Protein AF-W5SWY6-F1 (afdb_monomer_lite)

InterPro domains:
  IPR060833 Lipoprotein BTA121, duplicated domain [NF047534] (18-148)
  IPR060833 Lipoprotein BTA121, duplicated domain [NF047534] (160-293)
  IPR060833 Lipoprotein BTA121, duplicated domain [NF047534] (304-419)

Sequence (425 aa):
MLTGEGMDVKLKKLLEDFGLLDDEKKVVVYMLGFLTDPTLEPARSKTYNDSEFYNLLNSTSLFHLKIVISNIQVNIMMQAEIQSIIEKIRLNKFREELINEFESVSFRYKESLKYLFKDEYINDLTGVNIAARQKDYEPDFMKVKNRAIRVLDVENLLTGLLPEEKSIIDKLRSSATALDTGDIPYRTYNSYEFDKLLVGLGCDRVKEMIKVHLDILNRLNEAQLAIQDVKNYDERETLQKEFDKYYDDYYSGIKARFNILGEFDEEKLNRVYVQAIGDIYSSNFIRLKDTARNFENIELLYNDELSEDESEIIDNIRLIVTNPDIGRHRGTINARQFDLLLGGLDIHKIRDIIKFHLSTNAIMPEIEVLIEKVKKEESRNQLRNVFFPYKSRYQARLKSFFSKSSDYLYRRVMKNNNYFIPSYD

Foldseek 3Di:
DDPDDDLVRLLVVLCVVLVDDPLLVVLLVVLLVLLQDPVLDDPQFHRDDSVRSSVLSVPDDSVQSVLLSVLSSVVVVLLVLLVVLLVLQPPVVLSVVLVVLSVVLVSVLSSLVRRCCHPVNSVVSGSVSSNVSCVVSVVSSVVSSVLSVLSNQLVVLQVPDDPLLVVLLVLLLCLQQPADPDDDDFDHDDPVVSSVLSSLLGDVLSVLLSVLVSLLVVLLVLLLVLLVLQPPPVVSVVLVVLSVVLVVVVSNQSNVLLRDDDDDDPVNSVSSSVSSSDDPRSVSSNVSNLQSQLSVQLVCCVPPNDDPVLVVLLVVLQCLQQPCVQQVVFDRDHPSLSSSLQSNDDPVLSVLLSVLSCLQCVCLVVLVVVLVPDPDPVVSVVSCVVNVVVVSVVSNLSNNLSPDHNVSNSVSSVVCSVVPPPPPD

Organism: NCBI:txid1408429

Structure (mmCIF, N/CA/C/O backbone):
data_AF-W5SWY6-F1
#
_entry.id   AF-W5SWY6-F1
#
loop_
_atom_site.group_PDB
_atom_site.id
_atom_site.type_symbol
_atom_site.label_atom_id
_atom_site.label_alt_id
_atom_site.label_comp_id
_atom_site.label_asym_id
_atom_site.label_entity_id
_atom_site.label_seq_id
_atom_site.pdbx_PDB_ins_code
_atom_site.Cartn_x
_atom_site.Cartn_y
_atom_site.Cartn_z
_atom_site.occupancy
_atom_site.B_iso_or_equiv
_atom_site.auth_seq_id
_atom_site.auth_comp_id
_atom_site.auth_asym_id
_atom_site.auth_atom_id
_atom_site.pdbx_PDB_model_num
ATOM 1 N N . MET A 1 1 ? 40.515 20.842 -64.616 1.00 32.09 1 MET A N 1
ATOM 2 C CA . MET A 1 1 ? 40.305 19.391 -64.796 1.00 32.09 1 MET A CA 1
ATOM 3 C C . MET A 1 1 ? 39.843 18.809 -63.470 1.00 32.09 1 MET A C 1
ATOM 5 O O . MET A 1 1 ? 40.532 19.006 -62.484 1.00 32.09 1 MET A O 1
ATOM 9 N N . LEU A 1 2 ? 38.668 18.168 -63.505 1.00 36.41 2 LEU A N 1
ATOM 10 C CA . LEU A 1 2 ? 38.069 17.231 -62.541 1.00 36.41 2 LEU A CA 1
ATOM 11 C C . LEU A 1 2 ? 37.940 17.690 -61.076 1.00 36.41 2 LEU A C 1
ATOM 13 O O . LEU A 1 2 ? 38.773 17.393 -60.227 1.00 36.41 2 LEU A O 1
ATOM 17 N N . THR A 1 3 ? 36.807 18.327 -60.773 1.00 40.53 3 THR A N 1
ATOM 18 C CA . THR A 1 3 ? 36.179 18.269 -59.446 1.00 40.53 3 THR A CA 1
ATOM 19 C C . THR A 1 3 ? 35.867 16.804 -59.142 1.00 40.53 3 THR A C 1
ATOM 21 O O . THR A 1 3 ? 34.943 16.236 -59.724 1.00 40.53 3 THR A O 1
ATOM 24 N N . GLY A 1 4 ? 36.685 16.165 -58.307 1.00 51.03 4 GLY A N 1
ATOM 25 C CA . GLY A 1 4 ? 36.423 14.804 -57.852 1.00 51.03 4 GLY A CA 1
ATOM 26 C C . GLY A 1 4 ? 35.066 14.742 -57.155 1.00 51.03 4 GLY A C 1
ATOM 27 O O . GLY A 1 4 ? 34.777 15.558 -56.284 1.00 51.03 4 GLY A O 1
ATOM 28 N N . GLU A 1 5 ? 34.226 13.799 -57.571 1.00 68.19 5 GLU A N 1
ATOM 29 C CA . GLU A 1 5 ? 32.963 13.487 -56.906 1.00 68.19 5 GLU A CA 1
ATOM 30 C C . GLU A 1 5 ? 33.244 13.134 -55.432 1.00 68.19 5 GLU A C 1
ATOM 32 O O . GLU A 1 5 ? 34.099 12.287 -55.152 1.00 68.19 5 GLU A O 1
ATOM 37 N N . GLY A 1 6 ? 32.584 13.829 -54.497 1.00 77.38 6 GLY A N 1
ATOM 38 C CA . GLY A 1 6 ? 32.767 13.620 -53.057 1.00 77.38 6 GLY A CA 1
ATOM 39 C C . GLY A 1 6 ? 32.361 12.207 -52.623 1.00 77.38 6 GLY A C 1
ATOM 40 O O . GLY A 1 6 ? 31.499 11.590 -53.251 1.00 77.38 6 GLY A O 1
ATOM 41 N N . MET A 1 7 ? 32.972 11.685 -51.554 1.00 80.12 7 MET A N 1
ATOM 42 C CA . MET A 1 7 ? 32.742 10.304 -51.094 1.00 80.12 7 MET A CA 1
ATOM 43 C C . MET A 1 7 ? 31.277 10.017 -50.747 1.00 80.12 7 MET A C 1
ATOM 45 O O . MET A 1 7 ? 30.788 8.945 -51.089 1.00 80.12 7 MET A O 1
ATOM 49 N N . ASP A 1 8 ? 30.551 10.992 -50.196 1.00 80.12 8 ASP A N 1
ATOM 50 C CA . ASP A 1 8 ? 29.112 10.872 -49.922 1.00 80.12 8 ASP A CA 1
ATOM 51 C C . ASP A 1 8 ? 28.289 10.614 -51.191 1.00 80.12 8 ASP A C 1
ATOM 53 O O . ASP A 1 8 ? 27.369 9.795 -51.200 1.00 80.12 8 ASP A O 1
ATOM 57 N N . VAL A 1 9 ? 28.640 11.289 -52.292 1.00 85.56 9 VAL A N 1
ATOM 58 C CA . VAL A 1 9 ? 27.960 11.137 -53.586 1.00 85.56 9 VAL A CA 1
ATOM 59 C C . VAL A 1 9 ? 28.272 9.766 -54.186 1.00 85.56 9 VAL A C 1
ATOM 61 O O . VAL A 1 9 ? 27.363 9.081 -54.655 1.00 85.56 9 VAL A O 1
ATOM 64 N N . LYS A 1 10 ? 29.533 9.321 -54.094 1.00 87.56 10 LYS A N 1
ATOM 65 C CA . LYS A 1 10 ? 29.949 7.981 -54.537 1.00 87.56 10 LYS A CA 1
ATOM 66 C C . LYS A 1 10 ? 29.253 6.875 -53.752 1.00 87.56 10 LYS A C 1
ATOM 68 O O . LYS A 1 10 ? 28.737 5.941 -54.360 1.00 87.56 10 LYS A O 1
ATOM 73 N N . LEU A 1 11 ? 29.209 6.982 -52.422 1.00 86.44 11 LEU A N 1
ATOM 74 C CA . LEU A 1 11 ? 28.527 6.014 -51.567 1.00 86.44 11 LEU A CA 1
ATOM 75 C C . LEU A 1 11 ? 27.039 5.959 -51.911 1.00 86.44 11 LEU A C 1
ATOM 77 O O . LEU A 1 11 ? 26.518 4.876 -52.149 1.00 86.44 11 LEU A O 1
ATOM 81 N N . LYS A 1 12 ? 26.365 7.109 -52.028 1.00 88.50 12 LYS A N 1
ATOM 82 C CA . LYS A 1 12 ? 24.944 7.159 -52.397 1.00 88.50 12 LYS A CA 1
ATOM 83 C C . LYS A 1 12 ? 24.666 6.454 -53.727 1.00 88.50 12 LYS A C 1
ATOM 85 O O . LYS A 1 12 ? 23.754 5.633 -53.787 1.00 88.50 12 LYS A O 1
ATOM 90 N N . LYS A 1 13 ? 25.478 6.725 -54.753 1.00 90.44 13 LYS A N 1
ATOM 91 C CA . LYS A 1 13 ? 25.363 6.079 -56.065 1.00 90.44 13 LYS A CA 1
ATOM 92 C C . LYS A 1 13 ? 25.567 4.564 -55.981 1.00 90.44 13 LYS A C 1
ATOM 94 O O . LYS A 1 13 ? 24.775 3.824 -56.543 1.00 90.44 13 LYS A O 1
ATOM 99 N N . LEU A 1 14 ? 26.552 4.099 -55.209 1.00 88.69 14 LEU A N 1
ATOM 100 C CA . LEU A 1 14 ? 26.774 2.666 -54.982 1.00 88.69 14 LEU A CA 1
ATOM 101 C C . LEU A 1 14 ? 25.556 1.988 -54.329 1.00 88.69 14 LEU A C 1
ATOM 103 O O . LEU A 1 14 ? 25.162 0.898 -54.736 1.00 88.69 14 LEU A O 1
ATOM 107 N N . LEU A 1 15 ? 24.930 2.631 -53.336 1.00 90.75 15 LEU A N 1
ATOM 108 C CA . LEU A 1 15 ? 23.725 2.090 -52.690 1.00 90.75 15 LEU A CA 1
ATOM 109 C C . LEU A 1 15 ? 22.507 2.074 -53.631 1.00 90.75 15 LEU A C 1
ATOM 111 O O . LEU A 1 15 ? 21.652 1.194 -53.502 1.00 90.75 15 LEU A O 1
ATOM 115 N N . GLU A 1 16 ? 22.421 3.027 -54.563 1.00 90.69 16 GLU A N 1
ATOM 116 C CA . GLU A 1 16 ? 21.411 3.058 -55.631 1.00 90.69 16 GLU A CA 1
ATOM 117 C C . GLU A 1 16 ? 21.657 1.961 -56.677 1.00 90.69 16 GLU A C 1
ATOM 119 O O . GLU A 1 16 ? 20.718 1.248 -57.028 1.00 90.69 16 GLU A O 1
ATOM 124 N N . ASP A 1 17 ? 22.908 1.757 -57.098 1.00 90.94 17 ASP A N 1
ATOM 125 C CA . ASP A 1 17 ? 23.315 0.698 -58.034 1.00 90.94 17 ASP A CA 1
ATOM 126 C C . ASP A 1 17 ? 23.040 -0.704 -57.456 1.00 90.94 17 ASP A C 1
ATOM 128 O O . ASP A 1 17 ? 22.656 -1.627 -58.177 1.00 90.94 17 ASP A O 1
ATOM 132 N N . PHE A 1 18 ? 23.168 -0.864 -56.135 1.00 89.25 18 PHE A N 1
ATOM 133 C CA . PHE A 1 18 ? 22.768 -2.073 -55.410 1.00 89.25 18 PHE A CA 1
ATOM 134 C C . PHE A 1 18 ? 21.250 -2.247 -55.252 1.00 89.25 18 PHE A C 1
ATOM 136 O O . PHE A 1 18 ? 20.807 -3.309 -54.805 1.00 89.25 18 PHE A O 1
ATOM 143 N N . GLY A 1 19 ? 20.444 -1.242 -55.603 1.00 91.06 19 GLY A N 1
ATOM 144 C CA . GLY A 1 19 ? 18.988 -1.292 -55.475 1.00 91.06 19 GLY A CA 1
ATOM 145 C C . GLY A 1 19 ? 18.518 -1.465 -54.028 1.00 91.06 19 GLY A C 1
ATOM 146 O O . GLY A 1 19 ? 17.515 -2.141 -53.790 1.00 91.06 19 GLY A O 1
ATOM 147 N N . LEU A 1 20 ? 19.257 -0.914 -53.056 1.00 92.00 20 LEU A N 1
ATOM 148 C CA . LEU A 1 20 ? 18.891 -1.016 -51.643 1.00 92.00 20 LEU A CA 1
ATOM 149 C C . LEU A 1 20 ? 17.644 -0.180 -51.333 1.00 92.00 20 LEU A C 1
ATOM 151 O O . LEU A 1 20 ? 17.493 0.951 -51.806 1.00 92.00 20 LEU A O 1
ATOM 155 N N . LEU A 1 21 ? 16.769 -0.724 -50.492 1.00 93.00 21 LEU A N 1
ATOM 156 C CA . LEU A 1 21 ? 15.621 -0.005 -49.942 1.00 93.00 21 LEU A CA 1
ATOM 157 C C . LEU A 1 21 ? 16.077 1.059 -48.936 1.00 93.00 21 LEU A C 1
ATOM 159 O O . LEU A 1 21 ? 17.172 0.984 -48.382 1.00 93.00 21 LEU A O 1
ATOM 163 N N . ASP A 1 22 ? 15.226 2.041 -48.648 1.00 91.69 22 ASP A N 1
ATOM 164 C CA . ASP A 1 22 ? 15.603 3.144 -47.755 1.00 91.69 22 ASP A CA 1
ATOM 165 C C . ASP A 1 22 ? 15.934 2.682 -46.328 1.00 91.69 22 ASP A C 1
ATOM 167 O O . ASP A 1 22 ? 16.857 3.214 -45.712 1.00 91.69 22 ASP A O 1
ATOM 171 N N . ASP A 1 23 ? 15.261 1.649 -45.818 1.00 90.56 23 ASP A N 1
ATOM 172 C CA . ASP A 1 23 ? 15.608 1.064 -44.520 1.00 90.56 23 ASP A CA 1
ATOM 173 C C . ASP A 1 23 ? 16.926 0.277 -44.568 1.00 90.56 23 ASP A C 1
ATOM 175 O O . ASP A 1 23 ? 17.716 0.372 -43.633 1.00 90.56 23 ASP A O 1
ATOM 179 N N . GLU A 1 24 ? 17.236 -0.406 -45.676 1.00 93.00 24 GLU A N 1
ATOM 180 C CA . GLU A 1 24 ? 18.539 -1.060 -45.879 1.00 93.00 24 GLU A CA 1
ATOM 181 C C . GLU A 1 24 ? 19.673 -0.020 -45.927 1.00 93.00 24 GLU A C 1
ATOM 183 O O . GLU A 1 24 ? 20.719 -0.204 -45.302 1.00 93.00 24 GLU A O 1
ATOM 188 N N . LYS A 1 25 ? 19.451 1.124 -46.590 1.00 93.12 25 LYS A N 1
ATOM 189 C CA . LYS A 1 25 ? 20.408 2.244 -46.618 1.00 93.12 25 LYS A CA 1
ATOM 190 C C . LYS A 1 25 ? 20.684 2.796 -45.218 1.00 93.12 25 LYS A C 1
ATOM 192 O O . LYS A 1 25 ? 21.838 3.086 -44.907 1.00 93.12 25 LYS A O 1
ATOM 197 N N . LYS A 1 26 ? 19.669 2.908 -44.348 1.00 91.88 26 LYS A N 1
ATOM 198 C CA . LYS A 1 26 ? 19.861 3.336 -42.946 1.00 91.88 26 LYS A CA 1
ATOM 199 C C . LYS A 1 26 ? 20.770 2.378 -42.176 1.00 91.88 26 LYS A C 1
ATOM 201 O O . LYS A 1 26 ? 21.590 2.839 -41.386 1.00 91.88 26 LYS A O 1
ATOM 206 N N . VAL A 1 27 ? 20.668 1.070 -42.424 1.00 93.44 27 VAL A N 1
ATOM 207 C CA . VAL A 1 27 ? 21.574 0.079 -41.818 1.00 93.44 27 VAL A CA 1
ATOM 208 C C . VAL A 1 27 ? 23.007 0.285 -42.301 1.00 93.44 27 VAL A C 1
ATOM 210 O O . VAL A 1 27 ? 23.928 0.248 -41.492 1.00 93.44 27 VAL A O 1
ATOM 213 N N . VAL A 1 28 ? 23.215 0.574 -43.588 1.00 92.31 28 VAL A N 1
ATOM 214 C CA . VAL A 1 28 ? 24.557 0.878 -44.114 1.00 92.31 28 VAL A CA 1
ATOM 215 C C . VAL A 1 28 ? 25.134 2.152 -43.488 1.00 92.31 28 VAL A C 1
ATOM 217 O O . VAL A 1 28 ? 26.309 2.174 -43.134 1.00 92.31 28 VAL A O 1
ATOM 220 N N . VAL A 1 29 ? 24.318 3.189 -43.279 1.00 91.56 29 VAL A N 1
ATOM 221 C CA . VAL A 1 29 ? 24.738 4.405 -42.555 1.00 91.56 29 VAL A CA 1
ATOM 222 C C . VAL A 1 29 ? 25.077 4.095 -41.092 1.00 91.56 29 VAL A C 1
ATOM 224 O O . VAL A 1 29 ? 26.068 4.601 -40.570 1.00 91.56 29 VAL A O 1
ATOM 227 N N . TYR A 1 30 ? 24.308 3.226 -40.433 1.00 92.75 30 TYR A N 1
ATOM 228 C CA . TYR A 1 30 ? 24.631 2.743 -39.088 1.00 92.75 30 TYR A CA 1
ATOM 229 C C . TYR A 1 30 ? 25.970 1.990 -39.057 1.00 92.75 30 TYR A C 1
ATOM 231 O O . TYR A 1 30 ? 26.778 2.220 -38.157 1.00 92.75 30 TYR A O 1
ATOM 239 N N . MET A 1 31 ? 26.224 1.134 -40.056 1.00 92.31 31 MET A N 1
ATOM 240 C CA . MET A 1 31 ? 27.494 0.423 -40.228 1.00 92.31 31 MET A CA 1
ATOM 241 C C . MET A 1 31 ? 28.669 1.370 -40.413 1.00 92.31 31 MET A C 1
ATOM 243 O O . MET A 1 31 ? 29.668 1.226 -39.713 1.00 92.31 31 MET A O 1
ATOM 247 N N . LEU A 1 32 ? 28.530 2.348 -41.311 1.00 92.06 32 LEU A N 1
ATOM 248 C CA . LEU A 1 32 ? 29.519 3.405 -41.506 1.00 92.06 32 LEU A CA 1
ATOM 249 C C . LEU A 1 32 ? 29.863 4.042 -40.155 1.00 92.06 32 LEU A C 1
ATOM 251 O O . LEU A 1 32 ? 31.025 4.042 -39.764 1.00 92.06 32 LEU A O 1
ATOM 255 N N . GLY A 1 33 ? 28.842 4.457 -39.398 1.00 90.81 33 GLY A N 1
ATOM 256 C CA . GLY A 1 33 ? 29.008 5.124 -38.111 1.00 90.81 33 GLY A CA 1
ATOM 257 C C . GLY A 1 33 ? 29.886 4.367 -37.115 1.00 90.81 33 GLY A C 1
ATOM 258 O O . GLY A 1 33 ? 30.743 4.988 -36.503 1.00 90.81 33 GLY A O 1
ATOM 259 N N . PHE A 1 34 ? 29.724 3.049 -36.948 1.00 90.75 34 PHE A N 1
ATOM 260 C CA . PHE A 1 34 ? 30.560 2.302 -35.995 1.00 90.75 34 PHE A CA 1
ATOM 261 C C . PHE A 1 34 ? 31.896 1.816 -36.580 1.00 90.75 34 PHE A C 1
ATOM 263 O O . PHE A 1 34 ? 32.847 1.598 -35.828 1.00 90.75 34 PHE A O 1
ATOM 270 N N . LEU A 1 35 ? 31.995 1.626 -37.899 1.00 90.69 35 LEU A N 1
ATOM 271 C CA . LEU A 1 35 ? 33.230 1.170 -38.548 1.00 90.69 35 LEU A CA 1
ATOM 272 C C . LEU A 1 35 ? 34.262 2.287 -38.696 1.00 90.69 35 LEU A C 1
ATOM 274 O O . LEU A 1 35 ? 35.461 2.002 -38.660 1.00 90.69 35 LEU A O 1
ATOM 278 N N . THR A 1 36 ? 33.814 3.536 -38.824 1.00 90.06 36 THR A N 1
ATOM 279 C CA . THR A 1 36 ? 34.686 4.712 -38.940 1.00 90.06 36 THR A CA 1
ATOM 280 C C . THR A 1 36 ? 34.913 5.442 -37.617 1.00 90.06 36 THR A C 1
ATOM 282 O O . THR A 1 36 ? 35.680 6.398 -37.579 1.00 90.06 36 THR A O 1
ATOM 285 N N . ASP A 1 37 ? 34.263 5.024 -36.527 1.00 89.56 37 ASP A N 1
ATOM 286 C CA . ASP A 1 37 ? 34.407 5.654 -35.211 1.00 89.56 37 ASP A CA 1
ATOM 287 C C . ASP A 1 37 ? 35.693 5.179 -34.505 1.00 89.56 37 ASP A C 1
ATOM 289 O O . ASP A 1 37 ? 35.787 4.001 -34.134 1.00 89.56 37 ASP A O 1
ATOM 293 N N . PRO A 1 38 ? 36.687 6.063 -34.287 1.00 86.94 38 PRO A N 1
ATOM 294 C CA . PRO A 1 38 ? 37.947 5.710 -33.636 1.00 86.94 38 PRO A CA 1
ATOM 295 C C . PRO A 1 38 ? 37.809 5.464 -32.125 1.00 86.94 38 PRO A C 1
ATOM 297 O O . PRO A 1 38 ? 38.727 4.934 -31.512 1.00 86.94 38 PRO A O 1
ATOM 300 N N . THR A 1 39 ? 36.690 5.832 -31.496 1.00 86.94 39 THR A N 1
ATOM 301 C CA . THR A 1 39 ? 36.473 5.612 -30.054 1.00 86.94 39 THR A CA 1
ATOM 302 C C . THR A 1 39 ? 36.054 4.176 -29.733 1.00 86.94 39 THR A C 1
ATOM 304 O O . THR A 1 39 ? 36.273 3.694 -28.623 1.00 86.94 39 THR A O 1
ATOM 307 N N . LEU A 1 40 ? 35.517 3.459 -30.724 1.00 82.88 40 LEU A N 1
ATOM 308 C CA . LEU A 1 40 ? 35.172 2.040 -30.654 1.00 82.88 40 LEU A CA 1
ATOM 309 C C . LEU A 1 40 ? 36.395 1.163 -30.954 1.00 82.88 40 LEU A C 1
ATOM 311 O O . LEU A 1 40 ? 36.347 0.347 -31.868 1.00 82.88 40 LEU A O 1
ATOM 315 N N . GLU A 1 41 ? 37.526 1.354 -30.279 1.00 69.44 41 GLU A N 1
ATOM 316 C CA . GLU A 1 41 ? 38.742 0.561 -30.515 1.00 69.44 41 GLU A CA 1
ATOM 317 C C . GLU A 1 41 ? 38.932 -0.541 -29.456 1.00 69.44 41 GLU A C 1
ATOM 319 O O . GLU A 1 41 ? 39.718 -0.366 -28.521 1.00 69.44 41 GLU A O 1
ATOM 324 N N . PRO A 1 42 ? 38.314 -1.734 -29.599 1.00 62.34 42 PRO A N 1
ATOM 325 C CA . PRO A 1 42 ? 38.838 -2.900 -28.910 1.00 62.34 42 PRO A CA 1
ATOM 326 C C . PRO A 1 42 ? 40.255 -3.125 -29.428 1.00 62.34 42 PRO A C 1
ATOM 328 O O . PRO A 1 42 ? 40.522 -2.969 -30.630 1.00 62.34 42 PRO A O 1
ATOM 331 N N . ALA A 1 43 ? 41.158 -3.534 -28.536 1.00 59.31 43 ALA A N 1
ATOM 332 C CA . ALA A 1 43 ? 42.511 -3.921 -28.903 1.00 59.31 43 ALA A CA 1
ATOM 333 C C . ALA A 1 43 ? 42.442 -4.906 -30.087 1.00 59.31 43 ALA A C 1
ATOM 335 O O . ALA A 1 43 ? 42.049 -6.059 -29.898 1.00 59.31 43 ALA A O 1
ATOM 336 N N . ARG A 1 44 ? 42.847 -4.451 -31.288 1.00 65.25 44 ARG A N 1
ATOM 337 C CA . ARG A 1 44 ? 42.892 -5.183 -32.581 1.00 65.25 44 ARG A CA 1
ATOM 338 C C . ARG A 1 44 ? 41.698 -5.030 -33.552 1.00 65.25 44 ARG A C 1
ATOM 340 O O . ARG A 1 44 ? 41.615 -5.840 -34.476 1.00 65.25 44 ARG A O 1
ATOM 347 N N . SER A 1 45 ? 40.815 -4.037 -33.421 1.00 77.88 45 SER A N 1
ATOM 348 C CA . SER A 1 45 ? 39.872 -3.677 -34.511 1.00 77.88 45 SER A CA 1
ATOM 349 C C . SER A 1 45 ? 40.498 -2.751 -35.564 1.00 77.88 45 SER A C 1
ATOM 351 O O . SER A 1 45 ? 41.531 -2.132 -35.319 1.00 77.88 45 SER A O 1
ATOM 353 N N . LYS A 1 46 ? 39.868 -2.663 -36.744 1.00 83.50 46 LYS A N 1
ATOM 354 C CA . LYS A 1 46 ? 40.202 -1.689 -37.791 1.00 83.50 46 LYS A CA 1
ATOM 355 C C . LYS A 1 46 ? 39.204 -0.534 -37.754 1.00 83.50 46 LYS A C 1
ATOM 357 O O . LYS A 1 46 ? 37.999 -0.773 -37.789 1.00 83.50 46 LYS A O 1
ATOM 362 N N . THR A 1 47 ? 39.708 0.694 -37.711 1.00 89.25 47 THR A N 1
ATOM 363 C CA . THR A 1 47 ? 38.915 1.908 -37.939 1.00 89.25 47 THR A CA 1
ATOM 364 C C . THR A 1 47 ? 39.043 2.277 -39.412 1.00 89.25 47 THR A C 1
ATOM 366 O O . THR A 1 47 ? 40.139 2.572 -39.880 1.00 89.25 47 THR A O 1
ATOM 369 N N . TYR A 1 48 ? 37.938 2.196 -40.147 1.00 88.56 48 TYR A N 1
ATOM 370 C CA . TYR A 1 48 ? 37.895 2.485 -41.577 1.00 88.56 48 TYR A CA 1
ATOM 371 C C . TYR A 1 48 ? 37.844 3.995 -41.814 1.00 88.56 48 TYR A C 1
ATOM 373 O O . TYR A 1 48 ? 37.179 4.720 -41.078 1.00 88.56 48 TYR A O 1
ATOM 381 N N . ASN A 1 49 ? 38.482 4.476 -42.876 1.00 89.94 49 ASN A N 1
ATOM 382 C CA . ASN A 1 49 ? 38.119 5.765 -43.469 1.00 89.94 49 ASN A CA 1
ATOM 383 C C . ASN A 1 49 ? 37.035 5.593 -44.552 1.00 89.94 49 ASN A C 1
ATOM 385 O O . ASN A 1 49 ? 36.770 4.478 -45.006 1.00 89.94 49 ASN A O 1
ATOM 389 N N . ASP A 1 50 ? 36.441 6.694 -45.019 1.00 87.12 50 ASP A N 1
ATOM 390 C CA . ASP A 1 50 ? 35.349 6.668 -46.007 1.00 87.12 50 ASP A CA 1
ATOM 391 C C . ASP A 1 50 ? 35.706 5.904 -47.292 1.00 87.12 50 ASP A C 1
ATOM 393 O O . ASP A 1 50 ? 34.871 5.199 -47.861 1.00 87.12 50 ASP A O 1
ATOM 397 N N . SER A 1 51 ? 36.956 6.020 -47.759 1.00 88.81 51 SER A N 1
ATOM 398 C CA . SER A 1 51 ? 37.424 5.322 -48.966 1.00 88.81 51 SER A CA 1
ATOM 399 C C . SER A 1 51 ? 37.569 3.822 -48.732 1.00 88.81 51 SER A C 1
ATOM 401 O O . SER A 1 51 ? 37.197 3.023 -49.591 1.00 88.81 51 SER A O 1
ATOM 403 N N . GLU A 1 52 ? 38.078 3.421 -47.570 1.00 89.44 52 GLU A N 1
ATOM 404 C CA . GLU A 1 52 ? 38.190 2.012 -47.191 1.00 89.44 52 GLU A CA 1
ATOM 405 C C . GLU A 1 52 ? 36.815 1.373 -46.992 1.00 89.44 52 GLU A C 1
ATOM 407 O O . GLU A 1 52 ? 36.594 0.261 -47.467 1.00 89.44 52 GLU A O 1
ATOM 412 N N . PHE A 1 53 ? 35.876 2.076 -46.352 1.00 89.94 53 PHE A N 1
ATOM 413 C CA . PHE A 1 53 ? 34.503 1.600 -46.190 1.00 89.94 53 PHE A CA 1
ATOM 414 C C . PHE A 1 53 ? 33.783 1.469 -47.540 1.00 89.94 53 PHE A C 1
ATOM 416 O O . PHE A 1 53 ? 33.149 0.449 -47.808 1.00 89.94 53 PHE A O 1
ATOM 423 N N . TYR A 1 54 ? 33.934 2.449 -48.437 1.00 89.19 54 TYR A N 1
ATOM 424 C CA . TYR A 1 54 ? 33.408 2.350 -49.801 1.00 89.19 54 TYR A CA 1
ATOM 425 C C . TYR A 1 54 ? 33.957 1.116 -50.533 1.00 89.19 54 TYR A C 1
ATOM 427 O O . TYR A 1 54 ? 33.199 0.358 -51.137 1.00 89.19 54 TYR A O 1
ATOM 435 N N . ASN A 1 55 ? 35.269 0.877 -50.449 1.00 88.44 55 ASN A N 1
ATOM 436 C CA . ASN A 1 55 ? 35.910 -0.277 -51.081 1.00 88.44 55 ASN A CA 1
ATOM 437 C C . ASN A 1 55 ? 35.471 -1.612 -50.457 1.00 88.44 55 ASN A C 1
ATOM 439 O O . ASN A 1 55 ? 35.322 -2.603 -51.176 1.00 88.44 55 ASN A O 1
ATOM 443 N N . LEU A 1 56 ? 35.221 -1.646 -49.147 1.00 87.31 56 LEU A N 1
ATOM 444 C CA . LEU A 1 56 ? 34.646 -2.801 -48.457 1.00 87.31 56 LEU A CA 1
ATOM 445 C C . LEU A 1 56 ? 33.257 -3.137 -49.019 1.00 87.31 56 LEU A C 1
ATOM 447 O O . LEU A 1 56 ? 33.000 -4.284 -49.381 1.00 87.31 56 LEU A O 1
ATOM 451 N N . LEU A 1 57 ? 32.379 -2.141 -49.160 1.00 88.00 57 LEU A N 1
ATOM 452 C CA . LEU A 1 57 ? 31.046 -2.354 -49.730 1.00 88.00 57 LEU A CA 1
ATOM 453 C C . LEU A 1 57 ? 31.109 -2.765 -51.204 1.00 88.00 57 LEU A C 1
ATOM 455 O O . LEU A 1 57 ? 30.443 -3.716 -51.597 1.00 88.00 57 LEU A O 1
ATOM 459 N N . ASN A 1 58 ? 31.935 -2.091 -52.008 1.00 86.69 58 ASN A N 1
ATOM 460 C CA . ASN A 1 58 ? 32.060 -2.353 -53.443 1.00 86.69 58 ASN A CA 1
ATOM 461 C C . ASN A 1 58 ? 32.687 -3.727 -53.753 1.00 86.69 58 ASN A C 1
ATOM 463 O O . ASN A 1 58 ? 32.431 -4.300 -54.808 1.00 86.69 58 ASN A O 1
ATOM 467 N N . SER A 1 59 ? 33.505 -4.266 -52.842 1.00 84.88 59 SER A N 1
ATOM 468 C CA . SER A 1 59 ? 34.067 -5.620 -52.961 1.00 84.88 59 SER A CA 1
ATOM 469 C C . SER A 1 59 ? 33.145 -6.717 -52.406 1.00 84.88 59 SER A C 1
ATOM 471 O O . SER A 1 59 ? 33.351 -7.895 -52.702 1.00 84.88 59 SER A O 1
ATOM 473 N N . THR A 1 60 ? 32.093 -6.353 -51.664 1.00 82.38 60 THR A N 1
ATOM 474 C CA . THR A 1 60 ? 31.108 -7.290 -51.111 1.00 82.38 60 THR A CA 1
ATOM 475 C C . THR A 1 60 ? 29.976 -7.532 -52.111 1.00 82.38 60 THR A C 1
ATOM 477 O O . THR A 1 60 ? 29.320 -6.602 -52.570 1.00 82.38 60 THR A O 1
ATOM 480 N N . SER A 1 61 ? 29.679 -8.795 -52.437 1.00 85.00 61 SER A N 1
ATOM 481 C CA . SER A 1 61 ? 28.540 -9.104 -53.318 1.00 85.00 61 SER A CA 1
ATOM 482 C C . SER A 1 61 ? 27.210 -8.647 -52.699 1.00 85.00 61 SER A C 1
ATOM 484 O O . SER A 1 61 ? 27.012 -8.811 -51.491 1.00 85.00 61 SER A O 1
ATOM 486 N N . LEU A 1 62 ? 26.257 -8.213 -53.530 1.00 85.44 62 LEU A N 1
ATOM 487 C CA . LEU A 1 62 ? 24.928 -7.779 -53.083 1.00 85.44 62 LEU A CA 1
ATOM 488 C C . LEU A 1 62 ? 24.221 -8.806 -52.180 1.00 85.44 62 LEU A C 1
ATOM 490 O O . LEU A 1 62 ? 23.608 -8.433 -51.185 1.00 85.44 62 LEU A O 1
ATOM 494 N N . PHE A 1 63 ? 24.329 -10.100 -52.502 1.00 85.00 63 PHE A N 1
ATOM 495 C CA . PHE A 1 63 ? 23.733 -11.175 -51.703 1.00 85.00 63 PHE A CA 1
ATOM 496 C C . PHE A 1 63 ? 24.273 -11.195 -50.263 1.00 85.00 63 PHE A C 1
ATOM 498 O O . PHE A 1 63 ? 23.496 -11.179 -49.310 1.00 85.00 63 PHE A O 1
ATOM 505 N N . HIS A 1 64 ? 25.599 -11.164 -50.099 1.00 83.19 64 HIS A N 1
AT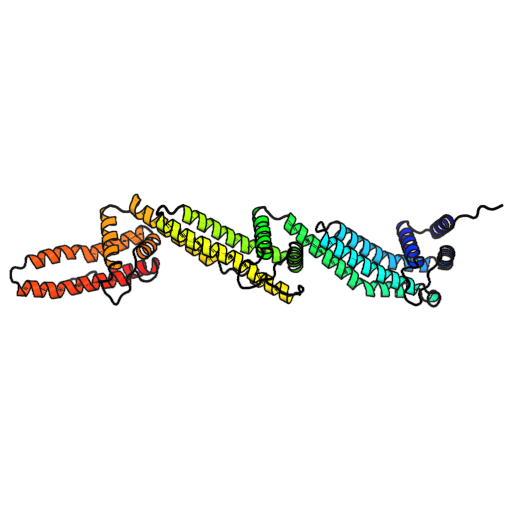OM 506 C CA . HIS A 1 64 ? 26.239 -11.137 -48.780 1.00 83.19 64 HIS A CA 1
ATOM 507 C C . HIS A 1 64 ? 25.952 -9.831 -48.031 1.00 83.19 64 HIS A C 1
ATOM 509 O O . HIS A 1 64 ? 25.644 -9.869 -46.840 1.00 83.19 64 HIS A O 1
ATOM 515 N N . LEU A 1 65 ? 25.967 -8.690 -48.729 1.00 86.25 65 LEU A N 1
ATOM 516 C CA . LEU A 1 65 ? 25.625 -7.397 -48.137 1.00 86.25 65 LEU A CA 1
ATOM 517 C C . LEU A 1 65 ? 24.188 -7.392 -47.595 1.00 86.25 65 LEU A C 1
ATOM 519 O O . LEU A 1 65 ? 23.967 -6.952 -46.469 1.00 86.25 65 LEU A O 1
ATOM 523 N N . LYS A 1 66 ? 23.219 -7.946 -48.336 1.00 88.75 66 LYS A N 1
ATOM 524 C CA . LYS A 1 66 ? 21.832 -8.071 -47.860 1.00 88.75 66 LYS A CA 1
ATOM 525 C C . LYS A 1 66 ? 21.721 -8.954 -46.619 1.00 88.75 66 LYS A C 1
ATOM 527 O O . LYS A 1 66 ? 21.006 -8.592 -45.693 1.00 88.75 66 LYS A O 1
ATOM 532 N N . ILE A 1 67 ? 22.466 -10.059 -46.549 1.00 85.88 67 ILE A N 1
ATOM 533 C CA . ILE A 1 67 ? 22.510 -10.909 -45.349 1.00 85.88 67 ILE A CA 1
ATOM 534 C C . ILE A 1 67 ? 23.045 -10.131 -44.136 1.00 85.88 67 ILE A C 1
ATOM 536 O O . ILE A 1 67 ? 22.466 -10.207 -43.051 1.00 85.88 67 ILE A O 1
ATOM 540 N N . VAL A 1 68 ? 24.137 -9.383 -44.302 1.00 87.19 68 VAL A N 1
ATOM 541 C CA . VAL A 1 68 ? 24.717 -8.542 -43.241 1.00 87.19 68 VAL A CA 1
ATOM 542 C C . VAL A 1 68 ? 23.706 -7.495 -42.773 1.00 87.19 68 VAL A C 1
ATOM 544 O O . VAL A 1 68 ? 23.434 -7.395 -41.575 1.00 87.19 68 VAL A O 1
ATOM 547 N N . ILE A 1 69 ? 23.098 -6.778 -43.723 1.00 90.75 69 ILE A N 1
ATOM 548 C CA . ILE A 1 69 ? 22.084 -5.754 -43.462 1.00 90.75 69 ILE A CA 1
ATOM 549 C C . ILE A 1 69 ? 20.912 -6.340 -42.677 1.00 90.75 69 ILE A C 1
ATOM 551 O O . ILE A 1 69 ? 20.563 -5.797 -41.632 1.00 90.75 69 ILE A O 1
ATOM 555 N N . SER A 1 70 ? 20.336 -7.460 -43.124 1.00 89.81 70 SER A N 1
ATOM 556 C CA . SER A 1 70 ? 19.175 -8.064 -42.462 1.00 89.81 70 SER A CA 1
ATOM 557 C C . SER A 1 70 ? 19.458 -8.434 -41.004 1.00 89.81 70 SER A C 1
ATOM 559 O O . SER A 1 70 ? 18.613 -8.190 -40.150 1.00 89.81 70 SER A O 1
ATOM 561 N N . ASN A 1 71 ? 20.642 -8.970 -40.689 1.00 88.50 71 ASN A N 1
ATOM 562 C CA . ASN A 1 71 ? 20.976 -9.346 -39.310 1.00 88.50 71 ASN A CA 1
ATOM 563 C C . ASN A 1 71 ? 21.184 -8.120 -38.403 1.00 88.50 71 ASN A C 1
ATOM 565 O O . ASN A 1 71 ? 20.685 -8.090 -37.280 1.00 88.50 71 ASN A O 1
ATOM 569 N N . ILE A 1 72 ? 21.864 -7.075 -38.888 1.00 91.06 72 ILE A N 1
ATOM 570 C CA . ILE A 1 72 ? 22.038 -5.829 -38.118 1.00 91.06 72 ILE A CA 1
ATOM 571 C C . ILE A 1 72 ? 20.689 -5.115 -37.938 1.00 91.06 72 ILE A C 1
ATOM 573 O O . ILE A 1 72 ? 20.410 -4.566 -36.869 1.00 91.06 72 ILE A O 1
ATOM 577 N N . GLN A 1 73 ? 19.819 -5.162 -38.951 1.00 93.19 73 GLN A N 1
ATOM 578 C CA . GLN A 1 73 ? 18.504 -4.525 -38.920 1.00 93.19 73 GLN A CA 1
ATOM 579 C C . GLN A 1 73 ? 17.642 -5.012 -37.751 1.00 93.19 73 GLN A C 1
ATOM 581 O O . GLN A 1 73 ? 17.002 -4.188 -37.099 1.00 93.19 73 GLN A O 1
ATOM 586 N N . VAL A 1 74 ? 17.654 -6.313 -37.435 1.00 90.50 74 VAL A N 1
ATOM 587 C CA . VAL A 1 74 ? 16.883 -6.855 -36.300 1.00 90.50 74 VAL A CA 1
ATOM 588 C C . VAL A 1 74 ? 17.300 -6.193 -34.984 1.00 90.50 74 VAL A C 1
ATOM 590 O O . VAL A 1 74 ? 16.450 -5.827 -34.171 1.00 90.50 74 VAL A O 1
ATOM 593 N N . ASN A 1 75 ? 18.602 -5.978 -34.781 1.00 90.62 75 ASN A N 1
ATOM 594 C CA . ASN A 1 75 ? 19.094 -5.317 -33.579 1.00 90.62 75 ASN A CA 1
ATOM 595 C C . ASN A 1 75 ? 18.768 -3.813 -33.560 1.00 90.62 75 ASN A C 1
ATOM 597 O O . ASN A 1 75 ? 18.353 -3.304 -32.522 1.00 90.62 75 ASN A O 1
ATOM 601 N N . ILE A 1 76 ? 18.862 -3.117 -34.700 1.00 92.81 76 ILE A N 1
ATOM 602 C CA . ILE A 1 76 ? 18.444 -1.707 -34.808 1.00 92.81 76 ILE A CA 1
ATOM 603 C C . ILE A 1 76 ? 16.963 -1.548 -34.439 1.00 92.81 76 ILE A C 1
ATOM 605 O O . ILE A 1 76 ? 16.611 -0.630 -33.699 1.00 92.81 76 ILE A O 1
ATOM 609 N N . MET A 1 77 ? 16.096 -2.450 -34.907 1.00 93.50 77 MET A N 1
ATOM 610 C CA . MET A 1 77 ? 14.670 -2.428 -34.563 1.00 93.50 77 MET A CA 1
ATOM 611 C C . MET A 1 77 ? 14.441 -2.630 -33.058 1.00 93.50 77 MET A C 1
ATOM 613 O O . MET A 1 77 ? 13.647 -1.908 -32.459 1.00 93.50 77 MET A O 1
ATOM 617 N N . MET A 1 78 ? 15.170 -3.559 -32.434 1.00 94.31 78 MET A N 1
ATOM 618 C CA . MET A 1 78 ? 15.123 -3.788 -30.985 1.00 94.31 78 MET A CA 1
ATOM 619 C C . MET A 1 78 ? 15.593 -2.559 -30.193 1.00 94.31 78 MET A C 1
ATOM 621 O O . MET A 1 78 ? 14.937 -2.146 -29.238 1.00 94.31 78 MET A O 1
ATOM 625 N N . GLN A 1 79 ? 16.703 -1.943 -30.610 1.00 95.69 79 GLN A N 1
ATOM 626 C CA . GLN A 1 79 ? 17.225 -0.712 -30.013 1.00 95.69 79 GLN A CA 1
ATOM 627 C C . GLN A 1 79 ? 16.216 0.438 -30.115 1.00 95.69 79 GLN A C 1
ATOM 629 O O . GLN A 1 79 ? 15.966 1.123 -29.124 1.00 95.69 79 GLN A O 1
ATOM 634 N N . ALA A 1 80 ? 15.591 0.618 -31.282 1.00 96.12 80 ALA A N 1
ATOM 635 C CA . ALA A 1 80 ? 14.570 1.641 -31.494 1.00 96.12 80 ALA A CA 1
ATOM 636 C C . ALA A 1 80 ? 13.336 1.424 -30.602 1.00 96.12 80 ALA A C 1
ATOM 638 O O . ALA A 1 80 ? 12.798 2.381 -30.043 1.00 96.12 80 ALA A O 1
ATOM 639 N N . GLU A 1 81 ? 12.903 0.173 -30.422 1.00 97.50 81 GLU A N 1
ATOM 640 C CA . GLU A 1 81 ? 11.809 -0.156 -29.509 1.00 97.50 81 GLU A CA 1
ATOM 641 C C . GLU A 1 81 ? 12.156 0.229 -28.063 1.00 97.50 81 GLU A C 1
ATOM 643 O O . GLU A 1 81 ? 11.375 0.928 -27.414 1.00 97.50 81 GLU A O 1
ATOM 648 N N . ILE A 1 82 ? 13.338 -0.166 -27.577 1.00 98.25 82 ILE A N 1
ATOM 649 C CA . ILE A 1 82 ? 13.813 0.153 -26.221 1.00 98.25 82 ILE A CA 1
ATOM 650 C C . ILE A 1 82 ? 13.877 1.666 -26.012 1.00 98.25 82 ILE A C 1
ATOM 652 O O . ILE A 1 82 ? 13.324 2.173 -25.034 1.00 98.25 82 ILE A O 1
ATOM 656 N N . GLN A 1 83 ? 14.480 2.387 -26.957 1.00 97.94 83 GLN A N 1
ATOM 657 C CA . GLN A 1 83 ? 14.570 3.844 -26.934 1.00 97.94 83 GLN A CA 1
ATOM 658 C C . GLN A 1 83 ? 13.178 4.485 -26.826 1.00 97.94 83 GLN A C 1
ATOM 660 O O . GLN A 1 83 ? 12.954 5.339 -25.969 1.00 97.94 83 GLN A O 1
ATOM 665 N N . SER A 1 84 ? 12.208 4.009 -27.614 1.00 98.19 84 SER A N 1
ATOM 666 C CA . SER A 1 84 ? 10.834 4.525 -27.582 1.00 98.19 84 SER A CA 1
ATOM 667 C C . SER A 1 84 ? 10.124 4.302 -26.238 1.00 98.19 84 SER A C 1
ATOM 669 O O . SER A 1 84 ? 9.229 5.066 -25.875 1.00 98.19 84 SER A O 1
ATOM 671 N N . ILE A 1 85 ? 10.488 3.247 -25.499 1.00 98.38 85 ILE A N 1
ATOM 672 C CA . ILE A 1 85 ? 9.958 2.975 -24.156 1.00 98.38 85 ILE A CA 1
ATOM 673 C C . ILE A 1 85 ? 10.610 3.932 -23.156 1.00 98.38 85 ILE A C 1
ATOM 675 O O . ILE A 1 85 ? 9.900 4.570 -22.380 1.00 98.38 85 ILE A O 1
ATOM 679 N N . ILE A 1 86 ? 11.938 4.080 -23.207 1.00 98.38 86 ILE A N 1
ATOM 680 C CA . ILE A 1 86 ? 12.703 4.978 -22.329 1.00 98.38 86 ILE A CA 1
ATOM 681 C C . ILE A 1 86 ? 12.236 6.432 -22.477 1.00 98.38 86 ILE A C 1
ATOM 683 O O . ILE A 1 86 ? 12.096 7.143 -21.484 1.00 98.38 86 ILE A O 1
ATOM 687 N N . GLU A 1 87 ? 11.937 6.879 -23.696 1.00 97.69 87 GLU A N 1
ATOM 688 C CA . GLU A 1 87 ? 11.455 8.239 -23.973 1.00 97.69 87 GLU A CA 1
ATOM 689 C C . GLU A 1 87 ? 10.103 8.569 -23.330 1.00 97.69 87 GLU A C 1
ATOM 691 O O . GLU A 1 87 ? 9.815 9.743 -23.091 1.00 97.69 87 GLU A O 1
ATOM 696 N N . LYS A 1 88 ? 9.286 7.556 -23.022 1.00 97.88 88 LYS A N 1
ATOM 697 C CA . LYS A 1 88 ? 7.978 7.732 -22.372 1.00 97.88 88 LYS A CA 1
ATOM 698 C C . LYS A 1 88 ? 8.075 7.885 -20.853 1.00 97.88 88 LYS A C 1
ATOM 700 O O . LYS A 1 88 ? 7.103 8.332 -20.251 1.00 97.88 88 LYS A O 1
ATOM 705 N N . ILE A 1 89 ? 9.207 7.524 -20.246 1.00 97.62 89 ILE A N 1
ATOM 706 C CA . ILE A 1 89 ? 9.419 7.581 -18.793 1.00 97.62 89 ILE A CA 1
ATOM 707 C C . ILE A 1 89 ? 9.595 9.040 -18.356 1.00 97.62 89 ILE A C 1
ATOM 709 O O . ILE A 1 89 ? 10.487 9.739 -18.844 1.00 97.62 89 ILE A O 1
ATOM 713 N N . ARG A 1 90 ? 8.775 9.503 -17.408 1.00 95.50 90 ARG A N 1
ATOM 714 C CA . ARG A 1 90 ? 8.837 10.870 -16.851 1.00 95.50 90 ARG A CA 1
ATOM 715 C C . ARG A 1 90 ? 9.690 10.947 -15.591 1.00 95.50 90 ARG A C 1
ATOM 717 O O . ARG A 1 90 ? 10.104 12.036 -15.197 1.00 95.50 90 ARG A O 1
ATOM 724 N N . LEU A 1 91 ? 9.975 9.816 -14.949 1.00 91.62 91 LEU A N 1
ATOM 725 C CA . LEU A 1 91 ? 10.881 9.764 -13.803 1.00 91.62 91 LEU A CA 1
ATOM 726 C C . LEU A 1 91 ? 12.342 9.976 -14.248 1.00 91.62 91 LEU A C 1
ATOM 728 O O . LEU A 1 91 ? 13.071 9.016 -14.499 1.00 91.62 91 LEU A O 1
ATOM 732 N N . ASN A 1 92 ? 12.775 11.241 -14.313 1.00 92.44 92 ASN A N 1
ATOM 733 C CA . ASN A 1 92 ? 14.064 11.668 -14.886 1.00 92.44 92 ASN A CA 1
ATOM 734 C C . ASN A 1 92 ? 15.263 10.814 -14.458 1.00 92.44 92 ASN A C 1
ATOM 736 O O . ASN A 1 92 ? 15.999 10.334 -15.310 1.00 92.44 92 ASN A O 1
ATOM 740 N N . LYS A 1 93 ? 15.424 10.543 -13.157 1.00 94.00 93 LYS A N 1
ATOM 741 C CA . LYS A 1 93 ? 16.555 9.739 -12.670 1.00 94.00 93 LYS A CA 1
ATOM 742 C C . LYS A 1 93 ? 16.537 8.292 -13.180 1.00 94.00 93 LYS A C 1
ATOM 744 O O . LYS A 1 93 ? 17.590 7.736 -13.461 1.00 94.00 93 LYS A O 1
ATOM 749 N N . PHE A 1 94 ? 15.366 7.660 -13.306 1.00 94.81 94 PHE A N 1
ATOM 750 C CA . PHE A 1 94 ? 15.284 6.328 -13.923 1.00 94.81 94 PHE A CA 1
ATOM 751 C C . PHE A 1 94 ? 15.561 6.384 -15.414 1.00 94.81 94 PHE A C 1
ATOM 753 O O . PHE A 1 94 ? 16.242 5.505 -15.934 1.00 94.81 94 PHE A O 1
ATOM 760 N N . ARG A 1 95 ? 15.033 7.406 -16.091 1.00 96.69 95 ARG A N 1
ATOM 761 C CA . ARG A 1 95 ? 15.276 7.613 -17.514 1.00 96.69 95 ARG A CA 1
ATOM 762 C C . ARG A 1 95 ? 16.772 7.769 -17.790 1.00 96.69 95 ARG A C 1
ATOM 764 O O . ARG A 1 95 ? 17.279 7.081 -18.662 1.00 96.69 95 ARG A O 1
ATOM 771 N N . GLU A 1 96 ? 17.476 8.596 -17.022 1.00 97.06 96 GLU A N 1
ATOM 772 C CA . GLU A 1 96 ? 18.933 8.770 -17.115 1.00 97.06 96 GLU A CA 1
ATOM 773 C C . GLU A 1 96 ? 19.690 7.457 -16.870 1.00 97.06 96 GLU A C 1
ATOM 775 O O . GLU A 1 96 ? 20.544 7.085 -17.671 1.00 97.06 96 GLU A O 1
ATOM 780 N N . GLU A 1 97 ? 19.354 6.707 -15.811 1.00 96.19 97 GLU A N 1
ATOM 781 C CA . GLU A 1 97 ? 19.974 5.398 -15.553 1.00 96.19 97 GLU A CA 1
ATOM 782 C C . GLU A 1 97 ? 19.753 4.406 -16.705 1.00 96.19 97 GLU A C 1
ATOM 784 O O . GLU A 1 97 ? 20.678 3.683 -17.076 1.00 96.19 97 GLU A O 1
ATOM 789 N N . LEU A 1 98 ? 18.549 4.375 -17.281 1.00 97.69 98 LEU A N 1
ATOM 790 C CA . LEU A 1 98 ? 18.209 3.496 -18.400 1.00 97.69 98 LEU A CA 1
ATOM 791 C C . LEU A 1 98 ? 18.891 3.917 -19.703 1.00 97.69 98 LEU A C 1
ATOM 793 O O . LEU A 1 98 ? 19.321 3.038 -20.442 1.00 97.69 98 LEU A O 1
ATOM 797 N N . ILE A 1 99 ? 19.019 5.222 -19.971 1.00 98.25 99 ILE A N 1
ATOM 798 C CA . ILE A 1 99 ? 19.791 5.742 -21.111 1.00 98.25 99 ILE A CA 1
ATOM 799 C C . ILE A 1 99 ? 21.245 5.293 -20.983 1.00 98.25 99 ILE A C 1
ATOM 801 O O . ILE A 1 99 ? 21.772 4.689 -21.909 1.00 98.25 99 ILE A O 1
ATOM 805 N N . ASN A 1 100 ? 21.862 5.486 -19.816 1.00 97.94 100 ASN A N 1
ATOM 806 C CA . ASN A 1 100 ? 23.252 5.087 -19.590 1.00 97.94 100 ASN A CA 1
ATOM 807 C C . ASN A 1 100 ? 23.451 3.565 -19.743 1.00 97.94 100 ASN A C 1
ATOM 809 O O . ASN A 1 100 ? 24.426 3.121 -20.352 1.00 97.94 100 ASN A O 1
ATOM 813 N N . GLU A 1 101 ? 22.531 2.748 -19.214 1.00 97.56 101 GLU A N 1
ATOM 814 C CA . GLU A 1 101 ? 22.581 1.285 -19.366 1.00 97.56 101 GLU A CA 1
ATOM 815 C C . GLU A 1 101 ? 22.409 0.875 -20.839 1.00 97.56 101 GLU A C 1
ATOM 817 O O . GLU A 1 101 ? 23.184 0.069 -21.359 1.00 97.56 101 GLU A O 1
ATOM 822 N N . PHE A 1 102 ? 21.442 1.477 -21.535 1.00 98.12 102 PHE A N 1
ATOM 823 C CA . PHE A 1 102 ? 21.179 1.247 -22.953 1.00 98.12 102 PHE A CA 1
ATOM 824 C C . PHE A 1 102 ? 22.367 1.630 -23.843 1.00 98.12 102 PHE A C 1
ATOM 826 O O . PHE A 1 102 ? 22.767 0.848 -24.710 1.00 98.12 102 PHE A O 1
ATOM 833 N N . GLU A 1 103 ? 22.957 2.804 -23.624 1.00 97.19 103 GLU A N 1
ATOM 834 C CA . GLU A 1 103 ? 24.125 3.290 -24.359 1.00 97.19 103 GLU A CA 1
ATOM 835 C C . GLU A 1 103 ? 25.341 2.397 -24.115 1.00 97.19 103 GLU A C 1
ATOM 837 O O . GLU A 1 103 ? 26.043 2.053 -25.064 1.00 97.19 103 GLU A O 1
ATOM 842 N N . SER A 1 104 ? 25.548 1.933 -22.878 1.00 96.12 104 SER A N 1
ATOM 843 C CA . SER A 1 104 ? 26.625 0.996 -22.545 1.00 96.12 104 SER A CA 1
ATOM 844 C C . SER A 1 104 ? 26.483 -0.347 -23.274 1.00 96.12 104 SER A C 1
ATOM 846 O O . SER A 1 104 ? 27.454 -0.862 -23.837 1.00 96.12 104 SER A O 1
ATOM 848 N N . VAL A 1 105 ? 25.277 -0.925 -23.313 1.00 96.25 105 VAL A N 1
ATOM 849 C CA . VAL A 1 105 ? 25.015 -2.167 -24.065 1.00 96.25 105 VAL A CA 1
ATOM 850 C C . VAL A 1 105 ? 25.191 -1.934 -25.568 1.00 96.25 105 VAL A C 1
ATOM 852 O O . VAL A 1 105 ? 25.868 -2.717 -26.237 1.00 96.25 105 VAL A O 1
ATOM 855 N N . SER A 1 106 ? 24.657 -0.828 -26.088 1.00 94.81 106 SER A N 1
ATOM 856 C CA . SER A 1 106 ? 24.757 -0.453 -27.503 1.00 94.81 106 SER A CA 1
ATOM 857 C C . SER A 1 106 ? 26.201 -0.225 -27.946 1.00 94.81 106 SER A C 1
ATOM 859 O O . SER A 1 106 ? 26.582 -0.651 -29.037 1.00 94.81 106 SER A O 1
ATOM 861 N N . PHE A 1 107 ? 27.018 0.403 -27.100 1.00 93.75 107 PHE A N 1
ATOM 862 C CA . PHE A 1 107 ? 28.445 0.607 -27.333 1.00 93.75 107 PHE A CA 1
ATOM 863 C C . PHE A 1 107 ? 29.174 -0.733 -27.455 1.00 93.75 107 PHE A C 1
ATOM 865 O O . PHE A 1 107 ? 29.805 -0.990 -28.478 1.00 93.75 107 PHE A O 1
ATOM 872 N N . ARG A 1 108 ? 29.013 -1.632 -26.473 1.00 92.56 108 ARG A N 1
ATOM 873 C CA . ARG A 1 108 ? 29.658 -2.958 -26.492 1.00 92.56 108 ARG A CA 1
ATOM 874 C C . ARG A 1 108 ? 29.204 -3.808 -27.682 1.00 92.56 108 ARG A C 1
ATOM 876 O O . ARG A 1 108 ? 30.008 -4.543 -28.249 1.00 92.56 108 ARG A O 1
ATOM 883 N N . TYR A 1 109 ? 27.938 -3.703 -28.086 1.00 93.06 109 TYR A N 1
ATOM 884 C CA . TYR A 1 109 ? 27.442 -4.376 -29.287 1.00 93.06 109 TYR A CA 1
ATOM 885 C C . TYR A 1 109 ? 28.134 -3.858 -30.557 1.00 93.06 109 TYR A C 1
ATOM 887 O O . TYR A 1 109 ? 28.643 -4.657 -31.344 1.00 93.06 109 TYR A O 1
ATOM 895 N N . LYS A 1 110 ? 28.218 -2.532 -30.737 1.00 92.50 110 LYS A N 1
ATOM 896 C CA . LYS A 1 110 ? 28.928 -1.908 -31.869 1.00 92.50 110 LYS A CA 1
ATOM 897 C C . LYS A 1 110 ? 30.410 -2.275 -31.888 1.00 92.50 110 LYS A C 1
ATOM 899 O O . LYS A 1 110 ? 30.942 -2.595 -32.946 1.00 92.50 110 LYS A O 1
ATOM 904 N N . GLU A 1 111 ? 31.055 -2.283 -30.727 1.00 90.25 111 GLU A N 1
ATOM 905 C CA . GLU A 1 111 ? 32.443 -2.714 -30.546 1.00 90.25 111 GLU A CA 1
ATOM 906 C C . GLU A 1 111 ? 32.648 -4.159 -31.040 1.00 90.25 111 GLU A C 1
ATOM 908 O O . GLU A 1 111 ? 33.558 -4.454 -31.821 1.00 90.25 111 GLU A O 1
ATOM 913 N N . SER A 1 112 ? 31.736 -5.052 -30.648 1.00 88.75 112 SER A N 1
ATOM 914 C CA . SER A 1 112 ? 31.737 -6.460 -31.047 1.00 88.75 112 SER A CA 1
ATOM 915 C C . SER A 1 112 ? 31.482 -6.654 -32.541 1.00 88.75 112 SER A C 1
ATOM 917 O O . SER A 1 112 ? 32.141 -7.478 -33.181 1.00 88.75 112 SER A O 1
ATOM 919 N N . LEU A 1 113 ? 30.568 -5.870 -33.124 1.00 89.00 113 LEU A N 1
ATOM 920 C CA . LEU A 1 113 ? 30.353 -5.855 -34.569 1.00 89.00 113 LEU A CA 1
ATOM 921 C C . LEU A 1 113 ? 31.602 -5.375 -35.303 1.00 89.00 113 LEU A C 1
ATOM 923 O O . LEU A 1 113 ? 32.050 -6.059 -36.217 1.00 89.00 113 LEU A O 1
ATOM 927 N N . LYS A 1 114 ? 32.201 -4.251 -34.893 1.00 88.94 114 LYS A N 1
ATOM 928 C CA . LYS A 1 114 ? 33.405 -3.689 -35.526 1.00 88.94 114 LYS A CA 1
ATOM 929 C C . LYS A 1 114 ? 34.549 -4.700 -35.579 1.00 88.94 114 LYS A C 1
ATOM 931 O O . LYS A 1 114 ? 35.249 -4.786 -36.584 1.00 88.94 114 LYS A O 1
ATOM 936 N N . TYR A 1 115 ? 34.701 -5.519 -34.538 1.00 85.75 115 TYR A N 1
ATOM 937 C CA . TYR A 1 115 ? 35.689 -6.597 -34.510 1.00 85.75 115 TYR A CA 1
ATOM 938 C C . TYR A 1 115 ? 35.513 -7.623 -35.647 1.00 85.75 115 TYR A C 1
ATOM 940 O O . TYR A 1 115 ? 36.507 -8.116 -36.181 1.00 85.75 115 TYR A O 1
ATOM 948 N N . LEU A 1 116 ? 34.274 -7.926 -36.056 1.00 84.25 116 LEU A N 1
ATOM 949 C CA . LEU A 1 116 ? 33.999 -8.862 -37.157 1.00 84.25 116 LEU A CA 1
ATOM 950 C C . LEU A 1 116 ? 34.427 -8.324 -38.527 1.00 84.25 116 LEU A C 1
ATOM 952 O O . LEU A 1 116 ? 34.703 -9.106 -39.429 1.00 84.25 116 LEU A O 1
ATOM 956 N N . PHE A 1 117 ? 34.518 -7.003 -38.680 1.00 82.38 117 PHE A N 1
ATOM 957 C CA . PHE A 1 117 ? 34.949 -6.348 -39.915 1.00 82.38 117 PHE A CA 1
ATOM 958 C C . PHE A 1 117 ? 36.469 -6.152 -39.985 1.00 82.38 117 PHE A C 1
ATOM 960 O O . PHE A 1 117 ? 36.958 -5.330 -40.754 1.00 82.38 117 PHE A O 1
ATOM 967 N N . LYS A 1 118 ? 37.254 -6.874 -39.184 1.00 77.38 118 LYS A N 1
ATOM 968 C CA . LYS A 1 118 ? 38.716 -6.860 -39.304 1.00 77.38 118 LYS A CA 1
ATOM 969 C C . LYS A 1 118 ? 39.149 -7.601 -40.577 1.00 77.38 118 LYS A C 1
ATOM 971 O O . LYS A 1 118 ? 38.602 -8.656 -40.874 1.00 77.38 118 LYS A O 1
ATOM 976 N N . ASP A 1 119 ? 40.179 -7.099 -41.266 1.00 65.44 119 ASP A N 1
ATOM 977 C CA . ASP A 1 119 ? 40.693 -7.632 -42.546 1.00 65.44 119 ASP A CA 1
ATOM 978 C C . ASP A 1 119 ? 40.943 -9.157 -42.553 1.00 65.44 119 ASP A C 1
ATOM 980 O O . ASP A 1 119 ? 40.709 -9.819 -43.559 1.00 65.44 119 ASP A O 1
ATOM 984 N N . GLU A 1 120 ? 41.357 -9.731 -41.418 1.00 61.25 120 GLU A N 1
ATOM 985 C CA . GLU A 1 120 ? 41.583 -11.178 -41.241 1.00 61.25 120 GLU A CA 1
ATOM 986 C C . GLU A 1 120 ? 40.293 -12.022 -41.277 1.00 61.25 120 GLU A C 1
ATOM 988 O O . GLU A 1 120 ? 40.362 -13.212 -41.566 1.00 61.25 120 GLU A O 1
ATOM 993 N N . TYR A 1 121 ? 39.132 -11.418 -41.010 1.00 59.97 121 TYR A N 1
ATOM 994 C CA . TYR A 1 121 ? 37.829 -12.084 -40.892 1.00 59.97 121 TYR A CA 1
ATOM 995 C C . TYR A 1 121 ? 36.804 -11.603 -41.928 1.00 59.97 121 TYR A C 1
ATOM 997 O O . TYR A 1 121 ? 35.677 -12.087 -41.924 1.00 59.97 121 TYR A O 1
ATOM 1005 N N . ILE A 1 122 ? 37.164 -10.688 -42.840 1.00 63.84 122 ILE A N 1
ATOM 1006 C CA . ILE A 1 122 ? 36.250 -10.191 -43.890 1.00 63.84 122 ILE A CA 1
ATOM 1007 C C . ILE A 1 122 ? 35.724 -11.340 -44.763 1.00 63.84 122 ILE A C 1
ATOM 1009 O O . ILE A 1 122 ? 34.547 -11.357 -45.112 1.00 63.84 122 ILE A O 1
ATOM 1013 N N . ASN A 1 123 ? 36.566 -12.332 -45.066 1.00 60.97 123 ASN A N 1
ATOM 1014 C CA . ASN A 1 123 ? 36.154 -13.521 -45.823 1.00 60.97 123 ASN A CA 1
ATOM 1015 C C . ASN A 1 123 ? 35.252 -14.467 -45.007 1.00 60.97 123 ASN A C 1
ATOM 1017 O O . ASN A 1 123 ? 34.499 -15.245 -45.588 1.00 60.97 123 ASN A O 1
ATOM 1021 N N . ASP A 1 124 ? 35.290 -14.349 -43.678 1.00 61.69 124 ASP A N 1
ATOM 1022 C CA . ASP A 1 124 ? 34.448 -15.073 -42.724 1.00 61.69 124 ASP A CA 1
ATOM 1023 C C . ASP A 1 124 ? 33.241 -14.229 -42.267 1.00 61.69 124 ASP A C 1
ATOM 1025 O O . ASP A 1 124 ? 32.487 -14.652 -41.382 1.00 61.69 124 ASP A O 1
ATOM 1029 N N . LEU A 1 125 ? 33.022 -13.040 -42.852 1.00 67.88 125 LEU A N 1
ATOM 1030 C CA . LEU A 1 125 ? 31.892 -12.154 -42.562 1.00 67.88 125 LEU A CA 1
ATOM 1031 C C . LEU A 1 125 ? 30.595 -12.752 -43.126 1.00 67.88 125 LEU A C 1
ATOM 1033 O O . LEU A 1 125 ? 30.021 -12.314 -44.122 1.00 67.88 125 LEU A O 1
ATOM 1037 N N . THR A 1 126 ? 30.131 -13.803 -42.467 1.00 66.56 126 THR A N 1
ATOM 1038 C CA . THR A 1 126 ? 28.887 -14.490 -42.778 1.00 66.56 126 THR A CA 1
ATOM 1039 C C . THR A 1 126 ? 27.754 -13.914 -41.937 1.00 66.56 126 THR A C 1
ATOM 1041 O O . THR A 1 126 ? 27.955 -13.449 -40.811 1.00 66.56 126 THR A O 1
ATOM 1044 N N . GLY A 1 127 ? 26.521 -14.024 -42.439 1.00 64.75 127 GLY A N 1
ATOM 1045 C CA . GLY A 1 127 ? 25.335 -13.725 -41.631 1.00 64.75 127 GLY A CA 1
ATOM 1046 C C . GLY A 1 127 ? 25.283 -14.507 -40.321 1.00 64.75 127 GLY A C 1
ATOM 1047 O O . GLY A 1 127 ? 24.750 -14.009 -39.339 1.00 64.75 127 GLY A O 1
ATOM 1048 N N . VAL A 1 128 ? 25.895 -15.695 -40.282 1.00 71.38 128 VAL A N 1
ATOM 1049 C CA . VAL A 1 128 ? 25.963 -16.550 -39.092 1.00 71.38 128 VAL A CA 1
ATOM 1050 C C . VAL A 1 128 ? 26.761 -15.884 -37.970 1.00 71.38 128 VAL A C 1
ATOM 1052 O O . VAL A 1 128 ? 26.310 -15.888 -36.828 1.00 71.38 128 VAL A O 1
ATOM 1055 N N . ASN A 1 129 ? 27.900 -15.259 -38.279 1.00 80.19 129 ASN A N 1
ATOM 1056 C CA . ASN A 1 129 ? 28.736 -14.602 -37.270 1.00 80.19 129 ASN A CA 1
ATOM 1057 C C . ASN A 1 129 ? 28.070 -13.342 -36.699 1.00 80.19 129 ASN A C 1
ATOM 1059 O O . ASN A 1 129 ? 28.136 -13.098 -35.495 1.00 80.19 129 ASN A O 1
ATOM 1063 N N . ILE A 1 130 ? 27.363 -12.573 -37.532 1.00 82.38 130 ILE A N 1
ATOM 1064 C CA . ILE A 1 130 ? 26.600 -11.400 -37.076 1.00 82.38 130 ILE A CA 1
ATOM 1065 C C . ILE A 1 130 ? 25.388 -11.830 -36.243 1.00 82.38 130 ILE A C 1
ATOM 1067 O O . ILE A 1 130 ? 25.152 -11.269 -35.173 1.00 82.38 130 ILE A O 1
ATOM 1071 N N . ALA A 1 131 ? 24.658 -12.858 -36.684 1.00 82.31 131 ALA A N 1
ATOM 1072 C CA . ALA A 1 131 ? 23.541 -13.425 -35.932 1.00 82.31 131 ALA A CA 1
ATOM 1073 C C . ALA A 1 131 ? 23.991 -13.987 -34.572 1.00 82.31 131 ALA A C 1
ATOM 1075 O O . ALA A 1 131 ? 23.298 -13.810 -33.570 1.00 82.31 131 ALA A O 1
ATOM 1076 N N . ALA A 1 132 ? 25.171 -14.612 -34.505 1.00 84.75 132 ALA A N 1
ATOM 1077 C CA . ALA A 1 132 ? 25.758 -15.066 -33.247 1.00 84.75 132 ALA A CA 1
ATOM 1078 C C . ALA A 1 132 ? 26.012 -13.892 -32.288 1.00 84.75 132 ALA A C 1
ATOM 1080 O O . ALA A 1 132 ? 25.578 -13.949 -31.141 1.00 84.75 132 ALA A O 1
ATOM 1081 N N . ARG A 1 133 ? 26.602 -12.783 -32.763 1.00 86.44 133 ARG A N 1
ATOM 1082 C CA . ARG A 1 133 ? 26.781 -11.579 -31.929 1.00 86.44 133 ARG A CA 1
ATOM 1083 C C . ARG A 1 133 ? 25.464 -10.991 -31.467 1.00 86.44 133 ARG A C 1
ATOM 1085 O O . ARG A 1 133 ? 25.341 -10.613 -30.312 1.00 86.44 133 ARG A O 1
ATOM 1092 N N . GLN A 1 134 ? 24.466 -10.924 -32.338 1.00 86.19 134 GLN A N 1
ATOM 1093 C CA . GLN A 1 134 ? 23.143 -10.472 -31.925 1.00 86.19 134 GLN A CA 1
ATOM 1094 C C . GLN A 1 134 ? 22.611 -11.314 -30.757 1.00 86.19 134 GLN A C 1
ATOM 1096 O O . GLN A 1 134 ? 22.148 -10.750 -29.769 1.00 86.19 134 GLN A O 1
ATOM 1101 N N . LYS A 1 135 ? 22.724 -12.642 -30.850 1.00 88.75 135 LYS A N 1
ATOM 1102 C CA . LYS A 1 135 ? 22.286 -13.569 -29.803 1.00 88.75 135 LYS A CA 1
ATOM 1103 C C . LYS A 1 135 ? 23.060 -13.396 -28.490 1.00 88.75 135 LYS A C 1
ATOM 1105 O O . LYS A 1 135 ? 22.467 -13.543 -27.426 1.00 88.75 135 LYS A O 1
ATOM 1110 N N . ASP A 1 136 ? 24.346 -13.050 -28.552 1.00 92.75 136 ASP A N 1
ATOM 1111 C CA . ASP A 1 136 ? 25.167 -12.790 -27.361 1.00 92.75 136 ASP A CA 1
ATOM 1112 C C . ASP A 1 136 ? 24.690 -11.550 -26.579 1.00 92.75 136 ASP A C 1
ATOM 1114 O O . ASP A 1 136 ? 24.728 -11.545 -25.350 1.00 92.75 136 ASP A O 1
ATOM 1118 N N . TYR A 1 137 ? 24.225 -10.504 -27.276 1.00 93.81 137 TYR A N 1
ATOM 1119 C CA . TYR A 1 137 ? 23.800 -9.231 -26.666 1.00 93.81 137 TYR A CA 1
ATOM 1120 C C . TYR A 1 137 ? 22.285 -9.107 -26.456 1.00 93.81 137 TYR A C 1
ATOM 1122 O O . TYR A 1 137 ? 21.837 -8.218 -25.731 1.00 93.81 137 TYR A O 1
ATOM 1130 N N . GLU A 1 138 ? 21.481 -9.982 -27.061 1.00 94.19 138 GLU A N 1
ATOM 1131 C CA . GLU A 1 138 ? 20.024 -10.004 -26.891 1.00 94.19 138 GLU A CA 1
ATOM 1132 C C . GLU A 1 138 ? 19.593 -10.045 -25.410 1.00 94.19 138 GLU A C 1
ATOM 1134 O O . GLU A 1 138 ? 18.735 -9.239 -25.040 1.00 94.19 138 GLU A O 1
ATOM 1139 N N . PRO A 1 139 ? 20.191 -10.866 -24.518 1.00 96.62 139 PRO A N 1
ATOM 1140 C CA . PRO A 1 139 ? 19.833 -10.863 -23.098 1.00 96.62 139 PRO A CA 1
ATOM 1141 C C . PRO A 1 139 ? 20.056 -9.511 -22.408 1.00 96.62 139 PRO A C 1
ATOM 1143 O O . PRO A 1 139 ? 19.228 -9.099 -21.593 1.00 96.62 139 PRO A O 1
ATOM 1146 N N . ASP A 1 140 ? 21.136 -8.802 -22.749 1.00 97.06 140 ASP A N 1
ATOM 1147 C CA . ASP A 1 140 ? 21.461 -7.492 -22.176 1.00 97.06 140 ASP A CA 1
ATOM 1148 C C . ASP A 1 140 ? 20.453 -6.428 -22.635 1.00 97.06 140 ASP A C 1
ATOM 1150 O O . ASP A 1 140 ? 19.913 -5.684 -21.813 1.00 97.06 140 ASP A O 1
ATOM 1154 N N . PHE A 1 141 ? 20.115 -6.396 -23.928 1.00 97.19 141 PHE A N 1
ATOM 1155 C CA . PHE A 1 141 ? 19.064 -5.510 -24.439 1.00 97.19 141 PHE A CA 1
ATOM 1156 C C . PHE A 1 141 ? 17.697 -5.831 -23.827 1.00 97.19 141 PHE A C 1
ATOM 1158 O O . PHE A 1 141 ? 16.979 -4.924 -23.403 1.00 97.19 141 PHE A O 1
ATOM 1165 N N . MET A 1 142 ? 17.345 -7.114 -23.717 1.00 97.62 142 MET A N 1
ATOM 1166 C CA . MET A 1 142 ? 16.091 -7.542 -23.096 1.00 97.62 142 MET A CA 1
ATOM 1167 C C . MET A 1 142 ? 16.032 -7.187 -21.609 1.00 97.62 142 MET A C 1
ATOM 1169 O O . MET A 1 142 ? 14.963 -6.832 -21.111 1.00 97.62 142 MET A O 1
ATOM 1173 N N . LYS A 1 143 ? 17.161 -7.215 -20.894 1.00 96.88 143 LYS A N 1
ATOM 1174 C CA . LYS A 1 143 ? 17.242 -6.747 -19.506 1.00 96.88 143 LYS A CA 1
ATOM 1175 C C . LYS A 1 143 ? 16.907 -5.256 -19.402 1.00 96.88 143 LYS A C 1
ATOM 1177 O O . LYS A 1 143 ? 16.048 -4.898 -18.592 1.00 96.88 143 LYS A O 1
ATOM 1182 N N . VAL A 1 144 ? 17.507 -4.414 -20.247 1.00 98.06 144 VAL A N 1
ATOM 1183 C CA . VAL A 1 144 ? 17.205 -2.970 -20.303 1.00 98.06 144 VAL A CA 1
ATOM 1184 C C . VAL A 1 144 ? 15.738 -2.739 -20.663 1.00 98.06 144 VAL A C 1
ATOM 1186 O O . VAL A 1 144 ? 15.043 -1.998 -19.966 1.00 98.06 144 VAL A O 1
ATOM 1189 N N . LYS A 1 145 ? 15.236 -3.432 -21.694 1.00 98.25 145 LYS A N 1
ATOM 1190 C CA . LYS A 1 145 ? 13.834 -3.369 -22.130 1.00 98.25 145 LYS A CA 1
ATOM 1191 C C . LYS A 1 145 ? 12.874 -3.682 -20.987 1.00 98.25 145 LYS A C 1
ATOM 1193 O O . LYS A 1 145 ? 11.983 -2.892 -20.689 1.00 98.25 145 LYS A O 1
ATOM 1198 N N . ASN A 1 146 ? 13.071 -4.817 -20.321 1.00 97.19 146 ASN A N 1
ATOM 1199 C CA . ASN A 1 146 ? 12.205 -5.270 -19.236 1.00 97.19 146 ASN A CA 1
ATOM 1200 C C . ASN A 1 146 ? 12.248 -4.313 -18.041 1.00 97.19 146 ASN A C 1
ATOM 1202 O O . ASN A 1 146 ? 11.216 -4.059 -17.420 1.00 97.19 146 ASN A O 1
ATOM 1206 N N . ARG A 1 147 ? 13.421 -3.750 -17.727 1.00 96.06 147 ARG A N 1
ATOM 1207 C CA . ARG A 1 147 ? 13.559 -2.730 -16.683 1.00 96.06 147 ARG A CA 1
ATOM 1208 C C . ARG A 1 147 ? 12.810 -1.445 -17.054 1.00 96.06 147 ARG A C 1
ATOM 1210 O O . ARG A 1 147 ? 12.083 -0.922 -16.213 1.00 96.06 147 ARG A O 1
ATOM 1217 N N . ALA A 1 148 ? 12.929 -0.977 -18.297 1.00 98.06 148 ALA A N 1
ATOM 1218 C CA . ALA A 1 148 ? 12.218 0.203 -18.791 1.00 98.06 148 ALA A CA 1
ATOM 1219 C C . ALA A 1 148 ? 10.692 0.013 -18.777 1.00 98.06 148 ALA A C 1
ATOM 1221 O O . ALA A 1 148 ? 9.974 0.897 -18.315 1.00 98.06 148 ALA A O 1
ATOM 1222 N N . ILE A 1 149 ? 10.202 -1.161 -19.196 1.00 98.19 149 ILE A N 1
ATOM 1223 C CA . ILE A 1 149 ? 8.776 -1.521 -19.126 1.00 98.19 149 ILE A CA 1
ATOM 1224 C C . ILE A 1 149 ? 8.280 -1.475 -17.679 1.00 98.19 149 ILE A C 1
ATOM 1226 O O . ILE A 1 149 ? 7.289 -0.811 -17.406 1.00 98.19 149 ILE A O 1
ATOM 1230 N N . ARG A 1 150 ? 8.995 -2.097 -16.730 1.00 96.62 150 ARG A N 1
ATOM 1231 C CA . ARG A 1 150 ? 8.595 -2.080 -15.311 1.00 96.62 150 ARG A CA 1
ATOM 1232 C C . ARG A 1 150 ? 8.505 -0.668 -14.734 1.00 96.62 150 ARG A C 1
ATOM 1234 O O . ARG A 1 150 ? 7.567 -0.380 -13.996 1.00 96.62 150 ARG A O 1
ATOM 1241 N N . VAL A 1 151 ? 9.468 0.199 -15.056 1.00 97.75 151 VAL A N 1
ATOM 1242 C CA . VAL A 1 151 ? 9.434 1.610 -14.635 1.00 97.75 151 VAL A CA 1
ATOM 1243 C C . VAL A 1 151 ? 8.195 2.298 -15.205 1.00 97.75 151 VAL A C 1
ATOM 1245 O O . VAL A 1 151 ? 7.446 2.916 -14.452 1.00 97.75 151 VAL A O 1
ATOM 1248 N N . LEU A 1 152 ? 7.960 2.155 -16.512 1.00 97.81 152 LEU A N 1
ATOM 1249 C CA . LEU A 1 152 ? 6.833 2.780 -17.200 1.00 97.81 152 LEU A CA 1
ATOM 1250 C C . LEU A 1 152 ? 5.481 2.281 -16.670 1.00 97.81 152 LEU A C 1
ATOM 1252 O O . LEU A 1 152 ? 4.570 3.079 -16.468 1.00 97.81 152 LEU A O 1
ATOM 1256 N N . ASP A 1 153 ? 5.347 0.982 -16.409 1.00 97.75 153 ASP A N 1
ATOM 1257 C CA . ASP A 1 153 ? 4.119 0.385 -15.883 1.00 97.75 153 ASP A CA 1
ATOM 1258 C C . ASP A 1 153 ? 3.784 0.920 -14.487 1.00 97.75 153 ASP A C 1
ATOM 1260 O O . ASP A 1 153 ? 2.641 1.312 -14.235 1.00 97.75 153 ASP A O 1
ATOM 1264 N N . VAL A 1 154 ? 4.774 0.990 -13.589 1.00 97.19 154 VAL A N 1
ATOM 1265 C CA . VAL A 1 154 ? 4.576 1.548 -12.243 1.00 97.19 154 VAL A CA 1
ATOM 1266 C C . VAL A 1 154 ? 4.293 3.048 -12.313 1.00 97.19 154 VAL A C 1
ATOM 1268 O O . VAL A 1 154 ? 3.409 3.533 -11.614 1.00 97.19 154 VAL A O 1
ATOM 1271 N N . GLU A 1 155 ? 4.965 3.792 -13.188 1.00 96.50 155 GLU A N 1
ATOM 1272 C CA . GLU A 1 155 ? 4.682 5.216 -13.393 1.00 96.50 155 GLU A CA 1
ATOM 1273 C C . GLU A 1 155 ? 3.245 5.455 -13.894 1.00 96.50 155 GLU A C 1
ATOM 1275 O O . GLU A 1 155 ? 2.531 6.327 -13.380 1.00 96.50 155 GLU A O 1
ATOM 1280 N N . ASN A 1 156 ? 2.792 4.653 -14.860 1.00 97.12 156 ASN A N 1
ATOM 1281 C CA . ASN A 1 156 ? 1.426 4.698 -15.378 1.00 97.12 156 ASN A CA 1
ATOM 1282 C C . ASN A 1 156 ? 0.404 4.343 -14.295 1.00 97.12 156 ASN A C 1
ATOM 1284 O O . ASN A 1 156 ? -0.614 5.029 -14.178 1.00 97.12 156 ASN A O 1
ATOM 1288 N N . LEU A 1 157 ? 0.692 3.325 -13.476 1.00 97.56 157 LEU A N 1
ATOM 1289 C CA . LEU A 1 157 ? -0.117 2.979 -12.310 1.00 97.56 157 LEU A CA 1
ATOM 1290 C C . LEU A 1 157 ? -0.258 4.184 -11.377 1.00 97.56 157 LEU A C 1
ATOM 1292 O O . LEU A 1 157 ? -1.380 4.604 -11.116 1.00 97.56 157 LEU A O 1
ATOM 1296 N N . LEU A 1 158 ? 0.857 4.766 -10.925 1.00 95.75 158 LEU A N 1
ATOM 1297 C CA . LEU A 1 158 ? 0.864 5.891 -9.982 1.00 95.75 158 LEU A CA 1
ATOM 1298 C C . LEU A 1 158 ? 0.139 7.126 -10.538 1.00 95.75 158 LEU A C 1
ATOM 1300 O O . LEU A 1 158 ? -0.579 7.815 -9.812 1.00 95.75 158 LEU A O 1
ATOM 1304 N N . THR A 1 159 ? 0.279 7.390 -11.838 1.00 95.25 159 THR A N 1
ATOM 1305 C CA . THR A 1 159 ? -0.426 8.490 -12.515 1.00 95.25 159 THR A CA 1
ATOM 1306 C C . THR A 1 159 ? -1.940 8.252 -12.552 1.00 95.25 159 THR A C 1
ATOM 1308 O O . THR A 1 159 ? -2.716 9.191 -12.337 1.00 95.25 159 THR A O 1
ATOM 1311 N N . GLY A 1 160 ? -2.349 7.003 -12.797 1.00 96.31 160 GLY A N 1
ATOM 1312 C CA . GLY A 1 160 ? -3.741 6.567 -12.921 1.00 96.31 160 GLY A CA 1
ATOM 1313 C C . GLY A 1 160 ? -4.493 6.364 -11.604 1.00 96.31 160 GLY A C 1
ATOM 1314 O O . GLY A 1 160 ? -5.698 6.136 -11.651 1.00 96.31 160 GLY A O 1
ATOM 1315 N N . LEU A 1 161 ? -3.821 6.463 -10.453 1.00 96.56 161 LEU A N 1
ATOM 1316 C CA . LEU A 1 161 ? -4.455 6.340 -9.138 1.00 96.56 161 LEU A CA 1
ATOM 1317 C C . LEU A 1 161 ? -5.521 7.422 -8.897 1.00 96.56 161 LEU A C 1
ATOM 1319 O O . LEU A 1 161 ? -5.346 8.596 -9.270 1.00 96.56 161 LEU A O 1
ATOM 1323 N N . LEU A 1 162 ? -6.594 7.029 -8.210 1.00 96.50 162 LEU A N 1
ATOM 1324 C CA . LEU A 1 162 ? -7.611 7.939 -7.680 1.00 96.50 162 LEU A CA 1
ATOM 1325 C C . LEU A 1 162 ? -7.022 8.838 -6.572 1.00 96.50 162 LEU A C 1
ATOM 1327 O O . LEU A 1 162 ? -5.977 8.506 -6.005 1.00 96.50 162 LEU A O 1
ATOM 1331 N N . PRO A 1 163 ? -7.646 9.987 -6.243 1.00 95.19 163 PRO A N 1
ATOM 1332 C CA . PRO A 1 163 ? -7.138 10.894 -5.208 1.00 95.19 163 PRO A CA 1
ATOM 1333 C C . PRO A 1 163 ? -6.871 10.217 -3.854 1.00 95.19 163 PRO A C 1
ATOM 1335 O O . PRO A 1 163 ? -5.850 10.483 -3.217 1.00 95.19 163 PRO A O 1
ATOM 1338 N N . GLU A 1 164 ? -7.743 9.304 -3.433 1.00 93.56 164 GLU A N 1
ATOM 1339 C CA . GLU A 1 164 ? -7.637 8.581 -2.165 1.00 93.56 164 GLU A CA 1
ATOM 1340 C C . GLU A 1 164 ? -6.447 7.612 -2.181 1.00 93.56 164 GLU A C 1
ATOM 1342 O O . GLU A 1 164 ? -5.670 7.552 -1.231 1.00 93.56 164 GLU A O 1
ATOM 1347 N N . GLU A 1 165 ? -6.247 6.905 -3.294 1.00 95.38 165 GLU A N 1
ATOM 1348 C CA . GLU A 1 165 ? -5.113 5.999 -3.500 1.00 95.38 165 GLU A CA 1
ATOM 1349 C C . GLU A 1 165 ? -3.783 6.760 -3.593 1.00 95.38 165 GLU A C 1
ATOM 1351 O O . GLU A 1 165 ? -2.767 6.316 -3.054 1.00 95.38 165 GLU A O 1
ATOM 1356 N N . LYS A 1 166 ? -3.778 7.940 -4.227 1.00 94.62 166 LYS A N 1
ATOM 1357 C CA . LYS A 1 166 ? -2.612 8.840 -4.245 1.00 94.62 166 LYS A CA 1
ATOM 1358 C C . LYS A 1 166 ? -2.241 9.281 -2.837 1.00 94.62 166 LYS A C 1
ATOM 1360 O O . LYS A 1 166 ? -1.069 9.212 -2.478 1.00 94.62 166 LYS A O 1
ATOM 1365 N N . SER A 1 167 ? -3.235 9.629 -2.017 1.00 92.81 167 SER A N 1
ATOM 1366 C CA . SER A 1 167 ? -3.011 9.977 -0.612 1.00 92.81 167 SER A CA 1
ATOM 1367 C C . SER A 1 167 ? -2.341 8.840 0.167 1.00 92.81 167 SER A C 1
ATOM 1369 O O . SER A 1 167 ? -1.485 9.110 1.008 1.00 92.81 167 SER A O 1
ATOM 1371 N N . ILE A 1 168 ? -2.660 7.573 -0.135 1.00 93.00 168 ILE A N 1
ATOM 1372 C CA . ILE A 1 168 ? -1.950 6.422 0.444 1.00 93.00 168 ILE A CA 1
ATOM 1373 C C . ILE A 1 168 ? -0.472 6.449 0.069 1.00 93.00 168 ILE A C 1
ATOM 1375 O O . ILE A 1 168 ? 0.375 6.407 0.959 1.00 93.00 168 ILE A O 1
ATOM 1379 N N . ILE A 1 169 ? -0.148 6.538 -1.223 1.00 94.06 169 ILE A N 1
ATOM 1380 C CA . ILE A 1 169 ? 1.247 6.556 -1.682 1.00 94.06 169 ILE A CA 1
ATOM 1381 C C . ILE A 1 169 ? 2.011 7.737 -1.086 1.00 94.06 169 ILE A C 1
ATOM 1383 O O . ILE A 1 169 ? 3.137 7.553 -0.625 1.00 94.06 169 ILE A O 1
ATOM 1387 N N . ASP A 1 170 ? 1.402 8.919 -1.037 1.00 92.44 170 ASP A N 1
ATOM 1388 C CA . ASP A 1 170 ? 2.025 10.106 -0.460 1.00 92.44 170 ASP A CA 1
ATOM 1389 C C . ASP A 1 170 ? 2.286 9.932 1.036 1.00 92.44 170 ASP A C 1
ATOM 1391 O O . ASP A 1 170 ? 3.382 10.237 1.497 1.00 92.44 170 ASP A O 1
ATOM 1395 N N . LYS A 1 171 ? 1.343 9.355 1.788 1.00 89.50 171 LYS A N 1
ATOM 1396 C CA . LYS A 1 171 ? 1.535 9.037 3.209 1.00 89.50 171 LYS A CA 1
ATOM 1397 C C . LYS A 1 171 ? 2.637 8.003 3.428 1.00 89.50 171 LYS A C 1
ATOM 1399 O O . LYS A 1 171 ? 3.502 8.221 4.272 1.00 89.50 171 LYS A O 1
ATOM 1404 N N . LEU A 1 172 ? 2.645 6.911 2.659 1.00 90.00 172 LEU A N 1
ATOM 1405 C CA . LEU A 1 172 ? 3.699 5.893 2.734 1.00 90.00 172 LEU A CA 1
ATOM 1406 C C . LEU A 1 172 ? 5.070 6.498 2.414 1.00 90.00 172 LEU A C 1
ATOM 1408 O O . LEU A 1 172 ? 6.036 6.247 3.137 1.00 90.00 172 LEU A O 1
ATOM 1412 N N . ARG A 1 173 ? 5.139 7.342 1.377 1.00 91.06 173 ARG A N 1
ATOM 1413 C CA . ARG A 1 173 ? 6.345 8.086 1.009 1.00 91.06 173 ARG A CA 1
ATOM 1414 C C . ARG A 1 173 ? 6.775 8.993 2.157 1.00 91.06 173 ARG A C 1
ATOM 1416 O O . ARG A 1 173 ? 7.902 8.862 2.611 1.00 91.06 173 ARG A O 1
ATOM 1423 N N . SER A 1 174 ? 5.890 9.847 2.671 1.00 89.06 174 SER A N 1
ATOM 1424 C CA . SER A 1 174 ? 6.191 10.753 3.785 1.00 89.06 174 SER A CA 1
ATOM 1425 C C . SER A 1 174 ? 6.700 10.008 5.017 1.00 89.06 174 SER A C 1
ATOM 1427 O O . SER A 1 174 ? 7.686 10.442 5.607 1.00 89.06 174 SER A O 1
ATOM 1429 N N . SER A 1 175 ? 6.101 8.868 5.375 1.00 86.25 175 SER A N 1
ATOM 1430 C CA . SER A 1 175 ? 6.576 8.030 6.482 1.00 86.25 175 SER A CA 1
ATOM 1431 C C . SER A 1 175 ? 7.965 7.440 6.217 1.00 86.25 175 SER A C 1
ATOM 1433 O O . SER A 1 175 ? 8.810 7.461 7.110 1.00 86.25 175 SER A O 1
ATOM 1435 N N . ALA A 1 176 ? 8.229 6.952 5.001 1.00 84.94 176 ALA A N 1
ATOM 1436 C CA . ALA A 1 176 ? 9.524 6.378 4.624 1.00 84.94 176 ALA A CA 1
ATOM 1437 C C . ALA A 1 176 ? 10.641 7.431 4.468 1.00 84.94 176 ALA A C 1
ATOM 1439 O O . ALA A 1 176 ? 11.817 7.117 4.664 1.00 84.94 176 ALA A O 1
ATOM 1440 N N . THR A 1 177 ? 10.288 8.674 4.125 1.00 85.00 177 THR A N 1
ATOM 1441 C CA . THR A 1 177 ? 11.234 9.784 3.918 1.00 85.00 177 THR A CA 1
ATOM 1442 C C . THR A 1 177 ? 11.381 10.707 5.128 1.00 85.00 177 THR A C 1
ATOM 1444 O O . THR A 1 177 ? 12.211 11.613 5.105 1.00 85.00 177 THR A O 1
ATOM 1447 N N . ALA A 1 178 ? 10.560 10.540 6.168 1.00 81.06 178 ALA A N 1
ATOM 1448 C CA . ALA A 1 178 ? 10.661 11.340 7.383 1.00 81.06 178 ALA A CA 1
ATOM 1449 C C . ALA A 1 178 ? 12.023 11.115 8.054 1.00 81.06 178 ALA A C 1
ATOM 1451 O O . ALA A 1 178 ? 12.488 9.980 8.150 1.00 81.06 178 ALA A O 1
ATOM 1452 N N . LEU A 1 179 ? 12.643 12.178 8.568 1.00 74.44 179 LEU A N 1
ATOM 1453 C CA . LEU A 1 179 ? 13.831 12.051 9.415 1.00 74.44 179 LEU A CA 1
ATOM 1454 C C . LEU A 1 179 ? 13.451 11.352 10.727 1.00 74.44 179 LEU A C 1
ATOM 1456 O O . LEU A 1 179 ? 12.342 11.534 11.231 1.00 74.44 179 LEU A O 1
ATOM 1460 N N . ASP A 1 180 ? 14.337 10.512 11.261 1.00 66.75 180 ASP A N 1
ATOM 1461 C CA . ASP A 1 180 ? 14.118 9.929 12.586 1.00 66.75 180 ASP A CA 1
ATOM 1462 C C . ASP A 1 180 ? 14.194 10.994 13.673 1.00 66.75 180 ASP A C 1
ATOM 1464 O O . ASP A 1 180 ? 15.116 11.806 13.715 1.00 66.75 180 ASP A O 1
ATOM 1468 N N . THR A 1 181 ? 13.222 10.949 14.578 1.00 55.81 181 THR A N 1
ATOM 1469 C CA . THR A 1 181 ? 13.190 11.744 15.809 1.00 55.81 181 THR A CA 1
ATOM 1470 C C . THR A 1 181 ? 13.310 10.870 17.064 1.00 55.81 181 THR A C 1
ATOM 1472 O O . THR A 1 181 ? 13.174 11.385 18.170 1.00 55.81 181 THR A O 1
ATOM 1475 N N . GLY A 1 182 ? 13.559 9.561 16.909 1.00 56.84 182 GLY A N 1
ATOM 1476 C CA . GLY A 1 182 ? 13.622 8.579 17.999 1.00 56.84 182 GLY A CA 1
ATOM 1477 C C . GLY A 1 182 ? 14.956 7.827 18.099 1.00 56.84 182 GLY A C 1
ATOM 1478 O O . GLY A 1 182 ? 15.835 7.978 17.256 1.00 56.84 182 GLY A O 1
ATOM 1479 N N . ASP A 1 183 ? 15.079 6.987 19.134 1.00 54.56 183 ASP A N 1
ATOM 1480 C CA . ASP A 1 183 ? 16.323 6.295 19.525 1.00 54.56 183 ASP A CA 1
ATOM 1481 C C . ASP A 1 183 ? 16.785 5.177 18.569 1.00 54.56 183 ASP A C 1
ATOM 1483 O O . ASP A 1 183 ? 17.934 4.738 18.640 1.00 54.56 183 ASP A O 1
ATOM 1487 N N . ILE A 1 184 ? 15.911 4.688 17.680 1.00 58.94 184 ILE A N 1
ATOM 1488 C CA . ILE A 1 184 ? 16.246 3.635 16.711 1.00 58.94 184 ILE A CA 1
ATOM 1489 C C . ILE A 1 184 ? 16.456 4.287 15.339 1.00 58.94 184 ILE A C 1
ATOM 1491 O O . ILE A 1 184 ? 15.483 4.782 14.771 1.00 58.94 184 ILE A O 1
ATOM 1495 N N . PRO A 1 185 ? 17.683 4.271 14.784 1.00 65.31 185 PRO A N 1
ATOM 1496 C CA . PRO A 1 185 ? 17.946 4.825 13.464 1.00 65.31 185 PRO A CA 1
ATOM 1497 C C . PRO A 1 185 ? 17.380 3.886 12.391 1.00 65.31 185 PRO A C 1
ATOM 1499 O O . PRO A 1 185 ? 17.959 2.842 12.074 1.00 65.31 185 PRO A O 1
ATOM 1502 N N . TYR A 1 186 ? 16.232 4.252 11.835 1.00 74.12 186 TYR A N 1
ATOM 1503 C CA . TYR A 1 186 ? 15.683 3.668 10.624 1.00 74.12 186 TYR A CA 1
ATOM 1504 C C . TYR A 1 186 ? 16.339 4.314 9.394 1.00 74.12 186 TYR A C 1
ATOM 1506 O O . TYR A 1 186 ? 16.742 5.479 9.379 1.00 74.12 186 TYR A O 1
ATOM 1514 N N . ARG A 1 187 ? 16.451 3.565 8.297 1.00 76.81 187 ARG A N 1
ATOM 1515 C CA . ARG A 1 187 ? 16.874 4.148 7.024 1.00 76.81 187 ARG A CA 1
ATOM 1516 C C . ARG A 1 187 ? 15.853 5.201 6.603 1.00 76.81 187 ARG A C 1
ATOM 1518 O O . ARG A 1 187 ? 14.678 4.897 6.418 1.00 76.81 187 ARG A O 1
ATOM 1525 N N . THR A 1 188 ? 16.327 6.423 6.393 1.00 82.19 188 THR A N 1
ATOM 1526 C CA . THR A 1 188 ? 15.538 7.479 5.759 1.00 82.19 188 THR A CA 1
ATOM 1527 C C . THR A 1 188 ? 15.720 7.374 4.253 1.00 82.19 188 THR A C 1
ATOM 1529 O O . THR A 1 188 ? 16.832 7.533 3.747 1.00 82.19 188 THR A O 1
ATOM 1532 N N . TYR A 1 189 ? 14.638 7.082 3.539 1.00 83.19 189 TYR A N 1
ATOM 1533 C CA . TYR A 1 189 ? 14.645 7.063 2.082 1.00 83.19 189 TYR A CA 1
ATOM 1534 C C . TYR A 1 189 ? 14.621 8.494 1.554 1.00 83.19 189 TYR A C 1
ATOM 1536 O O . TYR A 1 189 ? 13.931 9.354 2.097 1.00 83.19 189 TYR A O 1
ATOM 1544 N N . ASN A 1 190 ? 15.315 8.766 0.454 1.00 88.06 190 ASN A N 1
ATOM 1545 C CA . ASN A 1 190 ? 14.946 9.906 -0.381 1.00 88.06 190 ASN A CA 1
ATOM 1546 C C . ASN A 1 190 ? 13.821 9.511 -1.358 1.00 88.06 190 ASN A C 1
ATOM 1548 O O . ASN A 1 190 ? 13.572 8.327 -1.594 1.00 88.06 190 ASN A O 1
ATOM 1552 N N . SER A 1 191 ? 13.152 10.501 -1.962 1.00 88.00 191 SER A N 1
ATOM 1553 C CA . SER A 1 191 ? 12.024 10.255 -2.882 1.00 88.00 191 SER A CA 1
ATOM 1554 C C . SER A 1 191 ? 12.373 9.267 -3.997 1.00 88.00 191 SER A C 1
ATOM 1556 O O . SER A 1 191 ? 11.569 8.410 -4.341 1.00 88.00 191 SER A O 1
ATOM 1558 N N . TYR A 1 192 ? 13.592 9.349 -4.530 1.00 89.94 192 TYR A N 1
ATOM 1559 C CA . TYR A 1 192 ? 14.024 8.487 -5.619 1.00 89.94 192 TYR A CA 1
ATOM 1560 C C . TYR A 1 192 ? 14.259 7.038 -5.177 1.00 89.94 192 TYR A C 1
ATOM 1562 O O . TYR A 1 192 ? 13.928 6.107 -5.907 1.00 89.94 192 TYR A O 1
ATOM 1570 N N . GLU A 1 193 ? 14.801 6.821 -3.979 1.00 89.81 193 GLU A N 1
ATOM 1571 C CA . GLU A 1 193 ? 14.947 5.472 -3.425 1.00 89.81 193 GLU A CA 1
ATOM 1572 C C . GLU A 1 193 ? 13.589 4.829 -3.121 1.00 89.81 193 GLU A C 1
ATOM 1574 O O . GLU A 1 193 ? 13.429 3.623 -3.309 1.00 89.81 193 GLU A O 1
ATOM 1579 N N . PHE A 1 194 ? 12.605 5.623 -2.690 1.00 91.00 194 PHE A N 1
ATOM 1580 C CA . PHE A 1 194 ? 11.235 5.145 -2.517 1.00 91.00 194 PHE A CA 1
ATOM 1581 C C . PHE A 1 194 ? 10.597 4.774 -3.863 1.00 91.00 194 PHE A C 1
ATOM 1583 O O . PHE A 1 194 ? 10.010 3.704 -3.992 1.00 91.00 194 PHE A O 1
ATOM 1590 N N . ASP A 1 195 ? 10.784 5.582 -4.908 1.00 92.44 195 ASP A N 1
ATOM 1591 C CA . ASP A 1 195 ? 10.288 5.231 -6.243 1.00 92.44 195 ASP A CA 1
ATOM 1592 C C . ASP A 1 195 ? 10.997 3.966 -6.791 1.00 92.44 195 ASP A C 1
ATOM 1594 O O . ASP A 1 195 ? 10.348 3.103 -7.384 1.00 92.44 195 ASP A O 1
ATOM 1598 N N . LYS A 1 196 ? 12.302 3.778 -6.517 1.00 92.25 196 LYS A N 1
ATOM 1599 C CA . LYS A 1 196 ? 13.045 2.515 -6.765 1.00 92.25 196 LYS A CA 1
ATOM 1600 C C . LYS A 1 196 ? 12.417 1.314 -6.092 1.00 92.25 196 LYS A C 1
ATOM 1602 O O . LYS A 1 196 ? 12.329 0.257 -6.718 1.00 92.25 196 LYS A O 1
ATOM 1607 N N . LEU A 1 197 ? 11.962 1.472 -4.858 1.00 92.25 197 LEU A N 1
ATOM 1608 C CA . LEU A 1 197 ? 11.264 0.411 -4.155 1.00 92.25 197 LEU A CA 1
ATOM 1609 C C . LEU A 1 197 ? 9.954 0.041 -4.859 1.00 92.25 197 LEU A C 1
ATOM 1611 O O . LEU A 1 197 ? 9.721 -1.138 -5.115 1.00 92.25 197 LEU A O 1
ATOM 1615 N N . LEU A 1 198 ? 9.126 1.029 -5.214 1.00 94.38 198 LEU A N 1
ATOM 1616 C CA . LEU A 1 198 ? 7.853 0.782 -5.900 1.00 94.38 198 LEU A CA 1
ATOM 1617 C C . LEU A 1 198 ? 8.059 0.104 -7.262 1.00 94.38 198 LEU A C 1
ATOM 1619 O O . LEU A 1 198 ? 7.369 -0.864 -7.579 1.00 94.38 198 LEU A O 1
ATOM 1623 N N . VAL A 1 199 ? 9.049 0.554 -8.042 1.00 94.94 199 VAL A N 1
ATOM 1624 C CA . VAL A 1 199 ? 9.432 -0.090 -9.311 1.00 94.94 199 VAL A CA 1
ATOM 1625 C C . VAL A 1 199 ? 9.899 -1.530 -9.089 1.00 94.94 199 VAL A C 1
ATOM 1627 O O . VAL A 1 199 ? 9.522 -2.421 -9.851 1.00 94.94 199 VAL A O 1
ATOM 1630 N N . GLY A 1 200 ? 10.699 -1.775 -8.047 1.00 93.25 200 GLY A N 1
ATOM 1631 C CA . GLY A 1 200 ? 11.166 -3.116 -7.691 1.00 93.25 200 GLY A CA 1
ATOM 1632 C C . GLY A 1 200 ? 10.021 -4.058 -7.313 1.00 93.25 200 GLY A C 1
ATOM 1633 O O . GLY A 1 200 ? 10.002 -5.208 -7.747 1.00 93.25 200 GLY A O 1
ATOM 1634 N N . LEU A 1 201 ? 9.040 -3.561 -6.557 1.00 93.81 201 LEU A N 1
ATOM 1635 C CA . LEU A 1 201 ? 7.839 -4.307 -6.176 1.00 93.81 201 LEU A CA 1
ATOM 1636 C C . LEU A 1 201 ? 6.942 -4.629 -7.380 1.00 93.81 201 LEU A C 1
ATOM 1638 O O . LEU A 1 201 ? 6.345 -5.705 -7.424 1.00 93.81 201 LEU A O 1
ATOM 1642 N N . GLY A 1 202 ? 6.871 -3.726 -8.357 1.00 95.50 202 GLY A N 1
ATOM 1643 C CA . GLY A 1 202 ? 6.023 -3.867 -9.536 1.00 95.50 202 GLY A CA 1
ATOM 1644 C C . GLY A 1 202 ? 4.541 -3.593 -9.255 1.00 95.50 202 GLY A C 1
ATOM 1645 O O . GLY A 1 202 ? 4.104 -3.452 -8.112 1.00 95.50 202 GLY A O 1
ATOM 1646 N N . CYS A 1 203 ? 3.749 -3.509 -10.325 1.00 96.31 203 CYS A N 1
ATOM 1647 C CA . CYS A 1 203 ? 2.373 -3.014 -10.264 1.00 96.31 203 CYS A CA 1
ATOM 1648 C C . CYS A 1 203 ? 1.455 -3.806 -9.332 1.00 96.31 203 CYS A C 1
ATOM 1650 O O . CYS A 1 203 ? 0.691 -3.200 -8.585 1.00 96.31 203 CYS A O 1
ATOM 1652 N N . ASP A 1 204 ? 1.511 -5.136 -9.368 1.00 96.75 204 ASP A N 1
ATOM 1653 C CA . ASP A 1 204 ? 0.569 -5.972 -8.617 1.00 96.75 204 ASP A CA 1
ATOM 1654 C C . ASP A 1 204 ? 0.768 -5.826 -7.106 1.00 96.75 204 ASP A C 1
ATOM 1656 O O . ASP A 1 204 ? -0.187 -5.562 -6.374 1.00 96.75 204 ASP A O 1
ATOM 1660 N N . ARG A 1 205 ? 2.026 -5.882 -6.647 1.00 96.44 205 ARG A N 1
ATOM 1661 C CA . ARG A 1 205 ? 2.368 -5.691 -5.232 1.00 96.44 205 ARG A CA 1
ATOM 1662 C C . ARG A 1 205 ? 2.034 -4.277 -4.757 1.00 96.44 205 ARG A C 1
ATOM 1664 O O . ARG A 1 205 ? 1.498 -4.116 -3.664 1.00 96.44 205 ARG A O 1
ATOM 1671 N N . VAL A 1 206 ? 2.294 -3.257 -5.581 1.00 96.31 206 VAL A N 1
ATOM 1672 C CA . VAL A 1 206 ? 1.948 -1.862 -5.255 1.00 96.31 206 VAL A CA 1
ATOM 1673 C C . VAL A 1 206 ? 0.431 -1.680 -5.140 1.00 96.31 206 VAL A C 1
ATOM 1675 O O . VAL A 1 206 ? -0.030 -1.063 -4.182 1.00 96.31 206 VAL A O 1
ATOM 1678 N N . LYS A 1 207 ? -0.366 -2.254 -6.052 1.00 96.62 207 LYS A N 1
ATOM 1679 C CA . LYS A 1 207 ? -1.839 -2.216 -5.974 1.00 96.62 207 LYS A CA 1
ATOM 1680 C C . LYS A 1 207 ? -2.367 -2.871 -4.702 1.00 96.62 207 LYS A C 1
ATOM 1682 O O . LYS A 1 207 ? -3.263 -2.328 -4.060 1.00 96.62 207 LYS A O 1
ATOM 1687 N N . GLU A 1 208 ? -1.824 -4.026 -4.331 1.00 96.31 208 GLU A N 1
ATOM 1688 C CA . GLU A 1 208 ? -2.245 -4.723 -3.115 1.00 96.31 208 GLU A CA 1
ATOM 1689 C C . GLU A 1 208 ? -1.902 -3.924 -1.853 1.00 96.31 208 GLU A C 1
ATOM 1691 O O . GLU A 1 208 ? -2.759 -3.757 -0.984 1.00 96.31 208 GLU A O 1
ATOM 1696 N N . MET A 1 209 ? -0.703 -3.336 -1.794 1.00 94.75 209 MET A N 1
ATOM 1697 C CA . MET A 1 209 ? -0.322 -2.421 -0.714 1.00 94.75 209 MET A CA 1
ATOM 1698 C C . MET A 1 209 ? -1.289 -1.238 -0.605 1.00 94.75 209 MET A C 1
ATOM 1700 O O . MET A 1 209 ? -1.773 -0.949 0.489 1.00 94.75 209 MET A O 1
ATOM 1704 N N . ILE A 1 210 ? -1.617 -0.584 -1.725 1.00 95.50 210 ILE A N 1
ATOM 1705 C CA . ILE A 1 210 ? -2.584 0.525 -1.746 1.00 95.50 210 ILE A CA 1
ATOM 1706 C C . ILE A 1 210 ? -3.926 0.071 -1.170 1.00 95.50 210 ILE A C 1
ATOM 1708 O O . ILE A 1 210 ? -4.461 0.734 -0.285 1.00 95.50 210 ILE A O 1
ATOM 1712 N N . LYS A 1 211 ? -4.444 -1.076 -1.619 1.00 95.31 211 LYS A N 1
ATOM 1713 C CA . LYS A 1 211 ? -5.730 -1.617 -1.163 1.00 95.31 211 LYS A CA 1
ATOM 1714 C C . LYS A 1 211 ? -5.760 -1.858 0.348 1.00 95.31 211 LYS A C 1
ATOM 1716 O O . LYS A 1 211 ? -6.728 -1.472 0.998 1.00 95.31 211 LYS A O 1
ATOM 1721 N N . VAL A 1 212 ? -4.724 -2.488 0.905 1.00 94.00 212 VAL A N 1
ATOM 1722 C CA . VAL A 1 212 ? -4.644 -2.772 2.349 1.00 94.00 212 VAL A CA 1
ATOM 1723 C C . VAL A 1 212 ? -4.601 -1.475 3.153 1.00 94.00 212 VAL A C 1
ATOM 1725 O O . VAL A 1 212 ? -5.377 -1.296 4.089 1.00 94.00 212 VAL A O 1
ATOM 1728 N N . HIS A 1 213 ? -3.734 -0.538 2.772 1.00 93.25 213 HIS A N 1
ATOM 1729 C CA . HIS A 1 213 ? -3.607 0.725 3.493 1.00 93.25 213 HIS A CA 1
ATOM 1730 C C . HIS A 1 213 ? -4.847 1.621 3.337 1.00 93.25 213 HIS A C 1
ATOM 1732 O O . HIS A 1 213 ? -5.178 2.358 4.267 1.00 93.25 213 HIS A O 1
ATOM 1738 N N . LEU A 1 214 ? -5.565 1.530 2.214 1.00 94.00 214 LEU A N 1
ATOM 1739 C CA . LEU A 1 214 ? -6.847 2.205 2.018 1.00 94.00 214 LEU A CA 1
ATOM 1740 C C . LEU A 1 214 ? -7.928 1.661 2.961 1.00 94.00 214 LEU A C 1
ATOM 1742 O O . LEU A 1 214 ? -8.648 2.447 3.570 1.00 94.00 214 LEU A O 1
ATOM 1746 N N . ASP A 1 215 ? -8.006 0.340 3.147 1.00 93.69 215 ASP A N 1
ATOM 1747 C CA . ASP A 1 215 ? -8.928 -0.269 4.116 1.00 93.69 215 ASP A CA 1
ATOM 1748 C C . ASP A 1 215 ? -8.619 0.173 5.558 1.00 93.69 215 ASP A C 1
ATOM 1750 O O . ASP A 1 215 ? -9.526 0.545 6.305 1.00 93.69 215 ASP A O 1
ATOM 1754 N N . ILE A 1 216 ? -7.335 0.238 5.931 1.00 92.75 216 ILE A N 1
ATOM 1755 C CA . ILE A 1 216 ? -6.917 0.757 7.243 1.00 92.75 216 ILE A CA 1
ATOM 1756 C C . ILE A 1 216 ? -7.333 2.225 7.408 1.00 92.75 216 ILE A C 1
ATOM 1758 O O . ILE A 1 216 ? -7.877 2.587 8.453 1.00 92.75 216 ILE A O 1
ATOM 1762 N N . LEU A 1 217 ? -7.123 3.073 6.391 1.00 91.38 217 LEU A N 1
ATOM 1763 C CA . LEU A 1 217 ? -7.551 4.475 6.446 1.00 91.38 217 LEU A CA 1
ATOM 1764 C C . LEU A 1 217 ? -9.069 4.622 6.564 1.00 91.38 217 LEU A C 1
ATOM 1766 O O . LEU A 1 217 ? -9.530 5.493 7.299 1.00 91.38 217 LEU A O 1
ATOM 1770 N N . ASN A 1 218 ? -9.844 3.780 5.884 1.00 93.69 218 ASN A N 1
ATOM 1771 C CA . ASN A 1 218 ? -11.298 3.795 6.015 1.00 93.69 218 ASN A CA 1
ATOM 1772 C C . ASN A 1 218 ? -11.718 3.471 7.452 1.00 93.69 218 ASN A C 1
ATOM 1774 O O . ASN A 1 218 ? -12.498 4.215 8.040 1.00 93.69 218 ASN A O 1
ATOM 1778 N N . ARG A 1 219 ? -11.138 2.431 8.064 1.00 95.00 219 ARG A N 1
ATOM 1779 C CA . ARG A 1 219 ? -11.422 2.062 9.464 1.00 95.00 219 ARG A CA 1
ATOM 1780 C C . ARG A 1 219 ? -11.008 3.152 10.451 1.00 95.00 219 ARG A C 1
ATOM 1782 O O . ARG A 1 219 ? -11.723 3.402 11.417 1.00 95.00 219 ARG A O 1
ATOM 1789 N N . LEU A 1 220 ? -9.878 3.807 10.200 1.00 94.12 220 LEU A N 1
ATOM 1790 C CA . LEU A 1 220 ? -9.412 4.966 10.960 1.00 94.12 220 LEU A CA 1
ATOM 1791 C C . LEU A 1 220 ? -10.423 6.118 10.866 1.00 94.12 220 LEU A C 1
ATOM 1793 O O . LEU A 1 220 ? -10.830 6.652 11.893 1.00 94.12 220 LEU A O 1
ATOM 1797 N N . ASN A 1 221 ? -10.886 6.463 9.663 1.00 94.75 221 ASN A N 1
ATOM 1798 C CA . ASN A 1 221 ? -11.880 7.522 9.471 1.00 94.75 221 ASN A CA 1
ATOM 1799 C C . ASN A 1 221 ? -13.220 7.182 10.142 1.00 94.75 221 ASN A C 1
ATOM 1801 O O . ASN A 1 221 ? -13.801 8.031 10.811 1.00 94.75 221 ASN A O 1
ATOM 1805 N N . GLU A 1 222 ? -13.695 5.940 10.017 1.00 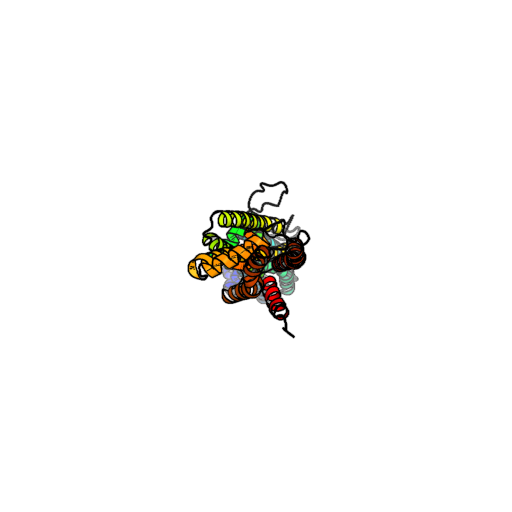97.19 222 GLU A N 1
ATOM 1806 C CA . GLU A 1 222 ? -14.916 5.485 10.693 1.00 97.19 222 GLU A CA 1
ATOM 1807 C C . GLU A 1 222 ? -14.800 5.568 12.220 1.00 97.19 222 GLU A C 1
ATOM 1809 O O . GLU A 1 222 ? -15.754 5.967 12.887 1.00 97.19 222 GLU A O 1
ATOM 1814 N N . ALA A 1 223 ? -13.646 5.194 12.781 1.00 97.94 223 ALA A N 1
ATOM 1815 C CA . ALA A 1 223 ? -13.395 5.308 14.213 1.00 97.94 223 ALA A CA 1
ATOM 1816 C C . ALA A 1 223 ? -13.371 6.774 14.660 1.00 97.94 223 ALA A C 1
ATOM 1818 O O . ALA A 1 223 ? -13.996 7.109 15.661 1.00 97.94 223 ALA A O 1
ATOM 1819 N N . GLN A 1 224 ? -12.709 7.651 13.902 1.00 97.75 224 GLN A N 1
ATOM 1820 C CA . GLN A 1 224 ? -12.641 9.079 14.209 1.00 97.75 224 GLN A CA 1
ATOM 1821 C C . GLN A 1 224 ? -14.024 9.740 14.198 1.00 97.75 224 GLN A C 1
ATOM 1823 O O . GLN A 1 224 ? -14.311 10.537 15.090 1.00 97.75 224 GLN A O 1
ATOM 1828 N N . LEU A 1 225 ? -14.874 9.407 13.220 1.00 97.81 225 LEU A N 1
ATOM 1829 C CA . LEU A 1 225 ? -16.256 9.894 13.159 1.00 97.81 225 LEU A CA 1
ATOM 1830 C C . LEU A 1 225 ? -17.064 9.403 14.365 1.00 97.81 225 LEU A C 1
ATOM 1832 O O . LEU A 1 225 ? -17.634 10.215 15.081 1.00 97.81 225 LEU A O 1
ATOM 1836 N N . ALA A 1 226 ? -17.014 8.100 14.663 1.00 97.75 226 ALA A N 1
ATOM 1837 C CA . ALA A 1 226 ? -17.725 7.547 15.815 1.00 97.75 226 ALA A CA 1
ATOM 1838 C C . ALA A 1 226 ? -17.280 8.185 17.145 1.00 97.75 226 ALA A C 1
ATOM 1840 O O . ALA A 1 226 ? -18.104 8.412 18.021 1.00 97.75 226 ALA A O 1
ATOM 1841 N N . ILE A 1 227 ? -15.989 8.504 17.303 1.00 97.94 227 ILE A N 1
ATOM 1842 C CA . ILE A 1 227 ? -15.475 9.212 18.487 1.00 97.94 227 ILE A CA 1
ATOM 1843 C C . ILE A 1 227 ? -16.032 10.639 18.564 1.00 97.94 227 ILE A C 1
ATOM 1845 O O . ILE A 1 227 ? -16.368 11.099 19.653 1.00 97.94 227 ILE A O 1
ATOM 1849 N N . GLN A 1 228 ? -16.140 11.348 17.438 1.00 96.69 228 GLN A N 1
ATOM 1850 C CA . GLN A 1 228 ? -16.680 12.713 17.408 1.00 96.69 228 GLN A CA 1
ATOM 1851 C C . GLN A 1 228 ? -18.149 12.774 17.842 1.00 96.69 228 GLN A C 1
ATOM 1853 O O . GLN A 1 228 ? -18.538 13.756 18.480 1.00 96.69 228 GLN A O 1
ATOM 1858 N N . ASP A 1 229 ? -18.914 11.721 17.554 1.00 95.00 229 ASP A N 1
ATOM 1859 C CA . ASP A 1 229 ? -20.337 11.607 17.889 1.00 95.00 229 ASP A CA 1
ATOM 1860 C C . ASP A 1 229 ? -20.599 11.312 19.383 1.00 95.00 229 ASP A C 1
ATOM 1862 O O . ASP A 1 229 ? -21.716 11.507 19.865 1.00 95.00 229 ASP A O 1
ATOM 1866 N N . VAL A 1 230 ? -19.576 10.924 20.160 1.00 94.81 230 VAL A N 1
ATOM 1867 C CA . VAL A 1 230 ? -19.694 10.731 21.619 1.00 94.81 230 VAL A CA 1
ATOM 1868 C C . VAL A 1 230 ? -19.942 12.078 22.313 1.00 94.81 230 VAL A C 1
ATOM 1870 O O . VAL A 1 230 ? -19.116 12.997 22.223 1.00 94.81 230 VAL A O 1
ATOM 1873 N N . LYS A 1 231 ? -21.062 12.212 23.043 1.00 92.81 231 LYS A N 1
ATOM 1874 C CA . LYS A 1 231 ? -21.429 13.478 23.707 1.00 92.81 231 LYS A CA 1
ATOM 1875 C C . LYS A 1 231 ? -20.684 13.672 25.021 1.00 92.81 231 LYS A C 1
ATOM 1877 O O . LYS A 1 231 ? -20.321 14.807 25.344 1.00 92.81 231 LYS A O 1
ATOM 1882 N N . ASN A 1 232 ? -20.438 12.598 25.774 1.00 90.56 232 ASN A N 1
ATOM 1883 C CA . ASN A 1 232 ? -19.628 12.652 26.984 1.00 90.56 232 ASN A CA 1
ATOM 1884 C C . ASN A 1 232 ? -18.199 13.118 26.655 1.00 90.56 232 ASN A C 1
ATOM 1886 O O . ASN A 1 232 ? -17.418 12.408 26.021 1.00 90.56 232 ASN A O 1
ATOM 1890 N N . TYR A 1 233 ? -17.862 14.324 27.114 1.00 93.75 233 TYR A N 1
ATOM 1891 C CA . TYR A 1 233 ? -16.581 14.962 26.828 1.00 93.75 233 TYR A CA 1
ATOM 1892 C C . TYR A 1 233 ? -15.383 14.144 27.335 1.00 93.75 233 TYR A C 1
ATOM 1894 O O . TYR A 1 233 ? -14.422 13.969 26.588 1.00 93.75 233 TYR A O 1
ATOM 1902 N N . ASP A 1 234 ? -15.450 13.617 28.560 1.00 93.00 234 ASP A N 1
ATOM 1903 C CA . ASP A 1 234 ? -14.338 12.893 29.189 1.00 93.00 234 ASP A CA 1
ATOM 1904 C C . ASP A 1 234 ? -14.066 11.557 28.479 1.00 93.00 234 ASP A C 1
ATOM 1906 O O . ASP A 1 234 ? -12.910 11.181 28.245 1.00 93.00 234 ASP A O 1
ATOM 1910 N N . GLU A 1 235 ? -15.125 10.845 28.080 1.00 93.88 235 GLU A N 1
ATOM 1911 C CA . GLU A 1 235 ? -14.996 9.600 27.313 1.00 93.88 235 GLU A CA 1
ATOM 1912 C C . GLU A 1 235 ? -14.522 9.870 25.885 1.00 93.88 235 GLU A C 1
ATOM 1914 O O . GLU A 1 235 ? -13.636 9.168 25.392 1.00 93.88 235 GLU A O 1
ATOM 1919 N N . ARG A 1 236 ? -15.021 10.931 25.238 1.00 96.00 236 ARG A N 1
ATOM 1920 C CA . ARG A 1 236 ? -14.525 11.358 23.926 1.00 96.00 236 ARG A CA 1
ATOM 1921 C C . ARG A 1 236 ? -13.042 11.712 23.973 1.00 96.00 236 ARG A C 1
ATOM 1923 O O . ARG A 1 236 ? -12.290 11.266 23.111 1.00 96.00 236 ARG A O 1
ATOM 1930 N N . GLU A 1 237 ? -12.597 12.475 24.971 1.00 97.31 237 GLU A N 1
ATOM 1931 C CA . GLU A 1 237 ? -11.181 12.823 25.137 1.00 97.31 237 GLU A CA 1
ATOM 1932 C C . GLU A 1 237 ? -10.324 11.572 25.389 1.00 97.31 237 GLU A C 1
ATOM 1934 O O . GLU A 1 237 ? -9.230 11.438 24.836 1.00 97.31 237 GLU A O 1
ATOM 1939 N N . THR A 1 238 ? -10.828 10.624 26.182 1.00 95.56 238 THR A N 1
ATOM 1940 C CA . THR A 1 238 ? -10.151 9.344 26.436 1.00 95.56 238 THR A CA 1
ATOM 1941 C C . THR A 1 238 ? -9.992 8.531 25.152 1.00 95.56 238 THR A C 1
ATOM 1943 O O . THR A 1 238 ? -8.891 8.067 24.849 1.00 95.56 238 THR A O 1
ATOM 1946 N N . LEU A 1 239 ? -11.061 8.394 24.365 1.00 96.94 239 LEU A N 1
ATOM 1947 C CA . LEU A 1 239 ? -11.026 7.687 23.086 1.00 96.94 239 LEU A CA 1
ATOM 1948 C C . LEU A 1 239 ? -10.145 8.395 22.056 1.00 96.94 239 LEU A C 1
ATOM 1950 O O . LEU A 1 239 ? -9.431 7.716 21.324 1.00 96.94 239 LEU A O 1
ATOM 1954 N N . GLN A 1 240 ? -10.139 9.731 22.026 1.00 98.12 240 GLN A N 1
ATOM 1955 C CA . GLN A 1 240 ? -9.264 10.492 21.136 1.00 98.12 240 GLN A CA 1
ATOM 1956 C C . GLN A 1 240 ? -7.788 10.248 21.472 1.00 98.12 240 GLN A C 1
ATOM 1958 O O . GLN A 1 240 ? -7.000 9.985 20.573 1.00 98.12 240 GLN A O 1
ATOM 1963 N N . LYS A 1 241 ? -7.411 10.220 22.757 1.00 97.56 241 LYS A N 1
ATOM 1964 C CA . LYS A 1 241 ? -6.037 9.874 23.168 1.00 97.56 241 LYS A CA 1
ATOM 1965 C C . LYS A 1 241 ? -5.642 8.455 22.753 1.00 97.56 241 LYS A C 1
ATOM 1967 O O . LYS A 1 241 ? -4.506 8.227 22.340 1.00 97.56 241 LYS A O 1
ATOM 1972 N N . GLU A 1 242 ? -6.555 7.488 22.876 1.00 96.31 242 GLU A N 1
ATOM 1973 C CA . GLU A 1 242 ? -6.315 6.120 22.395 1.00 96.31 242 GLU A CA 1
ATOM 1974 C C . GLU A 1 242 ? -6.190 6.070 20.862 1.00 96.31 242 GLU A C 1
ATOM 1976 O O . GLU A 1 242 ? -5.324 5.366 20.338 1.00 96.31 242 GLU A O 1
ATOM 1981 N N . PHE A 1 243 ? -7.019 6.837 20.151 1.00 96.94 243 PHE A N 1
ATOM 1982 C CA . PHE A 1 243 ? -6.979 6.971 18.698 1.00 96.94 243 PHE A CA 1
ATOM 1983 C C . PHE A 1 243 ? -5.655 7.561 18.217 1.00 96.94 243 PHE A C 1
ATOM 1985 O O . PHE A 1 243 ? -5.002 6.942 17.379 1.00 96.94 243 PHE A O 1
ATOM 1992 N N . ASP A 1 244 ? -5.237 8.699 18.774 1.00 95.88 244 ASP A N 1
ATOM 1993 C CA . ASP A 1 244 ? -4.001 9.395 18.407 1.00 95.88 244 ASP A CA 1
ATOM 1994 C C . ASP A 1 244 ? -2.790 8.476 18.611 1.00 95.88 244 ASP A C 1
ATOM 1996 O O . ASP A 1 244 ? -1.930 8.359 17.742 1.00 95.88 244 ASP A O 1
ATOM 2000 N N . LYS A 1 245 ? -2.780 7.708 19.708 1.00 94.19 245 LYS A N 1
ATOM 2001 C CA . LYS A 1 245 ? -1.750 6.694 19.946 1.00 94.19 245 LYS A CA 1
ATOM 2002 C C . LYS A 1 245 ? -1.713 5.627 18.846 1.00 94.19 245 LYS A C 1
ATOM 2004 O O . LYS A 1 245 ? -0.637 5.303 18.353 1.00 94.19 245 LYS A O 1
ATOM 2009 N N . TYR A 1 246 ? -2.855 5.050 18.463 1.00 93.38 246 TYR A N 1
ATOM 2010 C CA . TYR A 1 246 ? -2.881 4.035 17.400 1.00 93.38 246 TYR A CA 1
ATOM 2011 C C . TYR A 1 246 ? -2.583 4.612 16.019 1.00 93.38 246 TYR A C 1
ATOM 2013 O O . TYR A 1 246 ? -2.007 3.911 15.184 1.00 93.38 246 TYR A O 1
ATOM 2021 N N . TYR A 1 247 ? -2.966 5.864 15.780 1.00 91.19 247 TYR A N 1
ATOM 2022 C CA . TYR A 1 247 ? -2.611 6.615 14.586 1.00 91.19 247 TYR A CA 1
ATOM 2023 C C . TYR A 1 247 ? -1.087 6.728 14.474 1.00 91.19 247 TYR A C 1
ATOM 2025 O O . TYR A 1 247 ? -0.515 6.303 13.468 1.00 91.19 247 TYR A O 1
ATOM 2033 N N . ASP A 1 248 ? -0.428 7.211 15.525 1.00 88.56 248 ASP A N 1
ATOM 2034 C CA . ASP A 1 248 ? 1.027 7.354 15.571 1.00 88.56 248 ASP A CA 1
ATOM 2035 C C . ASP A 1 248 ? 1.728 5.996 15.445 1.00 88.56 248 ASP A C 1
ATOM 2037 O O . ASP A 1 248 ? 2.595 5.825 14.583 1.00 88.56 248 ASP A O 1
ATOM 2041 N N . ASP A 1 249 ? 1.290 4.992 16.216 1.00 88.19 249 ASP A N 1
ATOM 2042 C CA . ASP A 1 249 ? 1.843 3.636 16.162 1.00 88.19 249 ASP A CA 1
ATOM 2043 C C . ASP A 1 249 ? 1.756 3.046 14.742 1.00 88.19 249 ASP A C 1
ATOM 2045 O O . ASP A 1 249 ? 2.685 2.365 14.301 1.00 88.19 249 ASP A O 1
ATOM 2049 N N . TYR A 1 250 ? 0.670 3.304 14.005 1.00 89.06 250 TYR A N 1
ATOM 2050 C CA . TYR A 1 250 ? 0.492 2.833 12.630 1.00 89.06 250 TYR A CA 1
ATOM 2051 C C . TYR A 1 250 ? 1.517 3.443 11.664 1.00 89.06 250 TYR A C 1
ATOM 2053 O O . TYR A 1 250 ? 2.190 2.699 10.941 1.00 89.06 250 TYR A O 1
ATOM 2061 N N . TYR A 1 251 ? 1.688 4.768 11.658 1.00 84.81 251 TYR A N 1
ATOM 2062 C CA . TYR A 1 251 ? 2.644 5.420 10.750 1.00 84.81 251 TYR A CA 1
ATOM 2063 C C . TYR A 1 251 ? 4.103 5.181 11.156 1.00 84.81 251 TYR A C 1
ATOM 2065 O O . TYR A 1 251 ? 4.961 5.005 10.283 1.00 84.81 251 TYR A O 1
ATOM 2073 N N . SER A 1 252 ? 4.401 5.088 12.453 1.00 82.88 252 SER A N 1
ATOM 2074 C CA . SER A 1 252 ? 5.713 4.632 12.929 1.00 82.88 252 SER A CA 1
ATOM 2075 C C . SER A 1 252 ? 5.979 3.180 12.524 1.00 82.88 252 SER A C 1
ATOM 2077 O O . SER A 1 252 ? 7.076 2.851 12.065 1.00 82.88 252 SER A O 1
ATOM 2079 N N . GLY A 1 253 ? 4.963 2.318 12.611 1.00 84.25 253 GLY A N 1
ATOM 2080 C CA . GLY A 1 253 ? 5.024 0.932 12.160 1.00 84.25 253 GLY A CA 1
ATOM 2081 C C . GLY A 1 253 ? 5.298 0.815 10.661 1.00 84.25 253 GLY A C 1
ATOM 2082 O O . GLY A 1 253 ? 6.125 -0.002 10.258 1.00 84.25 253 GLY A O 1
ATOM 2083 N N . ILE A 1 254 ? 4.672 1.658 9.834 1.00 84.00 254 ILE A N 1
ATOM 2084 C CA . ILE A 1 254 ? 4.958 1.760 8.394 1.00 84.00 254 ILE A CA 1
ATOM 2085 C C . ILE A 1 254 ? 6.448 2.017 8.162 1.00 84.00 254 ILE A C 1
ATOM 2087 O O . ILE A 1 254 ? 7.090 1.264 7.432 1.00 84.00 254 ILE A O 1
ATOM 2091 N N . LYS A 1 255 ? 7.026 3.029 8.816 1.00 82.81 255 LYS A N 1
ATOM 2092 C CA . LYS A 1 255 ? 8.446 3.364 8.644 1.00 82.81 255 LYS A CA 1
ATOM 2093 C C . LYS A 1 255 ? 9.365 2.191 8.990 1.00 82.81 255 LYS A C 1
ATOM 2095 O O . LYS A 1 255 ? 10.258 1.860 8.212 1.00 82.81 255 LYS A O 1
ATOM 2100 N N . ALA A 1 256 ? 9.099 1.513 10.106 1.00 82.00 256 ALA A N 1
ATOM 2101 C CA . ALA A 1 256 ? 9.869 0.343 10.524 1.00 82.00 256 ALA A CA 1
ATOM 2102 C C . ALA A 1 256 ? 9.820 -0.800 9.491 1.00 82.00 256 ALA A C 1
ATOM 2104 O O . ALA A 1 256 ? 10.825 -1.471 9.266 1.00 82.00 256 ALA A O 1
ATOM 2105 N N . ARG A 1 257 ? 8.679 -0.993 8.820 1.00 82.19 257 ARG A N 1
ATOM 2106 C CA . ARG A 1 257 ? 8.481 -2.022 7.779 1.00 82.19 257 ARG A CA 1
ATOM 2107 C C . ARG A 1 257 ? 9.186 -1.703 6.462 1.00 82.19 257 ARG A C 1
ATOM 2109 O O . ARG A 1 257 ? 9.503 -2.600 5.688 1.00 82.19 257 ARG A O 1
ATOM 2116 N N . PHE A 1 258 ? 9.449 -0.427 6.204 1.00 82.12 258 PHE A N 1
ATOM 2117 C CA . PHE A 1 258 ? 10.242 0.000 5.057 1.00 82.12 258 PHE A CA 1
ATOM 2118 C C . PHE A 1 258 ? 11.747 0.023 5.343 1.00 82.12 258 PHE A C 1
ATOM 2120 O O . PHE A 1 258 ? 12.522 0.265 4.425 1.00 82.12 258 PHE A O 1
ATOM 2127 N N . ASN A 1 259 ? 12.195 -0.271 6.569 1.00 79.38 259 ASN A N 1
ATOM 2128 C CA . ASN A 1 259 ? 13.606 -0.206 6.944 1.00 79.38 259 ASN A CA 1
ATOM 2129 C C . ASN A 1 259 ? 14.445 -1.359 6.355 1.00 79.38 259 ASN A C 1
ATOM 2131 O O . ASN A 1 259 ? 14.749 -2.340 7.037 1.00 79.38 259 ASN A O 1
ATOM 2135 N N . ILE A 1 260 ? 14.858 -1.233 5.090 1.00 75.00 260 ILE A N 1
ATOM 2136 C CA . ILE A 1 260 ? 15.771 -2.174 4.431 1.00 75.00 260 ILE A CA 1
ATOM 2137 C C . ILE A 1 260 ? 17.138 -1.539 4.184 1.00 75.00 260 ILE A C 1
ATOM 2139 O O . ILE A 1 260 ? 17.268 -0.498 3.538 1.00 75.00 260 ILE A O 1
ATOM 2143 N N . LEU A 1 261 ? 18.189 -2.235 4.622 1.00 66.50 261 LEU A N 1
ATOM 2144 C CA . LEU A 1 261 ? 19.578 -1.864 4.365 1.00 66.50 261 LEU A CA 1
ATOM 2145 C C . LEU A 1 261 ? 20.082 -2.449 3.032 1.00 66.50 261 LEU A C 1
ATOM 2147 O O . LEU A 1 261 ? 19.818 -3.608 2.703 1.00 66.50 261 LEU A O 1
ATOM 2151 N N . GLY A 1 262 ? 20.856 -1.649 2.293 1.00 71.38 262 GLY A N 1
ATOM 2152 C CA . GLY A 1 262 ? 21.517 -2.049 1.045 1.00 71.38 262 GLY A CA 1
ATOM 2153 C C . GLY A 1 262 ? 20.643 -1.954 -0.212 1.00 71.38 262 GLY A C 1
ATOM 2154 O O . GLY A 1 262 ? 19.601 -1.292 -0.219 1.00 71.38 262 GLY A O 1
ATOM 2155 N N . GLU A 1 263 ? 21.115 -2.589 -1.289 1.00 77.06 263 GLU A N 1
ATOM 2156 C CA . GLU A 1 263 ? 20.411 -2.685 -2.574 1.00 77.06 263 GLU A CA 1
ATOM 2157 C C . GLU A 1 263 ? 19.217 -3.643 -2.504 1.00 77.06 263 GLU A C 1
ATOM 2159 O O . GLU A 1 263 ? 19.231 -4.611 -1.737 1.00 77.06 263 GLU A O 1
ATOM 2164 N N . PHE A 1 264 ? 18.194 -3.371 -3.318 1.00 82.25 264 PHE A N 1
ATOM 2165 C CA . PHE A 1 264 ? 16.993 -4.193 -3.420 1.00 82.25 264 PHE A CA 1
ATOM 2166 C C . PHE A 1 264 ? 17.251 -5.449 -4.255 1.00 82.25 264 PHE A C 1
ATOM 2168 O O . PHE A 1 264 ? 17.450 -5.373 -5.464 1.00 82.25 264 PHE A O 1
ATOM 2175 N N . ASP A 1 265 ? 17.190 -6.602 -3.601 1.00 88.31 265 ASP A N 1
ATOM 2176 C CA . ASP A 1 265 ? 17.045 -7.910 -4.236 1.00 88.31 265 ASP A CA 1
ATOM 2177 C C . ASP A 1 265 ? 15.611 -8.432 -4.028 1.00 88.31 265 ASP A C 1
ATOM 2179 O O . ASP A 1 265 ? 14.831 -7.863 -3.258 1.00 88.31 265 ASP A O 1
ATOM 2183 N N . GLU A 1 266 ? 15.241 -9.509 -4.726 1.00 89.19 266 GLU A N 1
ATOM 2184 C CA . GLU A 1 266 ? 13.883 -10.069 -4.660 1.00 89.19 266 GLU A CA 1
ATOM 2185 C C . GLU A 1 266 ? 13.490 -10.495 -3.234 1.00 89.19 266 GLU A C 1
ATOM 2187 O O . GLU A 1 266 ? 12.343 -10.319 -2.830 1.00 89.19 266 GLU A O 1
ATOM 2192 N N . GLU A 1 267 ? 14.436 -10.998 -2.432 1.00 90.06 267 GLU A N 1
ATOM 2193 C CA . GLU A 1 267 ? 14.179 -11.399 -1.045 1.00 90.06 267 GLU A CA 1
ATOM 2194 C C . GLU A 1 267 ? 13.813 -10.186 -0.178 1.00 90.06 267 GLU A C 1
ATOM 2196 O O . GLU A 1 267 ? 12.829 -10.208 0.567 1.00 90.06 267 GLU A O 1
ATOM 2201 N N . LYS A 1 268 ? 14.576 -9.096 -0.293 1.00 89.81 268 LYS A N 1
ATOM 2202 C CA . LYS A 1 268 ? 14.301 -7.824 0.385 1.00 89.81 268 LYS A CA 1
ATOM 2203 C C . LYS A 1 268 ? 12.985 -7.210 -0.076 1.00 89.81 268 LYS A C 1
ATOM 2205 O O . LYS A 1 268 ? 12.200 -6.788 0.771 1.00 89.81 268 LYS A O 1
ATOM 2210 N N . LEU A 1 269 ? 12.718 -7.192 -1.380 1.00 90.88 269 LEU A N 1
ATOM 2211 C CA . LEU A 1 269 ? 11.453 -6.693 -1.924 1.00 90.88 269 LEU A CA 1
ATOM 2212 C C . LEU A 1 269 ? 10.267 -7.494 -1.382 1.00 90.88 269 LEU A C 1
ATOM 2214 O O . LEU A 1 269 ? 9.281 -6.905 -0.941 1.00 90.88 269 LEU A O 1
ATOM 2218 N N . ASN A 1 270 ? 10.387 -8.821 -1.326 1.00 91.62 270 ASN A N 1
ATOM 2219 C CA . ASN A 1 270 ? 9.357 -9.676 -0.752 1.00 91.62 270 ASN A CA 1
ATOM 2220 C C . ASN A 1 270 ? 9.160 -9.424 0.753 1.00 91.62 270 ASN A C 1
ATOM 2222 O O . ASN A 1 270 ? 8.027 -9.423 1.229 1.00 91.62 270 ASN A O 1
ATOM 2226 N N . ARG A 1 271 ? 10.232 -9.149 1.511 1.00 89.69 271 ARG A N 1
ATOM 2227 C CA . ARG A 1 271 ? 10.115 -8.759 2.927 1.00 89.69 271 ARG A CA 1
ATOM 2228 C C . ARG A 1 271 ? 9.345 -7.456 3.112 1.00 89.69 271 ARG A C 1
ATOM 2230 O O . ARG A 1 271 ? 8.412 -7.449 3.910 1.00 89.69 271 ARG A O 1
ATOM 2237 N N . VAL A 1 272 ? 9.694 -6.394 2.376 1.00 89.12 272 VAL A N 1
ATOM 2238 C CA . VAL A 1 272 ? 8.928 -5.131 2.415 1.00 89.12 272 VAL A CA 1
ATOM 2239 C C . VAL A 1 272 ? 7.478 -5.395 2.069 1.00 89.12 272 VAL A C 1
ATOM 2241 O O . VAL A 1 272 ? 6.596 -4.936 2.782 1.00 89.12 272 VAL A O 1
ATOM 2244 N N . TYR A 1 273 ? 7.232 -6.151 1.002 1.00 92.19 273 TYR A N 1
ATOM 2245 C CA . TYR A 1 273 ? 5.886 -6.447 0.549 1.00 92.19 273 TYR A CA 1
ATOM 2246 C C . TYR A 1 273 ? 5.044 -7.109 1.648 1.00 92.19 273 TYR A C 1
ATOM 2248 O O . TYR A 1 273 ? 4.012 -6.565 2.035 1.00 92.19 273 TYR A O 1
ATOM 2256 N N . VAL A 1 274 ? 5.520 -8.228 2.207 1.00 91.12 274 VAL A N 1
ATOM 2257 C CA . VAL A 1 274 ? 4.830 -8.969 3.278 1.00 91.12 274 VAL A CA 1
ATOM 2258 C C . VAL A 1 274 ? 4.597 -8.091 4.507 1.00 91.12 274 VAL A C 1
ATOM 2260 O O . VAL A 1 274 ? 3.541 -8.157 5.132 1.00 91.12 274 VAL A O 1
ATOM 2263 N N . GLN A 1 275 ? 5.571 -7.254 4.860 1.00 88.25 275 GLN A N 1
ATOM 2264 C CA . GLN A 1 275 ? 5.449 -6.349 5.997 1.00 88.25 275 GLN A CA 1
ATOM 2265 C C . GLN A 1 275 ? 4.459 -5.207 5.730 1.00 88.25 275 GLN A C 1
ATOM 2267 O O . GLN A 1 275 ? 3.685 -4.854 6.621 1.00 88.25 275 GLN A O 1
ATOM 2272 N N . ALA A 1 276 ? 4.447 -4.646 4.522 1.00 86.88 276 ALA A N 1
ATOM 2273 C CA . ALA A 1 276 ? 3.546 -3.568 4.131 1.00 86.88 276 ALA A CA 1
ATOM 2274 C C . ALA A 1 276 ? 2.082 -4.025 4.142 1.00 86.88 276 ALA A C 1
ATOM 2276 O O . ALA A 1 276 ? 1.245 -3.352 4.737 1.00 86.88 276 ALA A O 1
ATOM 2277 N N . ILE A 1 277 ? 1.785 -5.211 3.600 1.00 89.19 277 ILE A N 1
ATOM 2278 C CA . ILE A 1 277 ? 0.420 -5.770 3.599 1.00 89.19 277 ILE A CA 1
ATOM 2279 C C . ILE A 1 277 ? -0.014 -6.336 4.964 1.00 89.19 277 ILE A C 1
ATOM 2281 O O . ILE A 1 277 ? -1.151 -6.776 5.122 1.00 89.19 277 ILE A O 1
ATOM 2285 N N . GLY A 1 278 ? 0.880 -6.356 5.958 1.00 84.62 278 GLY A N 1
ATOM 2286 C CA . GLY A 1 278 ? 0.586 -6.857 7.296 1.00 84.62 278 GLY A CA 1
ATOM 2287 C C . GLY A 1 278 ? -0.401 -5.961 8.048 1.00 84.62 278 GLY A C 1
ATOM 2288 O O . GLY A 1 278 ? -0.022 -4.919 8.592 1.00 84.62 278 GLY A O 1
ATOM 2289 N N . ASP A 1 279 ? -1.658 -6.383 8.145 1.00 79.88 279 ASP A N 1
ATOM 2290 C CA . ASP A 1 279 ? -2.684 -5.663 8.897 1.00 79.88 279 ASP A CA 1
ATOM 2291 C C . ASP A 1 279 ? -2.678 -6.049 10.386 1.00 79.88 279 ASP A C 1
ATOM 2293 O O . ASP A 1 279 ? -3.245 -7.062 10.793 1.00 79.88 279 ASP A O 1
ATOM 2297 N N . ILE A 1 280 ? -2.031 -5.220 11.210 1.00 79.38 280 ILE A N 1
ATOM 2298 C CA . ILE A 1 280 ? -2.025 -5.378 12.676 1.00 79.38 280 ILE A CA 1
ATOM 2299 C C . ILE A 1 280 ? -2.790 -4.266 13.403 1.00 79.38 280 ILE A C 1
ATOM 2301 O O . ILE A 1 280 ? -2.954 -4.345 14.618 1.00 79.38 280 ILE A O 1
ATOM 2305 N N . TYR A 1 281 ? -3.240 -3.231 12.686 1.00 83.12 281 TYR A N 1
ATOM 2306 C CA . TYR A 1 281 ? -3.826 -2.029 13.290 1.00 83.12 281 TYR A CA 1
ATOM 2307 C C . TYR A 1 281 ? -5.329 -1.914 13.053 1.00 83.12 281 TYR A C 1
ATOM 2309 O O . TYR A 1 281 ? -6.017 -1.287 13.861 1.00 83.12 281 TYR A O 1
ATOM 2317 N N . SER A 1 282 ? -5.881 -2.559 12.022 1.00 88.88 282 SER A N 1
ATOM 2318 C CA . SER A 1 282 ? -7.314 -2.474 11.741 1.00 88.88 282 SER A CA 1
ATOM 2319 C C . SER A 1 282 ? -8.197 -2.929 12.897 1.00 88.88 282 SER A C 1
ATOM 2321 O O . SER A 1 282 ? -9.275 -2.374 13.105 1.00 88.88 282 SER A O 1
ATOM 2323 N N . SER A 1 283 ? -7.770 -3.941 13.654 1.00 91.56 283 SER A N 1
ATOM 2324 C CA . SER A 1 283 ? -8.520 -4.437 14.813 1.00 91.56 283 SER A CA 1
ATOM 2325 C C . SER A 1 283 ? -8.619 -3.392 15.928 1.00 91.56 283 SER A C 1
ATOM 2327 O O . SER A 1 283 ? -9.649 -3.317 16.597 1.00 91.56 283 SER A O 1
ATOM 2329 N N . ASN A 1 284 ? -7.594 -2.550 16.095 1.00 93.81 284 ASN A N 1
ATOM 2330 C CA . ASN A 1 284 ? -7.597 -1.468 17.076 1.00 93.81 284 ASN A CA 1
ATOM 2331 C C . ASN A 1 284 ? -8.595 -0.373 16.686 1.00 93.81 284 ASN A C 1
ATOM 2333 O O . ASN A 1 284 ? -9.394 0.036 17.527 1.00 93.81 284 ASN A O 1
ATOM 2337 N N . PHE A 1 285 ? -8.607 0.047 15.415 1.00 95.31 285 PHE A N 1
ATOM 2338 C CA . PHE A 1 285 ? -9.557 1.057 14.933 1.00 95.31 285 PHE A CA 1
ATOM 2339 C C . PHE A 1 285 ? -11.004 0.546 14.939 1.00 95.31 285 PHE A C 1
ATOM 2341 O O . PHE A 1 285 ? -11.896 1.271 15.371 1.00 95.31 285 PHE A O 1
ATOM 2348 N N . ILE A 1 286 ? -11.246 -0.721 14.572 1.00 95.88 286 ILE A N 1
ATOM 2349 C CA . ILE A 1 286 ? -12.576 -1.339 14.730 1.00 95.88 286 ILE A CA 1
ATOM 2350 C C . ILE A 1 286 ? -13.009 -1.310 16.192 1.00 95.88 286 ILE A C 1
ATOM 2352 O O . ILE A 1 286 ? -14.115 -0.873 16.494 1.00 95.88 286 ILE A O 1
ATOM 2356 N N . ARG A 1 287 ? -12.132 -1.730 17.110 1.00 94.62 287 ARG A N 1
ATOM 2357 C CA . ARG A 1 287 ? -12.459 -1.735 18.536 1.00 94.62 287 ARG A CA 1
ATOM 2358 C C . ARG A 1 287 ? -12.771 -0.331 19.048 1.00 94.62 287 ARG A C 1
ATOM 2360 O O . ARG A 1 287 ? -13.703 -0.194 19.833 1.00 94.62 287 ARG A O 1
ATOM 2367 N N . LEU A 1 288 ? -12.023 0.692 18.629 1.00 96.62 288 LEU A N 1
ATOM 2368 C CA . LEU A 1 288 ? -12.309 2.081 19.002 1.00 96.62 288 LEU A CA 1
ATOM 2369 C C . LEU A 1 288 ? -13.673 2.535 18.489 1.00 96.62 288 LEU A C 1
ATOM 2371 O O . LEU A 1 288 ? -14.453 3.068 19.272 1.00 96.62 288 LEU A O 1
ATOM 2375 N N . LYS A 1 289 ? -13.986 2.259 17.219 1.00 97.56 289 LYS A N 1
ATOM 2376 C CA . LYS A 1 289 ? -15.300 2.548 16.634 1.00 97.56 289 LYS A CA 1
ATOM 2377 C C . LYS A 1 289 ? -16.428 1.894 17.432 1.00 97.56 289 LYS A C 1
ATOM 2379 O O . LYS A 1 289 ? -17.393 2.560 17.788 1.00 97.56 289 LYS A O 1
ATOM 2384 N N . ASP A 1 290 ? -16.302 0.603 17.726 1.00 95.56 290 ASP A N 1
ATOM 2385 C CA . ASP A 1 290 ? -17.325 -0.145 18.463 1.00 95.56 290 ASP A CA 1
ATOM 2386 C C . ASP A 1 290 ? -17.456 0.360 19.909 1.00 95.56 290 ASP A C 1
ATOM 2388 O O . ASP A 1 290 ? -18.557 0.464 20.440 1.00 95.56 290 ASP A O 1
ATOM 2392 N N . THR A 1 291 ? -16.340 0.737 20.536 1.00 95.75 291 THR A N 1
ATOM 2393 C CA . THR A 1 291 ? -16.328 1.331 21.882 1.00 95.75 291 THR A CA 1
ATOM 2394 C C . THR A 1 291 ? -17.038 2.686 21.891 1.00 95.75 291 THR A C 1
ATOM 2396 O O . THR A 1 291 ? -17.867 2.923 22.764 1.00 95.75 291 THR A O 1
ATOM 2399 N N . ALA A 1 292 ? -16.764 3.547 20.907 1.00 97.12 292 ALA A N 1
ATOM 2400 C CA . ALA A 1 292 ? -17.421 4.843 20.756 1.00 97.12 292 ALA A CA 1
ATOM 2401 C C . ALA A 1 292 ? -18.937 4.692 20.544 1.00 97.12 292 ALA A C 1
ATOM 2403 O O . ALA A 1 292 ? -19.724 5.317 21.249 1.00 97.12 292 ALA A O 1
ATOM 2404 N N . ARG A 1 293 ? -19.352 3.766 19.670 1.00 96.31 293 ARG A N 1
ATOM 2405 C CA . ARG A 1 293 ? -20.771 3.441 19.446 1.00 96.31 293 ARG A CA 1
ATOM 2406 C C . ARG A 1 293 ? -21.471 2.914 20.693 1.00 96.31 293 ARG A C 1
ATOM 2408 O O . ARG A 1 293 ? -22.628 3.234 20.918 1.00 96.31 293 ARG A O 1
ATOM 2415 N N . ASN A 1 294 ? -20.790 2.134 21.531 1.00 95.12 294 ASN A N 1
ATOM 2416 C CA . ASN A 1 294 ? -21.383 1.693 22.794 1.00 95.12 294 ASN A CA 1
ATOM 2417 C C . ASN A 1 294 ? -21.649 2.877 23.741 1.00 95.12 294 ASN A C 1
ATOM 2419 O O . ASN A 1 294 ? -22.648 2.856 24.457 1.00 95.12 294 ASN A O 1
ATOM 2423 N N . PHE A 1 295 ? -20.799 3.911 23.739 1.00 94.94 295 PHE A N 1
ATOM 2424 C CA . PHE A 1 295 ? -21.066 5.135 24.503 1.00 94.94 295 PHE A CA 1
ATOM 2425 C C . PHE A 1 295 ? -22.203 5.972 23.908 1.00 94.94 295 PHE A C 1
ATOM 2427 O O . PHE A 1 295 ? -23.017 6.515 24.646 1.00 94.94 295 PHE A O 1
ATOM 2434 N N . GLU A 1 296 ? -22.318 6.036 22.587 1.00 93.19 296 GLU A N 1
ATOM 2435 C CA . GLU A 1 296 ? -23.478 6.663 21.947 1.00 93.19 296 GLU A CA 1
ATOM 2436 C C . GLU A 1 296 ? -24.778 5.921 22.313 1.00 93.19 296 GLU A C 1
ATOM 2438 O O . GLU A 1 296 ? -25.761 6.531 22.734 1.00 93.19 296 GLU A O 1
ATOM 2443 N N . ASN A 1 297 ? -24.764 4.586 22.248 1.00 93.19 297 ASN A N 1
ATOM 2444 C CA . ASN A 1 297 ? -25.916 3.750 22.575 1.00 93.19 297 ASN A CA 1
ATOM 2445 C C . ASN A 1 297 ? -26.355 3.896 24.033 1.00 93.19 297 ASN A C 1
ATOM 2447 O O . ASN A 1 297 ? -27.552 3.952 24.292 1.00 93.19 297 ASN A O 1
ATOM 2451 N N . ILE A 1 298 ? -25.424 3.943 24.995 1.00 92.12 298 ILE A N 1
ATOM 2452 C CA . ILE A 1 298 ? -25.803 4.105 26.407 1.00 92.12 298 ILE A CA 1
ATOM 2453 C C . ILE A 1 298 ? -26.427 5.483 26.655 1.00 92.12 298 ILE A C 1
ATOM 2455 O O . ILE A 1 298 ? -27.371 5.598 27.431 1.00 92.12 298 ILE A O 1
ATOM 2459 N N . GLU A 1 299 ? -25.958 6.522 25.964 1.00 89.00 299 GLU A N 1
ATOM 2460 C CA . GLU A 1 299 ? -26.562 7.851 26.043 1.00 89.00 299 GLU A CA 1
ATOM 2461 C C . GLU A 1 299 ? -27.971 7.871 25.438 1.00 89.00 299 GLU A C 1
ATOM 2463 O O . GLU A 1 299 ? -28.879 8.429 26.052 1.00 89.00 299 GLU A O 1
ATOM 2468 N N . LEU A 1 300 ? -28.179 7.262 24.268 1.00 91.00 300 LEU A N 1
ATOM 2469 C CA . LEU A 1 300 ? -29.511 7.128 23.659 1.00 91.00 300 LEU A CA 1
ATOM 2470 C C . LEU A 1 300 ? -30.455 6.319 24.553 1.00 91.00 300 LEU A C 1
ATOM 2472 O O . LEU A 1 300 ? -31.601 6.708 24.766 1.00 91.00 300 LEU A O 1
ATOM 2476 N N . LEU A 1 301 ? -29.952 5.234 25.141 1.00 92.69 301 LEU A N 1
ATOM 2477 C CA . LEU A 1 301 ? -30.715 4.369 26.029 1.00 92.69 301 LEU A CA 1
ATOM 2478 C C . LEU A 1 301 ? -31.319 5.154 27.205 1.00 92.69 301 LEU A C 1
ATOM 2480 O O . LEU A 1 301 ? -32.521 5.070 27.450 1.00 92.69 301 LEU A O 1
ATOM 2484 N N . TYR A 1 302 ? -30.486 5.911 27.923 1.00 90.25 302 TYR A N 1
ATOM 2485 C CA . TYR A 1 302 ? -30.911 6.670 29.102 1.00 90.25 302 TYR A CA 1
ATOM 2486 C C . TYR A 1 302 ? -31.745 7.912 28.764 1.00 90.25 302 TYR A C 1
ATOM 2488 O O . TYR A 1 302 ? -32.567 8.316 29.581 1.00 90.25 302 TYR A O 1
ATOM 2496 N N . ASN A 1 303 ? -31.531 8.537 27.603 1.00 90.00 303 ASN A N 1
ATOM 2497 C CA . ASN A 1 303 ? -32.242 9.767 27.241 1.00 90.00 303 ASN A CA 1
ATOM 2498 C C . ASN A 1 303 ? -33.580 9.508 26.536 1.00 90.00 303 ASN A C 1
ATOM 2500 O O . ASN A 1 303 ? -34.517 10.278 26.733 1.00 90.00 303 ASN A O 1
ATOM 2504 N N . ASP A 1 304 ? -33.662 8.454 25.719 1.00 91.44 304 ASP A N 1
ATOM 2505 C CA . ASP A 1 304 ? -34.747 8.294 24.747 1.00 91.44 304 ASP A CA 1
ATOM 2506 C C . ASP A 1 304 ? -35.501 6.955 24.860 1.00 91.44 304 ASP A C 1
ATOM 2508 O O . ASP A 1 304 ? -36.665 6.880 24.459 1.00 91.44 304 ASP A O 1
ATOM 2512 N N . GLU A 1 305 ? -34.882 5.885 25.382 1.00 93.81 305 GLU A N 1
ATOM 2513 C CA . GLU A 1 305 ? -35.464 4.532 25.301 1.00 93.81 305 GLU A CA 1
ATOM 2514 C C . GLU A 1 305 ? -35.996 3.957 26.619 1.00 93.81 305 GLU A C 1
ATOM 2516 O O . GLU A 1 305 ? -36.981 3.204 26.589 1.00 93.81 305 GLU A O 1
ATOM 2521 N N . LEU A 1 306 ? -35.351 4.256 27.751 1.00 94.62 306 LEU A N 1
ATOM 2522 C CA . LEU A 1 306 ? -35.779 3.797 29.075 1.00 94.62 306 LEU A CA 1
ATOM 2523 C C . LEU A 1 306 ? -36.758 4.781 29.712 1.00 94.62 306 LEU A C 1
ATOM 2525 O O . LEU A 1 306 ? -36.592 5.996 29.632 1.00 94.62 306 LEU A O 1
ATOM 2529 N N . SER A 1 307 ? -37.762 4.251 30.412 1.00 95.62 307 SER A N 1
ATOM 2530 C CA . SER A 1 307 ? -38.540 5.069 31.346 1.00 95.62 307 SER A CA 1
ATOM 2531 C C . SER A 1 307 ? -37.706 5.474 32.573 1.00 95.62 307 SER A C 1
ATOM 2533 O O . SER A 1 307 ? -36.633 4.920 32.827 1.00 95.62 307 SER A O 1
ATOM 2535 N N . GLU A 1 308 ? -38.219 6.410 33.378 1.00 94.25 308 GLU A N 1
ATOM 2536 C CA . GLU A 1 308 ? -37.605 6.777 34.665 1.00 94.25 308 GLU A CA 1
ATOM 2537 C C . GLU A 1 308 ? -37.464 5.552 35.589 1.00 94.25 308 GLU A C 1
ATOM 2539 O O . GLU A 1 308 ? -36.377 5.300 36.109 1.00 94.25 308 GLU A O 1
ATOM 2544 N N . ASP A 1 309 ? -38.515 4.729 35.702 1.00 93.75 309 ASP A N 1
ATOM 2545 C CA . ASP A 1 309 ? -38.496 3.492 36.498 1.00 93.75 309 ASP A CA 1
ATOM 2546 C C . ASP A 1 309 ? -37.456 2.484 35.976 1.00 93.75 309 ASP A C 1
ATOM 2548 O O . ASP A 1 309 ? -36.722 1.862 36.746 1.00 93.75 309 ASP A O 1
ATOM 2552 N N . GLU A 1 310 ? -37.383 2.300 34.651 1.00 95.50 310 GLU A N 1
ATOM 2553 C CA . GLU A 1 310 ? -36.400 1.409 34.028 1.00 95.50 310 GLU A CA 1
ATOM 2554 C C . GLU A 1 310 ? -34.967 1.902 34.291 1.00 95.50 310 GLU A C 1
ATOM 2556 O O . GLU A 1 310 ? -34.085 1.095 34.604 1.00 95.50 310 GLU A O 1
ATOM 2561 N N . SER A 1 311 ? -34.748 3.216 34.233 1.00 94.56 311 SER A N 1
ATOM 2562 C CA . SER A 1 311 ? -33.459 3.856 34.511 1.00 94.56 311 SER A CA 1
ATOM 2563 C C . SER A 1 311 ? -33.033 3.683 35.971 1.00 94.56 311 SER A C 1
ATOM 2565 O O . SER A 1 311 ? -31.893 3.291 36.227 1.00 94.56 311 SER A O 1
ATOM 2567 N N . GLU A 1 312 ? -33.948 3.862 36.931 1.00 93.50 312 GLU A N 1
ATOM 2568 C CA . GLU A 1 312 ? -33.668 3.642 38.359 1.00 93.50 312 GLU A CA 1
ATOM 2569 C C . GLU A 1 312 ? -33.233 2.191 38.632 1.00 93.50 312 GLU A C 1
ATOM 2571 O O . GLU A 1 312 ? -32.318 1.928 39.421 1.00 93.50 312 GLU A O 1
ATOM 2576 N N . ILE A 1 313 ? -33.838 1.224 37.937 1.00 94.75 313 ILE A N 1
ATOM 2577 C CA . ILE A 1 313 ? -33.465 -0.190 38.054 1.00 94.75 313 ILE A CA 1
ATOM 2578 C C . ILE A 1 313 ? -32.059 -0.441 37.502 1.00 94.75 313 ILE A C 1
ATOM 2580 O O . ILE A 1 313 ? -31.272 -1.158 38.130 1.00 94.75 313 ILE A O 1
ATOM 2584 N N . ILE A 1 314 ? -31.718 0.132 36.346 1.00 95.81 314 ILE A N 1
ATOM 2585 C CA . ILE A 1 314 ? -30.361 0.025 35.795 1.00 95.81 314 ILE A CA 1
ATOM 2586 C C . ILE A 1 314 ? -29.344 0.664 36.746 1.00 95.81 314 ILE A C 1
ATOM 2588 O O . ILE A 1 314 ? -28.299 0.057 37.003 1.00 95.81 314 ILE A O 1
ATOM 2592 N N . ASP A 1 315 ? -29.657 1.811 37.342 1.00 94.56 315 ASP A N 1
ATOM 2593 C CA . ASP A 1 315 ? -28.787 2.468 38.319 1.00 94.56 315 ASP A CA 1
ATOM 2594 C C . ASP A 1 315 ? -28.620 1.631 39.593 1.00 94.56 315 ASP A C 1
ATOM 2596 O O . ASP A 1 315 ? -27.510 1.513 40.124 1.00 94.56 315 ASP A O 1
ATOM 2600 N N . ASN A 1 316 ? -29.673 0.943 40.043 1.00 93.31 316 ASN A N 1
ATOM 2601 C CA . ASN A 1 316 ? -29.568 -0.025 41.134 1.00 93.31 316 ASN A CA 1
ATOM 2602 C C . ASN A 1 316 ? -28.597 -1.166 40.793 1.00 93.31 316 ASN A C 1
ATOM 2604 O O . ASN A 1 316 ? -27.723 -1.514 41.597 1.00 93.31 316 ASN A O 1
ATOM 2608 N N . ILE A 1 317 ? -28.707 -1.726 39.585 1.00 94.75 317 ILE A N 1
ATOM 2609 C CA . ILE A 1 317 ? -27.781 -2.752 39.095 1.00 94.75 317 ILE A CA 1
ATOM 2610 C C . ILE 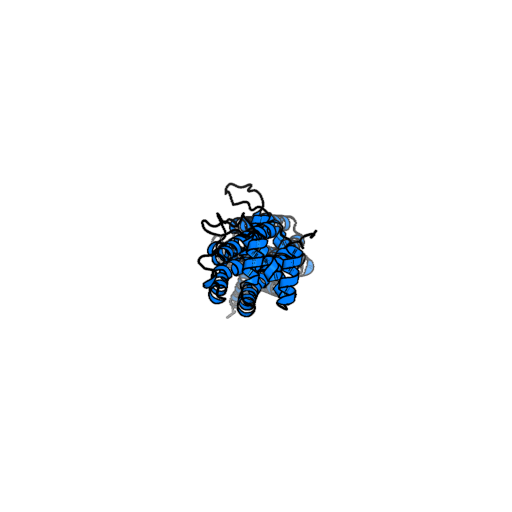A 1 317 ? -26.357 -2.187 39.064 1.00 94.75 317 ILE A C 1
ATOM 2612 O O . ILE A 1 317 ? -25.445 -2.841 39.579 1.00 94.75 317 ILE A O 1
ATOM 2616 N N . ARG A 1 318 ? -26.164 -0.976 38.526 1.00 95.50 318 ARG A N 1
ATOM 2617 C CA . ARG A 1 318 ? -24.870 -0.282 38.453 1.00 95.50 318 ARG A CA 1
ATOM 2618 C C . ARG A 1 318 ? -24.234 -0.152 39.831 1.00 95.50 318 ARG A C 1
ATOM 2620 O O . ARG A 1 318 ? -23.081 -0.551 40.007 1.00 95.50 318 ARG A O 1
ATOM 2627 N N . LEU A 1 319 ? -24.984 0.319 40.827 1.00 93.69 319 LEU A N 1
ATOM 2628 C CA . LEU A 1 319 ? -24.526 0.439 42.215 1.00 93.69 319 LEU A CA 1
ATOM 2629 C C . LEU A 1 319 ? -24.078 -0.908 42.789 1.00 93.69 319 LEU A C 1
ATOM 2631 O O . LEU A 1 319 ? -23.043 -0.987 43.448 1.00 93.69 319 LEU A O 1
ATOM 2635 N N . ILE A 1 320 ? -24.807 -1.992 42.512 1.00 91.88 320 ILE A N 1
ATOM 2636 C CA . ILE A 1 320 ? -24.422 -3.329 42.982 1.00 91.88 320 ILE A CA 1
ATOM 2637 C C . ILE A 1 320 ? -23.113 -3.784 42.333 1.00 91.88 320 ILE A C 1
ATOM 2639 O O . ILE A 1 320 ? -22.224 -4.304 43.016 1.00 91.88 320 ILE A O 1
ATOM 2643 N N . VAL A 1 321 ? -22.990 -3.634 41.013 1.00 93.06 321 VAL A N 1
ATOM 2644 C CA . VAL A 1 321 ? -21.870 -4.231 40.271 1.00 93.06 321 VAL A CA 1
ATOM 2645 C C . VAL A 1 321 ? -20.577 -3.426 40.359 1.00 93.06 321 VAL A C 1
ATOM 2647 O O . VAL A 1 321 ? -19.496 -4.008 40.230 1.00 93.06 321 VAL A O 1
ATOM 2650 N N . THR A 1 322 ? -20.682 -2.135 40.670 1.00 93.31 322 THR A N 1
ATOM 2651 C CA . THR A 1 322 ? -19.540 -1.227 40.859 1.00 93.31 322 THR A CA 1
ATOM 2652 C C . THR A 1 322 ? -19.081 -1.095 42.313 1.00 93.31 322 THR A C 1
ATOM 2654 O O . THR A 1 322 ? -17.966 -0.643 42.564 1.00 93.31 322 THR A O 1
ATOM 2657 N N . ASN A 1 323 ? -19.876 -1.541 43.292 1.00 91.31 323 ASN A N 1
ATOM 2658 C CA . ASN A 1 323 ? -19.522 -1.421 44.708 1.00 91.31 323 ASN A CA 1
ATOM 2659 C C . ASN A 1 323 ? -18.453 -2.453 45.129 1.00 91.31 323 ASN A C 1
ATOM 2661 O O . ASN A 1 323 ? -18.763 -3.645 45.161 1.00 91.31 323 ASN A O 1
ATOM 2665 N N . PRO A 1 324 ? -17.233 -2.056 45.534 1.00 88.81 324 PRO A N 1
ATOM 2666 C CA . PRO A 1 324 ? -16.148 -2.986 45.864 1.00 88.81 324 PRO A CA 1
ATOM 2667 C C . PRO A 1 324 ? -16.406 -3.888 47.085 1.00 88.81 324 PRO A C 1
ATOM 2669 O O . PRO A 1 324 ? -15.802 -4.959 47.178 1.00 88.81 324 PRO A O 1
ATOM 2672 N N . ASP A 1 325 ? -17.317 -3.525 47.988 1.00 87.94 325 ASP A N 1
ATOM 2673 C CA . ASP A 1 325 ? -17.611 -4.298 49.201 1.00 87.94 325 ASP A CA 1
ATOM 2674 C C . ASP A 1 325 ? -18.525 -5.504 48.963 1.00 87.94 325 ASP A C 1
ATOM 2676 O O . ASP A 1 325 ? -18.535 -6.455 49.750 1.00 87.94 325 ASP A O 1
ATOM 2680 N N . ILE A 1 326 ? -19.254 -5.523 47.848 1.00 83.31 326 ILE A N 1
ATOM 2681 C CA . ILE A 1 326 ? -20.144 -6.631 47.506 1.00 83.31 326 ILE A CA 1
ATOM 2682 C C . ILE A 1 326 ? -19.336 -7.777 46.895 1.00 83.31 326 ILE A C 1
ATOM 2684 O O . ILE A 1 326 ? -18.729 -7.634 45.836 1.00 83.31 326 ILE A O 1
ATOM 2688 N N . GLY A 1 327 ? -19.381 -8.956 47.522 1.00 73.94 327 GLY A N 1
ATOM 2689 C CA . GLY A 1 327 ? -18.866 -10.189 46.924 1.00 73.94 327 GLY A CA 1
ATOM 2690 C C . GLY A 1 327 ? -17.381 -10.131 46.559 1.00 73.94 327 GLY A C 1
ATOM 2691 O O . GLY A 1 327 ? -17.042 -10.547 45.461 1.00 73.94 327 GLY A O 1
ATOM 2692 N N . ARG A 1 328 ? -16.517 -9.656 47.474 1.00 69.00 328 ARG A N 1
ATOM 2693 C CA . ARG A 1 328 ? -15.066 -9.362 47.314 1.00 69.00 328 ARG A CA 1
ATOM 2694 C C . ARG A 1 328 ? -14.210 -10.347 46.492 1.00 69.00 328 ARG A C 1
ATOM 2696 O O . ARG A 1 328 ? -13.151 -9.974 46.011 1.00 69.00 328 ARG A O 1
ATOM 2703 N N . HIS A 1 329 ? -14.641 -11.596 46.332 1.00 69.38 329 HIS A N 1
ATOM 2704 C CA . HIS A 1 329 ? -13.977 -12.623 45.516 1.00 69.38 329 HIS A CA 1
ATOM 2705 C C . HIS A 1 329 ? -14.447 -12.648 44.047 1.00 69.38 329 HIS A C 1
ATOM 2707 O O . HIS A 1 329 ? -14.001 -13.483 43.262 1.00 69.38 329 HIS A O 1
ATOM 2713 N N . ARG A 1 330 ? -15.383 -11.777 43.665 1.00 67.81 330 ARG A N 1
ATOM 2714 C CA . ARG A 1 330 ? -15.918 -11.631 42.312 1.00 67.81 330 ARG A CA 1
ATOM 2715 C C . ARG A 1 330 ? -15.558 -10.232 41.831 1.00 67.81 330 ARG A C 1
ATOM 2717 O O . ARG A 1 330 ? -15.841 -9.269 42.533 1.00 67.81 330 ARG A O 1
ATOM 2724 N N . GLY A 1 331 ? -14.884 -10.147 40.683 1.00 71.56 331 GLY A N 1
ATOM 2725 C CA . GLY A 1 331 ? -14.343 -8.890 40.159 1.00 71.56 331 GLY A CA 1
ATOM 2726 C C . GLY A 1 331 ? -15.368 -7.754 40.181 1.00 71.56 331 GLY A C 1
ATOM 2727 O O . GLY A 1 331 ? -16.535 -7.961 39.851 1.00 71.56 331 GLY A O 1
ATOM 2728 N N . THR A 1 332 ? -14.922 -6.575 40.607 1.00 85.31 332 THR A N 1
ATOM 2729 C CA . THR A 1 332 ? -15.702 -5.334 40.583 1.00 85.31 332 THR A CA 1
ATOM 2730 C C . THR A 1 332 ? -15.365 -4.600 39.297 1.00 85.31 332 THR A C 1
ATOM 2732 O O . THR A 1 332 ? -14.185 -4.406 39.006 1.00 85.31 332 THR A O 1
ATOM 2735 N N . ILE A 1 333 ? -16.387 -4.222 38.533 1.00 91.69 333 ILE A N 1
ATOM 2736 C CA . ILE A 1 333 ? -16.207 -3.379 37.351 1.00 91.69 333 ILE A CA 1
ATOM 2737 C C . ILE A 1 333 ? -16.357 -1.907 37.725 1.00 91.69 333 ILE A C 1
ATOM 2739 O O . ILE A 1 333 ? -17.008 -1.583 38.715 1.00 91.69 333 ILE A O 1
ATOM 2743 N N . ASN A 1 334 ? -15.756 -1.011 36.950 1.00 91.69 334 ASN A N 1
ATOM 2744 C CA . ASN A 1 334 ? -15.970 0.425 37.118 1.00 91.69 334 ASN A CA 1
ATOM 2745 C C . ASN A 1 334 ? -17.187 0.915 36.307 1.00 91.69 334 ASN A C 1
ATOM 2747 O O . ASN A 1 334 ? -17.761 0.175 35.507 1.00 91.69 334 ASN A O 1
ATOM 2751 N N . ALA A 1 335 ? -17.575 2.172 36.534 1.00 91.25 335 ALA A N 1
ATOM 2752 C CA . ALA A 1 335 ? -18.684 2.830 35.845 1.00 91.25 335 ALA A CA 1
ATOM 2753 C C . ALA A 1 335 ? -18.552 2.750 34.314 1.00 91.25 335 ALA A C 1
ATOM 2755 O O . ALA A 1 335 ? -19.465 2.281 33.646 1.00 91.25 335 ALA A O 1
ATOM 2756 N N . ARG A 1 336 ? -17.370 3.072 33.780 1.00 92.56 336 ARG A N 1
ATOM 2757 C CA . ARG A 1 336 ? -17.072 3.000 32.344 1.00 92.56 336 ARG A CA 1
ATOM 2758 C C . ARG A 1 336 ? -17.281 1.599 31.760 1.00 92.56 336 ARG A C 1
ATOM 2760 O O . ARG A 1 336 ? -17.881 1.432 30.707 1.00 92.56 336 ARG A O 1
ATOM 2767 N N . GLN A 1 337 ? -16.792 0.564 32.442 1.00 93.31 337 GLN A N 1
ATOM 2768 C CA . GLN A 1 337 ? -16.961 -0.832 32.029 1.00 93.31 337 GLN A CA 1
ATOM 2769 C C . GLN A 1 337 ? -18.428 -1.264 32.060 1.00 93.31 337 GLN A C 1
ATOM 2771 O O . GLN A 1 337 ? -18.837 -2.060 31.217 1.00 93.31 337 GLN A O 1
ATOM 2776 N N . PHE A 1 338 ? -19.207 -0.767 33.023 1.00 94.88 338 PHE A N 1
ATOM 2777 C CA . PHE A 1 338 ? -20.645 -1.012 33.075 1.00 94.88 338 PHE A CA 1
ATOM 2778 C C . PHE A 1 338 ? -21.337 -0.421 31.848 1.00 94.88 338 PHE A C 1
ATOM 2780 O O . PHE A 1 338 ? -22.026 -1.152 31.137 1.00 94.88 338 PHE A O 1
ATOM 2787 N N . ASP A 1 339 ? -21.072 0.854 31.570 1.00 94.31 339 ASP A N 1
ATOM 2788 C CA . ASP A 1 339 ? -21.671 1.595 30.461 1.00 94.31 339 ASP A CA 1
ATOM 2789 C C . ASP A 1 339 ? -21.329 0.933 29.116 1.00 94.31 339 ASP A C 1
ATOM 2791 O O . ASP A 1 339 ? -22.215 0.684 28.304 1.00 94.31 339 ASP A O 1
ATOM 2795 N N . LEU A 1 340 ? -20.074 0.508 28.925 1.00 93.81 340 LEU A N 1
ATOM 2796 C CA . LEU A 1 340 ? -19.642 -0.226 27.729 1.00 93.81 340 LEU A CA 1
ATOM 2797 C C . LEU A 1 340 ? -20.328 -1.584 27.556 1.00 93.81 340 LEU A C 1
ATOM 2799 O O . LEU A 1 340 ? -20.661 -1.974 26.436 1.00 93.81 340 LEU A O 1
ATOM 2803 N N . LEU A 1 341 ? -20.512 -2.339 28.643 1.00 95.31 341 LEU A N 1
ATOM 2804 C CA . LEU A 1 341 ? -21.200 -3.628 28.580 1.00 95.31 341 LEU A CA 1
ATOM 2805 C C . LEU A 1 341 ? -22.679 -3.446 28.242 1.00 95.31 341 LEU A C 1
ATOM 2807 O O . LEU A 1 341 ? -23.216 -4.254 27.481 1.00 95.31 341 LEU A O 1
ATOM 2811 N N . LEU A 1 342 ? -23.320 -2.419 28.798 1.00 95.12 342 LEU A N 1
ATOM 2812 C CA . LEU A 1 342 ? -24.737 -2.155 28.584 1.00 95.12 342 LEU A CA 1
ATOM 2813 C C . LEU A 1 342 ? -24.999 -1.545 27.200 1.00 95.12 342 LEU A C 1
ATOM 2815 O O . LEU A 1 342 ? -25.875 -2.032 26.499 1.00 95.12 342 LEU A O 1
ATOM 2819 N N . GLY A 1 343 ? -24.185 -0.585 26.757 1.00 94.38 343 GLY A N 1
ATOM 2820 C CA . GLY A 1 343 ? -24.283 0.032 25.427 1.00 94.38 343 GLY A CA 1
ATOM 2821 C C . GLY A 1 343 ? -24.004 -0.923 24.259 1.00 94.38 343 GLY A C 1
ATOM 2822 O O . GLY A 1 343 ? -24.401 -0.660 23.128 1.00 94.38 343 GLY A O 1
ATOM 2823 N N . GLY A 1 344 ? -23.366 -2.068 24.528 1.00 94.44 344 GLY A N 1
ATOM 2824 C CA . GLY A 1 344 ? -23.225 -3.169 23.568 1.00 94.44 344 GLY A CA 1
ATOM 2825 C C . GLY A 1 344 ? -24.443 -4.105 23.479 1.00 94.44 344 GLY A C 1
ATOM 2826 O O . GLY A 1 344 ? -24.354 -5.161 22.848 1.00 94.44 344 GLY A O 1
ATOM 2827 N N . LEU A 1 345 ? -25.552 -3.790 24.154 1.00 94.75 345 LEU A N 1
ATOM 2828 C CA . LEU A 1 345 ? -26.809 -4.539 24.107 1.00 94.75 345 LEU A CA 1
ATOM 2829 C C . LEU A 1 345 ? -27.897 -3.715 23.418 1.00 94.75 345 LEU A C 1
ATOM 2831 O O . LEU A 1 345 ? -27.964 -2.505 23.579 1.00 94.75 345 LEU A O 1
ATOM 2835 N N . ASP A 1 346 ? -28.791 -4.395 22.701 1.00 93.62 346 ASP A N 1
ATOM 2836 C CA . ASP A 1 346 ? -30.038 -3.785 22.246 1.00 93.62 346 ASP A CA 1
ATOM 2837 C C . ASP A 1 346 ? -31.039 -3.609 23.406 1.00 93.62 346 ASP A C 1
ATOM 2839 O O . ASP A 1 346 ? -30.976 -4.301 24.433 1.00 93.62 346 ASP A O 1
ATOM 2843 N N . ILE A 1 347 ? -32.007 -2.710 23.214 1.00 94.69 347 ILE A N 1
ATOM 2844 C CA . ILE A 1 347 ? -33.033 -2.380 24.209 1.00 94.69 347 ILE A CA 1
ATOM 2845 C C . ILE A 1 347 ? -33.828 -3.596 24.700 1.00 94.69 347 ILE A C 1
ATOM 2847 O O . ILE A 1 347 ? -34.194 -3.668 25.875 1.00 94.69 347 ILE A O 1
ATOM 2851 N N . HIS A 1 348 ? -34.092 -4.587 23.843 1.00 95.06 348 HIS A N 1
ATOM 2852 C CA . HIS A 1 348 ? -34.845 -5.775 24.247 1.00 95.06 348 HIS A CA 1
ATOM 2853 C C . HIS A 1 348 ? -34.046 -6.610 25.248 1.00 95.06 348 HIS A C 1
ATOM 2855 O O . HIS A 1 348 ? -34.580 -6.991 26.294 1.00 95.06 348 HIS A O 1
ATOM 2861 N N . LYS A 1 349 ? -32.751 -6.822 24.985 1.00 95.94 349 LYS A N 1
ATOM 2862 C CA . LYS A 1 349 ? -31.849 -7.508 25.919 1.00 95.94 349 LYS A CA 1
ATOM 2863 C C . LYS A 1 349 ? -31.733 -6.765 27.247 1.00 95.94 349 LYS A C 1
ATOM 2865 O O . LYS A 1 349 ? -31.706 -7.409 28.296 1.00 95.94 349 LYS A O 1
ATOM 2870 N N . ILE A 1 350 ? -31.683 -5.435 27.220 1.00 95.88 350 ILE A N 1
ATOM 2871 C CA . ILE A 1 350 ? -31.620 -4.609 28.433 1.00 95.88 350 ILE A CA 1
ATOM 2872 C C . ILE A 1 350 ? -32.910 -4.756 29.245 1.00 95.88 350 ILE A C 1
ATOM 2874 O O . ILE A 1 350 ? -32.852 -5.049 30.439 1.00 95.88 350 ILE A O 1
ATOM 2878 N N . ARG A 1 351 ? -34.077 -4.681 28.600 1.00 96.12 351 ARG A N 1
ATOM 2879 C CA . ARG A 1 351 ? -35.374 -4.906 29.257 1.00 96.12 351 ARG A CA 1
ATOM 2880 C C . ARG A 1 351 ? -35.511 -6.301 29.852 1.00 96.12 351 ARG A C 1
ATOM 2882 O O . ARG A 1 351 ? -36.102 -6.455 30.917 1.00 96.12 351 ARG A O 1
ATOM 2889 N N . ASP A 1 352 ? -34.946 -7.324 29.223 1.00 95.00 352 ASP A N 1
ATOM 2890 C CA . ASP A 1 352 ? -34.915 -8.663 29.815 1.00 95.00 352 ASP A CA 1
ATOM 2891 C C . ASP A 1 352 ? -34.031 -8.722 31.074 1.00 95.00 352 ASP A C 1
ATOM 2893 O O . ASP A 1 352 ? -34.373 -9.411 32.039 1.00 95.00 352 ASP A O 1
ATOM 2897 N N . ILE A 1 353 ? -32.915 -7.982 31.100 1.00 94.88 353 ILE A N 1
ATOM 2898 C CA . ILE A 1 353 ? -32.068 -7.839 32.296 1.00 94.88 353 ILE A CA 1
ATOM 2899 C C . ILE A 1 353 ? -32.828 -7.115 33.411 1.00 94.88 353 ILE A C 1
ATOM 2901 O O . ILE A 1 353 ? -32.799 -7.577 34.554 1.00 94.88 353 ILE A O 1
ATOM 2905 N N . ILE A 1 354 ? -33.550 -6.042 33.078 1.00 94.69 354 ILE A N 1
ATOM 2906 C CA . ILE A 1 354 ? -34.421 -5.310 34.008 1.00 94.69 354 ILE A CA 1
ATOM 2907 C C . ILE A 1 354 ? -35.480 -6.250 34.588 1.00 94.69 354 ILE A C 1
ATOM 2909 O O . ILE A 1 354 ? -35.593 -6.363 35.807 1.00 94.69 354 ILE A O 1
ATOM 2913 N N . LYS A 1 355 ? -36.203 -6.996 33.744 1.00 93.00 355 LYS A N 1
ATOM 2914 C CA . LYS A 1 355 ? -37.225 -7.964 34.183 1.00 93.00 355 LYS A CA 1
ATOM 2915 C C . LYS A 1 355 ? -36.651 -9.024 35.118 1.00 93.00 355 LYS A C 1
ATOM 2917 O O . LYS A 1 355 ? -37.257 -9.308 36.146 1.00 93.00 355 LYS A O 1
ATOM 2922 N N . PHE A 1 356 ? -35.484 -9.581 34.791 1.00 91.31 356 PHE A N 1
ATOM 2923 C CA . PHE A 1 356 ? -34.794 -10.540 35.657 1.00 91.31 356 PHE A CA 1
ATOM 2924 C C . PHE A 1 356 ? -34.396 -9.922 37.007 1.00 91.31 356 PHE A C 1
ATOM 2926 O O . PHE A 1 356 ? -34.508 -10.563 38.058 1.00 91.31 356 PHE A O 1
ATOM 2933 N N . HIS A 1 357 ? -33.901 -8.682 36.999 1.00 91.75 357 HIS A N 1
ATOM 2934 C CA . HIS A 1 357 ? -33.546 -7.986 38.228 1.00 91.75 357 HIS A CA 1
ATOM 2935 C C . HIS A 1 357 ? -34.788 -7.728 39.083 1.00 91.75 357 HIS A C 1
ATOM 2937 O O . HIS A 1 357 ? -34.790 -8.090 40.256 1.00 91.75 357 HIS A O 1
ATOM 2943 N N . LEU A 1 358 ? -35.864 -7.214 38.485 1.00 89.69 358 LEU A N 1
ATOM 2944 C CA . LEU A 1 358 ? -37.144 -6.989 39.151 1.00 89.69 358 LEU A CA 1
ATOM 2945 C C . LEU A 1 358 ? -37.724 -8.274 39.737 1.00 89.69 358 LEU A C 1
ATOM 2947 O O . LEU A 1 358 ? -38.044 -8.300 40.921 1.00 89.69 358 LEU A O 1
ATOM 2951 N N . SER A 1 359 ? -37.794 -9.364 38.969 1.00 84.56 359 SER A N 1
ATOM 2952 C CA . SER A 1 359 ? -38.344 -10.633 39.466 1.00 84.56 359 SER A CA 1
ATOM 2953 C C . SER A 1 359 ? -37.571 -11.179 40.668 1.00 84.56 359 SER A C 1
ATOM 2955 O O . SER A 1 359 ? -38.136 -11.890 41.494 1.00 84.56 359 SER A O 1
ATOM 2957 N N . THR A 1 360 ? -36.283 -10.845 40.778 1.00 78.38 360 THR A N 1
ATOM 2958 C CA . THR A 1 360 ? -35.424 -11.313 41.871 1.00 78.38 360 THR A CA 1
ATOM 2959 C C . THR A 1 360 ? -35.363 -10.332 43.047 1.00 78.38 360 THR A C 1
ATOM 2961 O O . THR A 1 360 ? -35.197 -10.760 44.189 1.00 78.38 360 THR A O 1
ATOM 2964 N N . ASN A 1 361 ? -35.478 -9.026 42.791 1.00 80.88 361 ASN A N 1
ATOM 2965 C CA . ASN A 1 361 ? -35.211 -7.967 43.767 1.00 80.88 361 ASN A CA 1
ATOM 2966 C C . ASN A 1 361 ? -36.483 -7.261 44.276 1.00 80.88 361 ASN A C 1
ATOM 2968 O O . ASN A 1 361 ? -36.442 -6.682 45.356 1.00 80.88 361 ASN A O 1
ATOM 2972 N N . ALA A 1 362 ? -37.623 -7.352 43.575 1.00 76.06 362 ALA A N 1
ATOM 2973 C CA . ALA A 1 362 ? -38.858 -6.634 43.930 1.00 76.06 362 ALA A CA 1
ATOM 2974 C C . ALA A 1 362 ? -39.391 -6.970 45.334 1.00 76.06 362 ALA A C 1
ATOM 2976 O O . ALA A 1 362 ? -39.948 -6.110 46.006 1.00 76.06 362 ALA A O 1
ATOM 2977 N N . ILE A 1 363 ? -39.183 -8.202 45.805 1.00 80.31 363 ILE A N 1
ATOM 2978 C CA . ILE A 1 363 ? -39.689 -8.665 47.108 1.00 80.31 363 ILE A CA 1
ATOM 2979 C C . ILE A 1 363 ? -38.697 -8.339 48.246 1.00 80.31 363 ILE A C 1
ATOM 2981 O O . ILE A 1 363 ? -39.059 -8.349 49.423 1.00 80.31 363 ILE A O 1
ATOM 2985 N N . MET A 1 364 ? -37.433 -8.017 47.937 1.00 85.12 364 MET A N 1
ATOM 2986 C CA . MET A 1 364 ? -36.402 -7.814 48.964 1.00 85.12 364 MET A CA 1
ATOM 2987 C C . MET A 1 364 ? -36.699 -6.640 49.915 1.00 85.12 364 MET A C 1
ATOM 2989 O O . MET A 1 364 ? -36.597 -6.857 51.124 1.00 85.12 364 MET A O 1
ATOM 2993 N N . PRO A 1 365 ? -37.106 -5.442 49.445 1.00 83.44 365 PRO A N 1
ATOM 2994 C CA . PRO A 1 365 ? -37.468 -4.341 50.340 1.00 83.44 365 PRO A CA 1
ATOM 2995 C C . PRO A 1 365 ? -38.666 -4.672 51.239 1.00 83.44 365 PRO A C 1
ATOM 2997 O O . PRO A 1 365 ? -38.683 -4.313 52.415 1.00 83.44 365 PRO A O 1
ATOM 3000 N N . GLU A 1 366 ? -39.659 -5.397 50.713 1.00 86.25 366 GLU A N 1
ATOM 3001 C CA . GLU A 1 366 ? -40.827 -5.816 51.491 1.00 86.25 366 GLU A CA 1
ATOM 3002 C C . GLU A 1 366 ? -40.428 -6.780 52.613 1.00 86.25 366 GLU A C 1
ATOM 3004 O O . GLU A 1 366 ? -40.833 -6.589 53.763 1.00 86.25 366 GLU A O 1
ATOM 3009 N N . ILE A 1 367 ? -39.575 -7.768 52.314 1.00 87.94 367 ILE A N 1
ATOM 3010 C CA . ILE A 1 367 ? -39.043 -8.687 53.327 1.00 87.94 367 ILE A CA 1
ATOM 3011 C C . ILE A 1 367 ? -38.277 -7.914 54.405 1.00 87.94 367 ILE A C 1
ATOM 3013 O O . ILE A 1 367 ? -38.467 -8.195 55.586 1.00 87.94 367 ILE A O 1
ATOM 3017 N N . GLU A 1 368 ? -37.462 -6.921 54.042 1.00 89.62 368 GLU A N 1
ATOM 3018 C CA . GLU A 1 368 ? -36.747 -6.091 55.021 1.00 89.62 368 GLU A CA 1
ATOM 3019 C C . GLU A 1 368 ? -37.717 -5.374 55.962 1.00 89.62 368 GLU A C 1
ATOM 3021 O O . GLU A 1 368 ? -37.599 -5.499 57.181 1.00 89.62 368 GLU A O 1
ATOM 3026 N N . VAL A 1 369 ? -38.742 -4.713 55.421 1.00 92.19 369 VAL A N 1
ATOM 3027 C CA . VAL A 1 369 ? -39.773 -4.040 56.226 1.00 92.19 369 VAL A CA 1
ATOM 3028 C C . VAL A 1 369 ? -40.521 -5.028 57.128 1.00 92.19 369 VAL A C 1
ATOM 3030 O O . VAL A 1 369 ? -40.803 -4.717 58.289 1.00 92.19 369 VAL A O 1
ATOM 3033 N N . LEU A 1 370 ? -40.856 -6.218 56.625 1.00 93.88 370 LEU A N 1
ATOM 3034 C CA . LEU A 1 370 ? -41.534 -7.256 57.404 1.00 93.88 370 LEU A CA 1
ATOM 3035 C C . LEU A 1 370 ? -40.658 -7.775 58.547 1.00 93.88 370 LEU A C 1
ATOM 3037 O O . LEU A 1 370 ? -41.156 -7.930 59.663 1.00 93.88 370 LEU A O 1
ATOM 3041 N N . ILE A 1 371 ? -39.363 -7.983 58.302 1.00 93.38 371 ILE A N 1
ATOM 3042 C CA . ILE A 1 371 ? -38.386 -8.380 59.322 1.00 93.38 371 ILE A CA 1
ATOM 3043 C C . ILE A 1 371 ? -38.285 -7.308 60.412 1.00 93.38 371 ILE A C 1
ATOM 3045 O O . ILE A 1 371 ? -38.301 -7.640 61.599 1.00 93.38 371 ILE A O 1
ATOM 3049 N N . GLU A 1 372 ? -38.246 -6.027 60.041 1.00 93.69 372 GLU A N 1
ATOM 3050 C CA . GLU A 1 372 ? -38.169 -4.927 61.010 1.00 93.69 372 GLU A CA 1
ATOM 3051 C C . GLU A 1 372 ? -39.427 -4.795 61.882 1.00 93.69 372 GLU A C 1
ATOM 3053 O O . GLU A 1 372 ? -39.331 -4.406 63.050 1.00 93.69 372 GLU A O 1
ATOM 3058 N N . LYS A 1 373 ? -40.599 -5.189 61.368 1.00 95.25 373 LYS A N 1
ATOM 3059 C CA . LYS A 1 373 ? -41.867 -5.216 62.122 1.00 95.25 373 LYS A CA 1
ATOM 3060 C C . LYS A 1 373 ? -41.939 -6.335 63.174 1.00 95.25 373 LYS A C 1
ATOM 3062 O O . LYS A 1 373 ? -42.847 -6.321 64.012 1.00 95.25 373 LYS A O 1
ATOM 3067 N N . VAL A 1 374 ? -41.019 -7.303 63.171 1.00 95.19 374 VAL A N 1
ATOM 3068 C CA . VAL A 1 374 ? -41.014 -8.412 64.139 1.00 95.19 374 VAL A CA 1
ATOM 3069 C C . VAL A 1 374 ? -40.629 -7.911 65.535 1.00 95.19 374 VAL A C 1
ATOM 3071 O O . VAL A 1 374 ? -39.510 -7.464 65.774 1.00 95.19 374 VAL A O 1
ATOM 3074 N N . LYS A 1 375 ? -41.562 -8.037 66.491 1.00 95.19 375 LYS A N 1
ATOM 3075 C CA . LYS A 1 375 ? -41.397 -7.529 67.867 1.00 95.19 375 LYS A CA 1
ATOM 3076 C C . LYS A 1 375 ? -40.345 -8.284 68.685 1.00 95.19 375 LYS A C 1
ATOM 3078 O O . LYS A 1 375 ? -39.649 -7.671 69.488 1.00 95.19 375 LYS A O 1
ATOM 3083 N N . LYS A 1 376 ? -40.247 -9.611 68.525 1.00 96.69 376 LYS A N 1
ATOM 3084 C CA . LYS A 1 376 ? -39.290 -10.430 69.285 1.00 96.69 376 LYS A CA 1
ATOM 3085 C C . LYS A 1 376 ? -37.911 -10.335 68.638 1.00 96.69 376 LYS A C 1
ATOM 3087 O O . LYS A 1 376 ? -37.715 -10.798 67.517 1.00 96.69 376 LYS A O 1
ATOM 3092 N N . GLU A 1 377 ? -36.952 -9.778 69.369 1.00 94.69 377 GLU A N 1
ATOM 3093 C CA . GLU A 1 377 ? -35.612 -9.499 68.850 1.00 94.69 377 GLU A CA 1
ATOM 3094 C C . GLU A 1 377 ? -34.862 -10.750 68.383 1.00 94.69 377 GLU A C 1
ATOM 3096 O O . GLU A 1 377 ? -34.265 -10.742 67.311 1.00 94.69 377 GLU A O 1
ATOM 3101 N N . GLU A 1 378 ? -34.972 -11.852 69.125 1.00 94.50 378 GLU A N 1
ATOM 3102 C CA . GLU A 1 378 ? -34.380 -13.139 68.748 1.00 94.50 378 GLU A CA 1
ATOM 3103 C C . GLU A 1 378 ? -34.900 -13.639 67.387 1.00 94.50 378 GLU A C 1
ATOM 3105 O O . GLU A 1 378 ? -34.113 -14.005 66.517 1.00 94.50 378 GLU A O 1
ATOM 3110 N N . SER A 1 379 ? -36.217 -13.579 67.164 1.00 94.25 379 SER A N 1
ATOM 3111 C CA . SER A 1 379 ? -36.843 -13.991 65.901 1.00 94.25 379 SER A CA 1
ATOM 3112 C C . SER A 1 379 ? -36.490 -13.048 64.750 1.00 94.25 379 SER A C 1
ATOM 3114 O O . SER A 1 379 ? -36.207 -13.505 63.646 1.00 94.25 379 SER A O 1
ATOM 3116 N N . ARG A 1 380 ? -36.441 -11.735 65.006 1.00 96.06 380 ARG A N 1
ATOM 3117 C CA . ARG A 1 380 ? -35.977 -10.741 64.026 1.00 96.06 380 ARG A CA 1
ATOM 3118 C C . ARG A 1 380 ? -34.533 -11.012 63.604 1.00 96.06 380 ARG A C 1
ATOM 3120 O O . ARG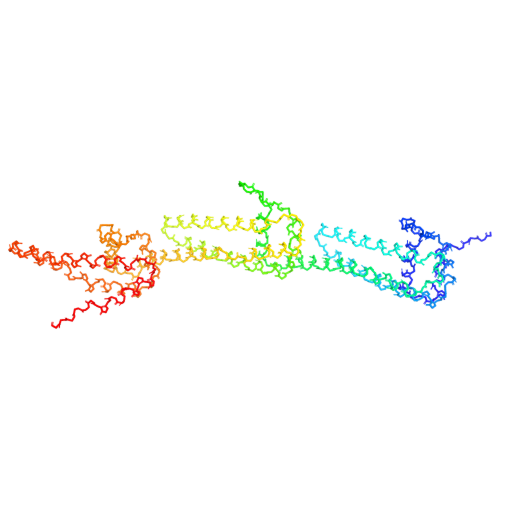 A 1 380 ? -34.243 -11.034 62.412 1.00 96.06 380 ARG A O 1
ATOM 3127 N N . ASN A 1 381 ? -33.642 -11.286 64.556 1.00 92.88 381 ASN A N 1
ATOM 3128 C CA . ASN A 1 381 ? -32.243 -11.601 64.268 1.00 92.88 381 ASN A CA 1
ATOM 3129 C C . ASN A 1 381 ? -32.091 -12.930 63.513 1.00 92.88 381 ASN A C 1
ATOM 3131 O O . ASN A 1 381 ? -31.294 -13.004 62.581 1.00 92.88 381 ASN A O 1
ATOM 3135 N N . GLN A 1 382 ? -32.885 -13.955 63.839 1.00 92.81 382 GLN A N 1
ATOM 3136 C CA . GLN A 1 382 ? -32.923 -15.202 63.064 1.00 92.81 382 GLN A CA 1
ATOM 3137 C C . GLN A 1 382 ? -33.343 -14.955 61.608 1.00 92.81 382 GLN A C 1
ATOM 3139 O O . GLN A 1 382 ? -32.669 -15.431 60.696 1.00 92.81 382 GLN A O 1
ATOM 3144 N N . LEU A 1 383 ? -34.394 -14.164 61.369 1.00 93.25 383 LEU A N 1
ATOM 3145 C CA . LEU A 1 383 ? -34.840 -13.831 60.012 1.00 93.25 383 LEU A CA 1
ATOM 3146 C C . LEU A 1 383 ? -33.797 -13.009 59.245 1.00 93.25 383 LEU A C 1
ATOM 3148 O O . LEU A 1 383 ? -33.510 -13.325 58.091 1.00 93.25 383 LEU A O 1
ATOM 3152 N N . ARG A 1 384 ? -33.166 -12.020 59.892 1.00 92.69 384 ARG A N 1
ATOM 3153 C CA . ARG A 1 384 ? -32.032 -11.270 59.322 1.00 92.69 384 ARG A CA 1
ATOM 3154 C C . ARG A 1 384 ? -30.893 -12.208 58.909 1.00 92.69 384 ARG A C 1
ATOM 3156 O O . ARG A 1 384 ? -30.387 -12.102 57.792 1.00 92.69 384 ARG A O 1
ATOM 3163 N N . ASN A 1 385 ? -30.533 -13.160 59.772 1.00 90.69 385 ASN A N 1
ATOM 3164 C CA . ASN A 1 385 ? -29.472 -14.136 59.514 1.00 90.69 385 ASN A CA 1
ATOM 3165 C C . ASN A 1 385 ? -29.797 -15.102 58.369 1.00 90.69 385 ASN A C 1
ATOM 3167 O O . ASN A 1 385 ? -28.876 -15.632 57.756 1.00 90.69 385 ASN A O 1
ATOM 3171 N N . VAL A 1 386 ? -31.074 -15.331 58.057 1.00 90.44 386 VAL A N 1
ATOM 3172 C CA . VAL A 1 386 ? -31.478 -16.115 56.881 1.00 90.44 386 VAL A CA 1
ATOM 3173 C C . VAL A 1 386 ? -31.491 -15.238 55.631 1.00 90.44 386 VAL A C 1
ATOM 3175 O O . VAL A 1 386 ? -30.897 -15.605 54.620 1.00 90.44 386 VAL A O 1
ATOM 3178 N N . PHE A 1 387 ? -32.123 -14.068 55.694 1.00 89.81 387 PHE A N 1
ATOM 3179 C CA . PHE A 1 387 ? -32.377 -13.214 54.536 1.00 89.81 387 PHE A CA 1
ATOM 3180 C C . PHE A 1 387 ? -31.121 -12.512 53.992 1.00 89.81 387 PHE A C 1
ATOM 3182 O O . PHE A 1 387 ? -30.859 -12.563 52.786 1.00 89.81 387 PHE A O 1
ATOM 3189 N N . PHE A 1 388 ? -30.296 -11.895 54.846 1.00 88.00 388 PHE A N 1
ATOM 3190 C CA . PHE A 1 388 ? -29.141 -11.114 54.383 1.00 88.00 388 PHE A CA 1
ATOM 3191 C C . PHE A 1 388 ? -28.083 -11.935 53.627 1.00 88.00 388 PHE A C 1
ATOM 3193 O O . PHE A 1 388 ? -27.527 -11.419 52.647 1.00 88.00 388 PHE A O 1
ATOM 3200 N N . PRO A 1 389 ? -27.816 -13.211 53.977 1.00 88.19 389 PRO A N 1
ATOM 3201 C CA . PRO A 1 389 ? -26.995 -14.075 53.136 1.00 88.19 389 PRO A CA 1
ATOM 3202 C C . PRO A 1 389 ? -27.575 -14.319 51.738 1.00 88.19 389 PRO A C 1
ATOM 3204 O O . PRO A 1 389 ? -26.802 -14.378 50.780 1.00 88.19 389 PRO A O 1
ATOM 3207 N N . TYR A 1 390 ? -28.900 -14.435 51.580 1.00 85.62 390 TYR A N 1
ATOM 3208 C CA . TYR A 1 390 ? -29.521 -14.564 50.254 1.00 85.62 390 TYR A CA 1
ATOM 3209 C C . TYR A 1 390 ? -29.354 -13.286 49.430 1.00 85.62 390 TYR A C 1
ATOM 3211 O O . TYR A 1 390 ? -28.873 -13.370 48.296 1.00 85.62 390 TYR A O 1
ATOM 3219 N N . LYS A 1 391 ? -29.646 -12.115 50.015 1.00 87.00 391 LYS A N 1
ATOM 3220 C CA . LYS A 1 391 ? -29.428 -10.805 49.375 1.00 87.00 391 LYS A CA 1
ATOM 3221 C C . LYS A 1 391 ? -27.972 -10.640 48.925 1.00 87.00 391 LYS A C 1
ATOM 3223 O O . LYS A 1 391 ? -27.705 -10.386 47.751 1.00 87.00 391 LYS A O 1
ATOM 3228 N N . SER A 1 392 ? -27.024 -10.916 49.822 1.00 87.25 392 SER A N 1
ATOM 3229 C CA . SER A 1 392 ? -25.585 -10.861 49.528 1.00 87.25 392 SER A CA 1
ATOM 3230 C C . SER A 1 392 ? -25.167 -11.823 48.405 1.00 87.25 392 SER A C 1
ATOM 3232 O O . SER A 1 392 ? -24.378 -11.460 47.530 1.00 87.25 392 SER A O 1
ATOM 3234 N N . ARG A 1 393 ? -25.692 -13.059 48.390 1.00 87.31 393 ARG A N 1
ATOM 3235 C CA . ARG A 1 393 ? -25.399 -14.046 47.333 1.00 87.31 393 ARG A CA 1
ATOM 3236 C C . ARG A 1 393 ? -25.952 -13.618 45.980 1.00 87.31 393 ARG A C 1
ATOM 3238 O O . ARG A 1 393 ? -25.267 -13.821 44.978 1.00 87.31 393 ARG A O 1
ATOM 3245 N N . TYR A 1 394 ? -27.157 -13.050 45.941 1.00 88.88 394 TYR A N 1
ATOM 3246 C CA . TYR A 1 394 ? -27.741 -12.509 44.717 1.00 88.88 394 TYR A CA 1
ATOM 3247 C C . TYR A 1 394 ? -26.868 -11.390 44.147 1.00 88.88 394 TYR A C 1
ATOM 3249 O O . TYR A 1 394 ? -26.423 -11.493 43.006 1.00 88.88 394 TYR A O 1
ATOM 3257 N N . GLN A 1 395 ? -26.539 -10.387 44.961 1.00 90.19 395 GLN A N 1
ATOM 3258 C CA . GLN A 1 395 ? -25.711 -9.253 44.546 1.00 90.19 395 GLN A CA 1
ATOM 3259 C C . GLN A 1 395 ? -24.326 -9.702 44.048 1.00 90.19 395 GLN A C 1
ATOM 3261 O O . GLN A 1 395 ? -23.877 -9.299 42.973 1.00 90.19 395 GLN A O 1
ATOM 3266 N N . ALA A 1 396 ? -23.673 -10.627 44.762 1.00 88.44 396 ALA A N 1
ATOM 3267 C CA . ALA A 1 396 ? -22.417 -11.225 44.309 1.00 88.44 396 ALA A CA 1
ATOM 3268 C C . ALA A 1 396 ? -22.586 -12.006 42.990 1.00 88.44 396 ALA A C 1
ATOM 3270 O O . ALA A 1 396 ? -21.709 -11.990 42.124 1.00 88.44 396 ALA A O 1
ATOM 3271 N N . ARG A 1 397 ? -23.711 -12.701 42.793 1.00 88.25 397 ARG A N 1
ATOM 3272 C CA . ARG A 1 397 ? -23.994 -13.413 41.539 1.00 88.25 397 ARG A CA 1
ATOM 3273 C C . ARG A 1 397 ? -24.225 -12.449 40.381 1.00 88.25 397 ARG A C 1
ATOM 3275 O O . ARG A 1 397 ? -23.637 -12.679 39.326 1.00 88.25 397 ARG A O 1
ATOM 3282 N N . LEU A 1 398 ? -24.979 -11.376 40.594 1.00 89.94 398 LEU A N 1
ATOM 3283 C CA . LEU A 1 398 ? -25.210 -10.326 39.605 1.00 89.94 398 LEU A CA 1
ATOM 3284 C C . LEU A 1 398 ? -23.881 -9.751 39.103 1.00 89.94 398 LEU A C 1
ATOM 3286 O O . LEU A 1 398 ? -23.630 -9.770 37.902 1.00 89.94 398 LEU A O 1
ATOM 3290 N N . LYS A 1 399 ? -22.959 -9.412 40.014 1.00 90.38 399 LYS A N 1
ATOM 3291 C CA . LYS A 1 399 ? -21.582 -9.012 39.669 1.00 90.38 399 LYS A CA 1
ATOM 3292 C C . LYS A 1 399 ? -20.880 -9.965 38.711 1.00 90.38 399 LYS A C 1
ATOM 3294 O O . LYS A 1 399 ? -20.267 -9.546 37.738 1.00 90.38 399 LYS A O 1
ATOM 3299 N N . SER A 1 400 ? -20.986 -11.271 38.952 1.00 88.31 400 SER A N 1
ATOM 3300 C CA . SER A 1 400 ? -20.303 -12.258 38.107 1.00 88.31 400 SER A CA 1
ATOM 3301 C C . SER A 1 400 ? -20.804 -12.303 36.661 1.00 88.31 400 SER A C 1
ATOM 3303 O O . SER A 1 400 ? -20.098 -12.824 35.790 1.00 88.31 400 SER A O 1
ATOM 3305 N N . PHE A 1 401 ? -21.994 -11.764 36.382 1.00 91.19 401 PHE A N 1
ATOM 3306 C CA . PHE A 1 401 ? -22.516 -11.666 35.020 1.00 91.19 401 PHE A CA 1
ATOM 3307 C C . PHE A 1 401 ? -21.790 -10.578 34.219 1.00 91.19 401 PHE A C 1
ATOM 3309 O O . PHE A 1 401 ? -21.523 -10.780 33.037 1.00 91.19 401 PHE A O 1
ATOM 3316 N N . PHE A 1 402 ? -21.347 -9.508 34.880 1.00 91.50 402 PHE A N 1
ATOM 3317 C CA . PHE A 1 402 ? -20.650 -8.360 34.292 1.00 91.50 402 PHE A CA 1
ATOM 3318 C C . PHE A 1 402 ? -19.126 -8.562 34.194 1.00 91.50 402 PHE A C 1
ATOM 3320 O O . PHE A 1 402 ? -18.345 -7.672 34.496 1.00 91.50 402 PHE A O 1
ATOM 3327 N N . SER A 1 403 ? -18.666 -9.757 33.812 1.00 84.38 403 SER A N 1
ATOM 3328 C CA . SER A 1 403 ? -17.235 -10.112 33.894 1.00 84.38 403 SER A CA 1
ATOM 3329 C C . SER A 1 403 ? -16.492 -10.208 32.560 1.00 84.38 403 SER A C 1
ATOM 3331 O O . SER A 1 403 ? -15.282 -10.428 32.575 1.00 84.38 403 S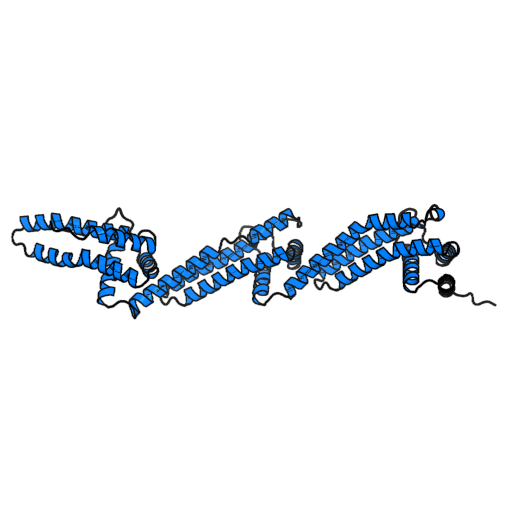ER A O 1
ATOM 3333 N N . LYS A 1 404 ? -17.182 -10.123 31.410 1.00 87.00 404 LYS A N 1
ATOM 3334 C CA . LYS A 1 404 ? -16.562 -10.377 30.093 1.00 87.00 404 LYS A CA 1
ATOM 3335 C C . LYS A 1 404 ? -17.042 -9.451 28.975 1.00 87.00 404 LYS A C 1
ATOM 3337 O O . LYS A 1 404 ? -16.348 -8.507 28.637 1.00 87.00 404 LYS A O 1
ATOM 3342 N N . SER A 1 405 ? -18.184 -9.763 28.367 1.00 91.62 405 SER A N 1
ATOM 3343 C CA . SER A 1 405 ? -18.742 -9.051 27.211 1.00 91.62 405 SER A CA 1
ATOM 3344 C C . SER A 1 405 ? -20.254 -8.914 27.345 1.00 91.62 405 SER A C 1
ATOM 3346 O O . SER A 1 405 ? -20.866 -9.656 28.117 1.00 91.62 405 SER A O 1
ATOM 3348 N N . SER A 1 406 ? -20.861 -8.021 26.566 1.00 93.12 406 SER A N 1
ATOM 3349 C CA . SER A 1 406 ? -22.312 -7.795 26.526 1.00 93.12 406 SER A CA 1
ATOM 3350 C C . SER A 1 406 ? -23.086 -9.093 26.256 1.00 93.12 406 SER A C 1
ATOM 3352 O O . SER A 1 406 ? -23.949 -9.491 27.037 1.00 93.12 406 SER A O 1
ATOM 3354 N N . ASP A 1 407 ? -22.686 -9.868 25.246 1.00 92.62 407 ASP A N 1
ATOM 3355 C CA . ASP A 1 407 ? -23.304 -11.172 24.961 1.00 92.62 407 ASP A CA 1
ATOM 3356 C C . ASP A 1 407 ? -23.090 -12.212 26.064 1.00 92.62 407 ASP A C 1
ATOM 3358 O O . ASP A 1 407 ? -23.902 -13.123 26.254 1.00 92.62 407 ASP A O 1
ATOM 3362 N N . TYR A 1 408 ? -21.965 -12.147 26.776 1.00 92.69 408 TYR A N 1
ATOM 3363 C CA . TYR A 1 408 ? -21.750 -13.013 27.929 1.00 92.69 408 TYR A CA 1
ATOM 3364 C C . TYR A 1 408 ? -22.674 -12.620 29.085 1.00 92.69 408 TYR A C 1
ATOM 3366 O O . TYR A 1 408 ? -23.290 -13.508 29.680 1.00 92.69 408 TYR A O 1
ATOM 3374 N N . LEU A 1 409 ? -22.798 -11.321 29.366 1.00 93.44 409 LEU A N 1
ATOM 3375 C CA . LEU A 1 409 ? -23.721 -10.763 30.350 1.00 93.44 409 LEU A CA 1
ATOM 3376 C C . LEU A 1 409 ? -25.149 -11.236 30.061 1.00 93.44 409 LEU A C 1
ATOM 3378 O O . LEU A 1 409 ? -25.739 -11.918 30.902 1.00 93.44 409 LEU A O 1
ATOM 3382 N N . TYR A 1 410 ? -25.659 -10.988 28.853 1.00 94.69 410 TYR A N 1
ATOM 3383 C CA . TYR A 1 410 ? -27.023 -11.365 28.479 1.00 94.69 410 TYR A CA 1
ATOM 3384 C C . TYR A 1 410 ? -27.264 -12.875 28.607 1.00 94.69 410 TYR A C 1
ATOM 3386 O O . TYR A 1 410 ? -28.186 -13.312 29.301 1.00 94.69 410 TYR A O 1
ATOM 3394 N N . ARG A 1 411 ? -26.378 -13.708 28.038 1.00 93.12 411 ARG A N 1
ATOM 3395 C CA . ARG A 1 411 ? -26.497 -15.176 28.138 1.00 93.12 411 ARG A CA 1
ATOM 3396 C C . ARG A 1 411 ? -26.476 -15.667 29.580 1.00 93.12 411 ARG A C 1
ATOM 3398 O O . ARG A 1 411 ? -27.168 -16.631 29.915 1.00 93.12 411 ARG A O 1
ATOM 3405 N N . ARG A 1 412 ? -25.673 -15.042 30.446 1.00 91.25 412 ARG A N 1
ATOM 3406 C CA . ARG A 1 412 ? -25.639 -15.393 31.867 1.00 91.25 412 ARG A CA 1
ATOM 3407 C C . ARG A 1 412 ? -26.941 -15.026 32.552 1.00 91.25 412 ARG A C 1
ATOM 3409 O O . ARG A 1 412 ? -27.455 -15.881 33.266 1.00 91.25 412 ARG A O 1
ATOM 3416 N N . VAL A 1 413 ? -27.490 -13.843 32.316 1.00 89.94 413 VAL A N 1
ATOM 3417 C CA . VAL A 1 413 ? -28.784 -13.449 32.888 1.00 89.94 413 VAL A CA 1
ATOM 3418 C C . VAL A 1 413 ? -29.877 -14.428 32.449 1.00 89.94 413 VAL A C 1
ATOM 3420 O O . VAL A 1 413 ? -30.512 -15.048 33.303 1.00 89.94 413 VAL A O 1
ATOM 3423 N N . MET A 1 414 ? -30.002 -14.698 31.146 1.00 90.62 414 MET A N 1
ATOM 3424 C CA . MET A 1 414 ? -31.043 -15.592 30.619 1.00 90.62 414 MET A CA 1
ATOM 3425 C C . MET A 1 414 ? -30.933 -17.022 31.154 1.00 90.62 414 MET A C 1
ATOM 3427 O O . MET A 1 414 ? -31.929 -17.614 31.563 1.00 90.62 414 MET A O 1
ATOM 3431 N N . LYS A 1 415 ? -29.714 -17.573 31.254 1.00 86.88 415 LYS A N 1
ATOM 3432 C CA . LYS A 1 415 ? -29.510 -18.911 31.835 1.00 86.88 415 LYS A CA 1
ATOM 3433 C C . LYS A 1 415 ? -29.967 -18.993 33.294 1.00 86.88 415 LYS A C 1
ATOM 3435 O O . LYS A 1 415 ? -30.343 -20.069 33.743 1.00 86.88 415 LYS A O 1
ATOM 3440 N N . ASN A 1 416 ? -29.883 -17.897 34.047 1.00 78.69 416 ASN A N 1
ATOM 3441 C CA . ASN A 1 416 ? -30.231 -17.867 35.468 1.00 78.69 416 ASN A CA 1
ATOM 3442 C C . ASN A 1 416 ? -31.697 -17.510 35.723 1.00 78.69 416 ASN A C 1
ATOM 3444 O O . ASN A 1 416 ? -32.201 -17.861 36.787 1.00 78.69 416 ASN A O 1
ATOM 3448 N N . ASN A 1 417 ? -32.378 -16.895 34.756 1.00 65.94 417 ASN A N 1
ATOM 3449 C CA . ASN A 1 417 ? -33.815 -16.642 34.824 1.00 65.94 417 ASN A CA 1
ATOM 3450 C C . ASN A 1 417 ? -34.609 -17.956 34.999 1.00 65.94 417 ASN A C 1
ATOM 3452 O O . ASN A 1 417 ? -35.514 -18.042 35.820 1.00 65.94 417 ASN A O 1
ATOM 3456 N N . ASN A 1 418 ? -34.156 -19.041 34.357 1.00 52.19 418 ASN A N 1
ATOM 3457 C CA . ASN A 1 418 ? -34.777 -20.370 34.455 1.00 52.19 418 ASN A CA 1
ATOM 3458 C C . ASN A 1 418 ? -34.580 -21.096 35.805 1.00 52.19 418 ASN A C 1
ATOM 3460 O O . ASN A 1 418 ? -35.148 -22.166 35.992 1.00 52.19 418 ASN A O 1
ATOM 3464 N N . TYR A 1 419 ? -33.769 -20.568 36.730 1.00 47.38 419 TYR A N 1
ATOM 3465 C CA . TYR A 1 419 ? -33.489 -21.207 38.030 1.00 47.38 419 TYR A CA 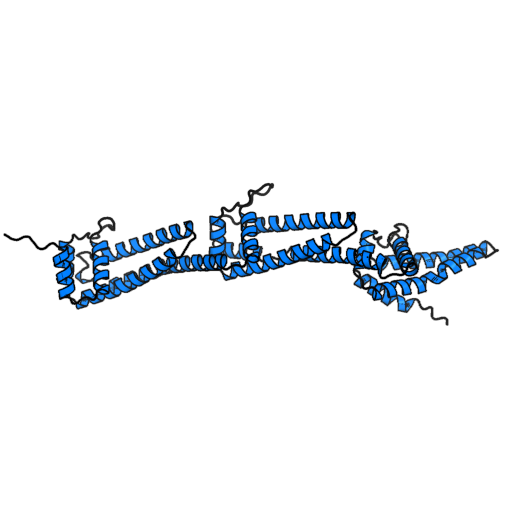1
ATOM 3466 C C . TYR A 1 419 ? -34.072 -20.453 39.232 1.00 47.38 419 TYR A C 1
ATOM 3468 O O . TYR A 1 419 ? -33.931 -20.925 40.357 1.00 47.38 419 TYR A O 1
ATOM 3476 N N . PHE A 1 420 ? -34.667 -19.276 39.018 1.00 44.12 420 PHE A N 1
ATOM 3477 C CA . PHE A 1 420 ? -35.137 -18.399 40.096 1.00 44.12 420 PHE A CA 1
ATOM 3478 C C . PHE A 1 420 ? -36.658 -18.291 40.202 1.00 44.12 420 PHE A C 1
ATOM 3480 O O . PHE A 1 420 ? -37.127 -17.555 41.061 1.00 44.12 420 PHE A O 1
ATOM 3487 N N . ILE A 1 421 ? -37.422 -19.057 39.415 1.00 35.44 421 ILE A N 1
ATOM 3488 C CA . ILE A 1 421 ? -38.807 -19.369 39.779 1.00 35.44 421 ILE A CA 1
ATOM 3489 C C . ILE A 1 421 ? -38.706 -20.380 40.927 1.00 35.44 421 ILE A C 1
ATOM 3491 O O . ILE A 1 421 ? -38.269 -21.507 40.680 1.00 35.44 421 ILE A O 1
ATOM 3495 N N . PRO A 1 422 ? -39.046 -20.028 42.178 1.00 33.00 422 PRO A N 1
ATOM 3496 C CA . PRO A 1 422 ? -39.222 -21.042 43.198 1.00 33.00 422 PRO A CA 1
ATOM 3497 C C . PRO A 1 422 ? -40.399 -21.893 42.724 1.00 33.00 422 PRO A C 1
ATOM 3499 O O . PRO A 1 422 ? -41.510 -21.380 42.580 1.00 33.00 422 PRO A O 1
ATOM 3502 N N . SER A 1 423 ? -40.166 -23.174 42.436 1.00 27.02 423 SER A N 1
ATOM 3503 C CA . SER A 1 423 ? -41.260 -24.135 42.472 1.00 27.02 423 SER A CA 1
ATOM 3504 C C . SER A 1 423 ? -41.768 -24.117 43.909 1.00 27.02 423 SER A C 1
ATOM 3506 O O . SER A 1 423 ? -41.096 -24.608 44.817 1.00 27.02 423 SER A O 1
ATOM 3508 N N . TYR A 1 424 ? -42.892 -23.444 44.124 1.00 28.75 424 TYR A N 1
ATOM 3509 C CA . TYR A 1 424 ? -43.689 -23.649 45.318 1.00 28.75 424 TYR A CA 1
ATOM 3510 C C . TYR A 1 424 ? -44.334 -25.028 45.171 1.00 28.75 424 TYR A C 1
ATOM 3512 O O . TYR A 1 424 ? -45.406 -25.131 44.583 1.00 28.75 424 TYR A O 1
ATOM 3520 N N . ASP A 1 425 ? -43.629 -26.049 45.656 1.00 29.89 425 ASP A N 1
ATOM 3521 C CA . ASP A 1 425 ? -44.201 -27.331 46.073 1.00 29.89 425 ASP A CA 1
ATOM 3522 C C . ASP A 1 425 ? -44.075 -27.447 47.596 1.00 29.89 425 ASP A C 1
ATOM 3524 O O . ASP A 1 425 ? -42.962 -27.179 48.120 1.00 29.89 425 ASP A O 1
#

Radius of gyration: 42.16 Å; chains: 1; bounding box: 87×47×134 Å

Secondary structure (DSSP, 8-state):
---PPPHHHHHHHHHHHTT--HHHHHHHHHHHHHHS-TT---TT-----HHHHHHHHHHS-HHHHHHHHHHHHHHHHHHHHHHHHHTT---HHHHHHHHHHHHHHHHHHHHHHHHHTSTTTGGG--HHHHHHHHHHHHHHHHHHHHHHHHHHHHHHHHHH--HHHHHHHHHHHHHHHSPP-SSS-PPPPPHHHHHHHHHHHHHHHHHHHHHHHHHHHHHHHHHHHHHHT---HHHHHHHHHHHHHHHHHHHHHHHHHT---SS--HHHHHHHHHHHT---SHHHHHHHHHHHHHHHHHHHIIIIIS-HHHHHHHHHHHHHHH-TTTTTTSPPPPHHHHHHHHHTS-HHHHHHHHHHHHHHHTTHHHHHHHHHT-S-HHHHHHHHHHHHHHHHHHHHHHHHHSSS-HHHHHHHHHHHHTT-S----

pLDDT: mean 88.02, std 11.99, range [27.02, 98.38]